Protein AF-0000000079914478 (afdb_homodimer)

Radius of gyration: 24.16 Å; Cα contacts (8 Å, |Δi|>4): 1049; chains: 2; bounding box: 57×74×70 Å

Foldseek 3Di:
DPPVVNVVVLVVVLVVVCLVQFLQVQLLVQLVVQQEAAQFEEEEEQQFLNSNPLVNLVRNDPNYAYEYEYQDVVSLVNNVVVCVVVVRDRYDYDNDDQLPDDDDPVADPQAGLEYEYEQPLLVDDVSLNSVLVNLSRHGFQHKYKYKHFAPPFCVVLLVLLVVLLVVVDDPDPDPDDPSCVVVVQCRHQVSVQVSCVVSQFAPKDKDKDWRKAFCDLSNSVSPCCVDPVVVSCVVDDPVSVVSSSVSSVVSCVVVVVGIGGRMMMMMMTGHHDPVVD/DPPVVNVVVLVVVLVVVCLVQFLQVQLLVQLVVQQEAAQFEEEEEQQFLNSNPLVNLVRNDPNYAYEYEYQDVVSLVNNVVVCVVVVRDRYDYDNDDLLPDDDDPVADPQAGLEYEYEQPLLVDVVSLNSVLVNLSRHGFQHKYKYKHFAPPFCVVLLVLLVVLLVVVDDPDPDPDDPSCVVVVQCRHQVSVQVSCVVSQFAPKDKDKDWRKAFCDLSNSVSPCCVDPVVVSCVVDDPVSVVSSSVSSVVSCVVVVVGIGGRMMMMMMTGHHDPVVD

Structure (mmCIF, N/CA/C/O backbone):
data_AF-0000000079914478-model_v1
#
loop_
_entity.id
_entity.type
_entity.pdbx_description
1 polymer 'SAM-dependent methyltransferase'
#
loop_
_atom_site.group_PDB
_atom_site.id
_atom_site.type_symbol
_atom_site.label_atom_id
_atom_site.label_alt_id
_atom_site.label_comp_id
_atom_site.label_asym_id
_atom_site.label_entity_id
_atom_site.label_seq_id
_atom_site.pdbx_PDB_ins_code
_atom_site.Cartn_x
_atom_site.Cartn_y
_atom_site.Cartn_z
_atom_site.occupancy
_atom_site.B_iso_or_equiv
_atom_site.auth_seq_id
_atom_site.auth_comp_id
_atom_site.auth_asym_id
_atom_site.auth_atom_id
_atom_sit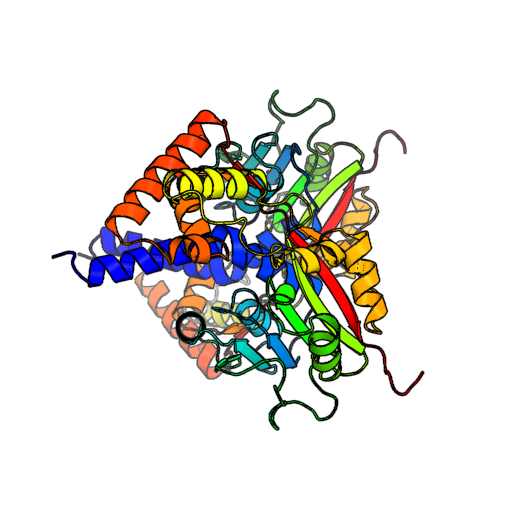e.pdbx_PDB_model_num
ATOM 1 N N . MET A 1 1 ? -0.521 2.561 39.062 1 31.92 1 MET A N 1
ATOM 2 C CA . MET A 1 1 ? 0.731 2.801 38.344 1 31.92 1 MET A CA 1
ATOM 3 C C . MET A 1 1 ? 0.718 2.121 36.969 1 31.92 1 MET A C 1
ATOM 5 O O . MET A 1 1 ? 0.648 0.895 36.875 1 31.92 1 MET A O 1
ATOM 9 N N . THR A 1 2 ? 0.168 2.754 36 1 43.75 2 THR A N 1
ATOM 10 C CA . THR A 1 2 ? 0.009 2.172 34.656 1 43.75 2 THR A CA 1
ATOM 11 C C . THR A 1 2 ? 1.339 1.628 34.156 1 43.75 2 THR A C 1
ATOM 13 O O . THR A 1 2 ? 2.379 2.273 34.312 1 43.75 2 THR A O 1
ATOM 16 N N . ASN A 1 3 ? 1.565 0.38 34.156 1 42.31 3 ASN A N 1
ATOM 17 C CA . ASN A 1 3 ? 2.732 -0.348 33.688 1 42.31 3 ASN A CA 1
ATOM 18 C C . ASN A 1 3 ? 3.312 0.299 32.438 1 42.31 3 ASN A C 1
ATOM 20 O O . ASN A 1 3 ? 2.648 0.366 31.391 1 42.31 3 ASN A O 1
ATOM 24 N N . PRO A 1 4 ? 4.383 1.091 32.625 1 46.84 4 PRO A N 1
ATOM 25 C CA . PRO A 1 4 ? 5.055 1.747 31.5 1 46.84 4 PRO A CA 1
ATOM 26 C C . PRO A 1 4 ? 5.07 0.887 30.234 1 46.84 4 PRO A C 1
ATOM 28 O O . PRO A 1 4 ? 4.949 1.411 29.125 1 46.84 4 PRO A O 1
ATOM 31 N N . GLY A 1 5 ? 5.293 -0.437 30.438 1 45.69 5 GLY A N 1
ATOM 32 C CA . GLY A 1 5 ? 5.27 -1.339 29.297 1 45.69 5 GLY A CA 1
ATOM 33 C C . GLY A 1 5 ? 3.947 -1.32 28.547 1 45.69 5 GLY A C 1
ATOM 34 O O . GLY A 1 5 ? 3.924 -1.397 27.312 1 45.69 5 GLY A O 1
ATOM 35 N N . ALA A 1 6 ? 2.926 -1.157 29.391 1 51.06 6 ALA A N 1
ATOM 36 C CA . ALA A 1 6 ? 1.584 -1.128 28.812 1 51.06 6 ALA A CA 1
ATOM 37 C C . ALA A 1 6 ? 1.359 0.147 28.016 1 51.06 6 ALA A C 1
ATOM 39 O O . ALA A 1 6 ? 0.72 0.118 26.953 1 51.06 6 ALA A O 1
ATOM 40 N N . ILE A 1 7 ? 1.938 1.248 28.5 1 45.84 7 ILE A N 1
ATOM 41 C CA . ILE A 1 7 ? 1.825 2.533 27.828 1 45.84 7 ILE A CA 1
ATOM 42 C C . ILE A 1 7 ? 2.57 2.48 26.5 1 45.84 7 ILE A C 1
ATOM 44 O O . ILE A 1 7 ? 2.057 2.938 25.469 1 45.84 7 ILE A O 1
ATOM 48 N N . PHE A 1 8 ? 3.73 1.857 26.547 1 50.84 8 PHE A N 1
ATOM 49 C CA . PHE A 1 8 ? 4.535 1.741 25.344 1 50.84 8 PHE A CA 1
ATOM 50 C C . PHE A 1 8 ? 3.85 0.839 24.312 1 50.84 8 PHE A C 1
ATOM 52 O O . PHE A 1 8 ? 3.855 1.132 23.125 1 50.84 8 PHE A O 1
ATOM 59 N N . ASP A 1 9 ? 3.207 -0.16 24.812 1 61.91 9 ASP A N 1
ATOM 60 C CA . ASP A 1 9 ? 2.5 -1.1 23.938 1 61.91 9 ASP A CA 1
ATOM 61 C C . ASP A 1 9 ? 1.29 -0.438 23.281 1 61.91 9 ASP A C 1
ATOM 63 O O . ASP A 1 9 ? 1.023 -0.656 22.109 1 61.91 9 ASP A O 1
ATOM 67 N N . GLU A 1 10 ? 0.67 0.39 24.125 1 61.78 10 GLU A N 1
ATOM 68 C CA . GLU A 1 10 ? -0.501 1.071 23.578 1 61.78 10 GLU A CA 1
ATOM 69 C C . GLU A 1 10 ? -0.101 2.104 22.531 1 61.78 10 GLU A C 1
ATOM 71 O O . GLU A 1 10 ? -0.756 2.229 21.484 1 61.78 10 GLU A O 1
ATOM 76 N N . ALA A 1 11 ? 0.895 2.852 22.828 1 65.75 11 ALA A N 1
ATOM 77 C CA . ALA A 1 11 ? 1.389 3.836 21.875 1 65.75 11 ALA A CA 1
ATOM 78 C C . ALA A 1 11 ? 1.793 3.168 20.562 1 65.75 11 ALA A C 1
ATOM 80 O O . ALA A 1 11 ? 1.524 3.697 19.469 1 65.75 11 ALA A O 1
ATOM 81 N N . ARG A 1 12 ? 2.367 2.027 20.766 1 70.19 12 ARG A N 1
ATOM 82 C CA . ARG A 1 12 ? 2.771 1.261 19.594 1 70.19 12 ARG A CA 1
ATOM 83 C C . ARG A 1 12 ? 1.557 0.801 18.781 1 70.19 12 ARG A C 1
ATOM 85 O O . ARG A 1 12 ? 1.55 0.882 17.562 1 70.19 12 ARG A O 1
ATOM 92 N N . GLN A 1 13 ? 0.574 0.325 19.438 1 72.38 13 GLN A N 1
ATOM 93 C CA . GLN A 1 13 ? -0.635 -0.142 18.766 1 72.38 13 GLN A CA 1
ATOM 94 C C . GLN A 1 13 ? -1.35 1.004 18.047 1 72.38 13 GLN A C 1
ATOM 96 O O . GLN A 1 13 ? -1.842 0.838 16.938 1 72.38 13 GLN A O 1
ATOM 101 N N . GLU A 1 14 ? -1.372 2.111 18.766 1 76.12 14 GLU A N 1
ATOM 102 C CA . GLU A 1 14 ? -1.992 3.301 18.188 1 76.12 14 GLU A CA 1
ATOM 103 C C . GLU A 1 14 ? -1.284 3.727 16.906 1 76.12 14 GLU A C 1
ATOM 105 O O . GLU A 1 14 ? -1.932 3.98 15.891 1 76.12 14 GLU A O 1
ATOM 110 N N . PHE A 1 15 ? -0.088 3.66 17.047 1 77.94 15 PHE A N 1
ATOM 111 C CA . PHE A 1 15 ? 0.737 4.035 15.914 1 77.94 15 PHE A CA 1
ATOM 112 C C . PHE A 1 15 ? 0.53 3.068 14.75 1 77.94 15 PHE A C 1
ATOM 114 O O . PHE A 1 15 ? 0.353 3.492 13.609 1 77.94 15 PHE A O 1
ATOM 121 N N . ASP A 1 16 ? 0.45 1.847 15.023 1 83 16 ASP A N 1
ATOM 122 C CA . ASP A 1 16 ? 0.315 0.813 14 1 83 16 ASP A CA 1
ATOM 123 C C . ASP A 1 16 ? -1.044 0.898 13.305 1 83 16 ASP A C 1
ATOM 125 O O . ASP A 1 16 ? -1.142 0.711 12.094 1 83 16 ASP A O 1
ATOM 129 N N . ARG A 1 17 ? -2.031 1.18 14.094 1 87.12 17 ARG A N 1
ATOM 130 C CA . ARG A 1 17 ? -3.375 1.278 13.523 1 87.12 17 ARG A CA 1
ATOM 131 C C . ARG A 1 17 ? -3.461 2.412 12.508 1 87.12 17 ARG A C 1
ATOM 133 O O . ARG A 1 17 ? -3.977 2.227 11.406 1 87.12 17 ARG A O 1
ATOM 140 N N . LEU A 1 18 ? -2.932 3.49 12.867 1 91.19 18 LEU A N 1
ATOM 141 C CA . LEU A 1 18 ? -2.967 4.66 12 1 91.19 18 LEU A CA 1
ATOM 142 C C . LEU A 1 18 ? -2.09 4.445 10.766 1 91.19 18 LEU A C 1
ATOM 144 O O . LEU A 1 18 ? -2.502 4.746 9.648 1 91.19 18 LEU A O 1
ATOM 148 N N . THR A 1 19 ? -0.918 3.918 11.031 1 93.44 19 THR A N 1
ATOM 149 C CA . THR A 1 19 ? 0.023 3.682 9.938 1 93.44 19 THR A CA 1
ATOM 150 C C . THR A 1 19 ? -0.574 2.73 8.906 1 93.44 19 THR A C 1
ATOM 152 O O . THR A 1 19 ? -0.524 3.002 7.707 1 93.44 19 THR A O 1
ATOM 155 N N . THR A 1 20 ? -1.198 1.686 9.375 1 92.88 20 THR A N 1
ATOM 156 C CA . THR A 1 20 ? -1.753 0.66 8.5 1 92.88 20 THR A CA 1
ATOM 157 C C . THR A 1 20 ? -2.947 1.202 7.723 1 92.88 20 THR A C 1
ATOM 159 O O . THR A 1 20 ? -3.109 0.906 6.535 1 92.88 20 THR A O 1
ATOM 162 N N . ALA A 1 21 ? -3.701 2.041 8.336 1 95.12 21 ALA A N 1
ATOM 163 C CA . ALA A 1 21 ? -4.969 2.455 7.742 1 95.12 21 ALA A CA 1
ATOM 164 C C . ALA A 1 21 ? -4.785 3.688 6.863 1 95.12 21 ALA A C 1
ATOM 166 O O . ALA A 1 21 ? -5.523 3.881 5.895 1 95.12 21 ALA A O 1
ATOM 167 N N . VAL A 1 22 ? -3.789 4.535 7.16 1 96.88 22 VAL A N 1
ATOM 168 C CA . VAL A 1 22 ? -3.748 5.836 6.504 1 96.88 22 VAL A CA 1
ATOM 169 C C . VAL A 1 22 ? -2.387 6.043 5.844 1 96.88 22 VAL A C 1
ATOM 171 O O . VAL A 1 22 ? -2.295 6.18 4.621 1 96.88 22 VAL A O 1
ATOM 174 N N . TRP A 1 23 ? -1.287 5.992 6.629 1 97.19 23 TRP A N 1
ATOM 175 C CA . TRP A 1 23 ? 0.021 6.414 6.141 1 97.19 23 TRP A CA 1
ATOM 176 C C . TRP A 1 23 ? 0.564 5.426 5.113 1 97.19 23 TRP A C 1
ATOM 178 O O . TRP A 1 23 ? 1.074 5.824 4.066 1 97.19 23 TRP A O 1
ATOM 188 N N . SER A 1 24 ? 0.448 4.121 5.387 1 97.31 24 SER A N 1
ATOM 189 C CA . SER A 1 24 ? 1.044 3.1 4.531 1 97.31 24 SER A CA 1
ATOM 190 C C . SER A 1 24 ? 0.362 3.049 3.17 1 97.31 24 SER A C 1
ATOM 192 O O . SER A 1 24 ? 1.031 3.002 2.137 1 97.31 24 SER A O 1
ATOM 194 N N . PRO A 1 25 ? -0.986 3.07 3.135 1 98.19 25 PRO A N 1
ATOM 195 C CA . PRO A 1 25 ? -1.621 3.092 1.814 1 98.19 25 PRO A CA 1
ATOM 196 C C . PRO A 1 25 ? -1.182 4.285 0.967 1 98.19 25 PRO A C 1
ATOM 198 O O . PRO A 1 25 ? -0.915 4.133 -0.228 1 98.19 25 PRO A O 1
ATOM 201 N N . ALA A 1 26 ? -1.083 5.445 1.562 1 98.56 26 ALA A N 1
ATOM 202 C CA . ALA A 1 26 ? -0.661 6.645 0.838 1 98.56 26 ALA A CA 1
ATOM 203 C C . ALA A 1 26 ? 0.795 6.531 0.396 1 98.56 26 ALA A C 1
ATOM 205 O O . ALA A 1 26 ? 1.127 6.832 -0.753 1 98.56 26 ALA A O 1
ATOM 206 N N . GLY A 1 27 ? 1.65 6.098 1.313 1 98.62 27 GLY A N 1
ATOM 207 C CA . GLY A 1 27 ? 3.061 5.938 1 1 98.62 27 GLY A CA 1
ATOM 208 C C . GLY A 1 27 ? 3.316 4.941 -0.113 1 98.62 27 GLY A C 1
ATOM 209 O O . GLY A 1 27 ? 4.09 5.215 -1.033 1 98.62 27 GLY A O 1
ATOM 210 N N . GLN A 1 28 ? 2.66 3.797 -0.023 1 98.62 28 GLN A N 1
ATOM 211 C CA . GLN A 1 28 ? 2.812 2.762 -1.041 1 98.62 28 GLN A CA 1
ATOM 212 C C . GLN A 1 28 ? 2.311 3.248 -2.398 1 98.62 28 GLN A C 1
ATOM 214 O O . GLN A 1 28 ? 2.939 2.99 -3.426 1 98.62 28 GLN A O 1
ATOM 219 N N . SER A 1 29 ? 1.155 3.912 -2.406 1 98.88 29 SER A N 1
ATOM 220 C CA . SER A 1 29 ? 0.598 4.445 -3.646 1 98.88 29 SER A CA 1
ATOM 221 C C . SER A 1 29 ? 1.534 5.469 -4.277 1 98.88 29 SER A C 1
ATOM 223 O O . SER A 1 29 ? 1.729 5.473 -5.492 1 98.88 29 SER A O 1
ATOM 225 N N . LEU A 1 30 ? 2.119 6.32 -3.449 1 98.88 30 LEU A N 1
ATOM 226 C CA . LEU A 1 30 ? 3.047 7.34 -3.926 1 98.88 30 LEU A CA 1
ATOM 227 C C . LEU A 1 30 ? 4.273 6.699 -4.57 1 98.88 30 LEU A C 1
ATOM 229 O O . LEU A 1 30 ? 4.648 7.059 -5.688 1 98.88 30 LEU A O 1
ATOM 233 N N . VAL A 1 31 ? 4.875 5.742 -3.898 1 98.88 31 VAL A N 1
ATOM 234 C CA . VAL A 1 31 ? 6.082 5.082 -4.383 1 98.88 31 VAL A CA 1
ATOM 235 C C . VAL A 1 31 ? 5.773 4.312 -5.664 1 98.88 31 VAL A C 1
ATOM 237 O O . VAL A 1 31 ? 6.566 4.324 -6.609 1 98.88 31 VAL A O 1
ATOM 240 N N . PHE A 1 32 ? 4.609 3.697 -5.699 1 98.81 32 PHE A N 1
ATOM 241 C CA . PHE A 1 32 ? 4.172 2.979 -6.891 1 98.81 32 PHE A CA 1
ATOM 242 C C . PHE A 1 32 ? 4.023 3.93 -8.07 1 98.81 32 PHE A C 1
ATOM 244 O O . PHE A 1 32 ? 4.473 3.629 -9.18 1 98.81 32 PHE A O 1
ATOM 251 N N . GLN A 1 33 ? 3.414 5.062 -7.859 1 98.69 33 GLN A N 1
ATOM 252 C CA . GLN A 1 33 ? 3.209 6.027 -8.93 1 98.69 33 GLN A CA 1
ATOM 253 C C . GLN A 1 33 ? 4.531 6.66 -9.359 1 98.69 33 GLN A C 1
ATOM 255 O O . GLN A 1 33 ? 4.699 7.023 -10.531 1 98.69 33 GLN A O 1
ATOM 260 N N . LEU A 1 34 ? 5.504 6.777 -8.445 1 98.69 34 LEU A N 1
ATOM 261 C CA . LEU A 1 34 ? 6.82 7.316 -8.773 1 98.69 34 LEU A CA 1
ATOM 262 C C . LEU A 1 34 ? 7.562 6.395 -9.727 1 98.69 34 LEU A C 1
ATOM 264 O O . LEU A 1 34 ? 8.469 6.832 -10.438 1 98.69 34 LEU A O 1
ATOM 268 N N . GLY A 1 35 ? 7.27 5.086 -9.703 1 98.25 35 GLY A N 1
ATOM 269 C CA . GLY A 1 35 ? 7.879 4.152 -10.633 1 98.25 35 GLY A CA 1
ATOM 270 C C . GLY A 1 35 ? 9.383 4.031 -10.461 1 98.25 35 GLY A C 1
ATOM 271 O O . GLY A 1 35 ? 10.133 4.102 -11.438 1 98.25 35 GLY A O 1
ATOM 272 N N . LEU A 1 36 ? 9.812 3.887 -9.227 1 98.62 36 LEU A N 1
ATOM 273 C CA . LEU A 1 36 ? 11.234 3.805 -8.906 1 98.62 36 LEU A CA 1
ATOM 274 C C . LEU A 1 36 ? 11.859 2.547 -9.508 1 98.62 36 LEU A C 1
ATOM 276 O O . LEU A 1 36 ? 11.156 1.557 -9.742 1 98.62 36 LEU A O 1
ATOM 280 N N . HIS A 1 37 ? 13.141 2.598 -9.75 1 97.88 37 HIS A N 1
ATOM 281 C CA . HIS A 1 37 ? 13.898 1.492 -10.32 1 97.88 37 HIS A CA 1
ATOM 282 C C . HIS A 1 37 ? 15.055 1.088 -9.406 1 97.88 37 HIS A C 1
ATOM 284 O O . HIS A 1 37 ? 15.555 1.906 -8.633 1 97.88 37 HIS A O 1
ATOM 290 N N . PRO A 1 38 ? 15.406 -0.221 -9.516 1 98.25 38 PRO A N 1
ATOM 291 C CA . PRO A 1 38 ? 16.609 -0.62 -8.781 1 98.25 38 PRO A CA 1
ATOM 292 C C . PRO A 1 38 ? 17.797 0.299 -9.055 1 98.25 38 PRO A C 1
ATOM 294 O O . PRO A 1 38 ? 18.047 0.66 -10.211 1 98.25 38 PRO A O 1
ATOM 297 N N . GLY A 1 39 ? 18.469 0.732 -7.973 1 98.44 39 GLY A N 1
ATOM 298 C CA . GLY A 1 39 ? 19.656 1.559 -8.125 1 98.44 39 GLY A CA 1
ATOM 299 C C . GLY A 1 39 ? 19.391 3.039 -7.945 1 98.44 39 GLY A C 1
ATOM 300 O O . GLY A 1 39 ? 20.312 3.834 -7.789 1 98.44 39 GLY A O 1
ATOM 301 N N . ASP A 1 40 ? 18.125 3.488 -7.922 1 98.69 40 ASP A N 1
ATOM 302 C CA . ASP A 1 40 ? 17.766 4.898 -7.785 1 98.69 40 ASP A CA 1
ATOM 303 C C . ASP A 1 40 ? 18.188 5.441 -6.426 1 98.69 40 ASP A C 1
ATOM 305 O O . ASP A 1 40 ? 18.234 4.703 -5.438 1 98.69 40 ASP A O 1
ATOM 309 N N . ALA A 1 41 ? 18.547 6.668 -6.375 1 98.81 41 ALA A N 1
ATOM 310 C CA . ALA A 1 41 ? 18.703 7.445 -5.145 1 98.81 41 ALA A CA 1
ATOM 311 C C . ALA A 1 41 ? 17.453 8.281 -4.867 1 98.81 41 ALA A C 1
ATOM 313 O O . ALA A 1 41 ? 17.031 9.07 -5.715 1 98.81 41 ALA A O 1
ATOM 314 N N . VAL A 1 42 ? 16.875 8.125 -3.646 1 98.94 42 VAL A N 1
ATOM 315 C CA . VAL A 1 42 ? 15.602 8.781 -3.342 1 98.94 42 VAL A CA 1
ATOM 316 C C . VAL A 1 42 ? 15.758 9.648 -2.096 1 98.94 42 VAL A C 1
ATOM 318 O O . VAL A 1 42 ? 16.375 9.227 -1.108 1 98.94 42 VAL A O 1
ATOM 321 N N . LEU A 1 43 ? 15.297 10.867 -2.186 1 98.94 43 LEU A N 1
ATOM 322 C CA . LEU A 1 43 ? 15.109 11.727 -1.022 1 98.94 43 LEU A CA 1
ATOM 323 C C . LEU A 1 43 ? 13.648 11.719 -0.571 1 98.94 43 LEU A C 1
ATOM 325 O O . LEU A 1 43 ? 12.75 12.039 -1.352 1 98.94 43 LEU A O 1
ATOM 329 N N . ASP A 1 44 ? 13.391 11.258 0.629 1 98.88 44 ASP A N 1
ATOM 330 C CA . ASP A 1 44 ? 12.07 11.305 1.249 1 98.88 44 ASP A CA 1
ATOM 331 C C . ASP A 1 44 ? 12.039 12.297 2.406 1 98.88 44 ASP A C 1
ATOM 333 O O . ASP A 1 44 ? 12.641 12.055 3.455 1 98.88 44 ASP A O 1
ATOM 337 N N . VAL A 1 45 ? 11.32 13.445 2.225 1 98.5 45 VAL A N 1
ATOM 338 C CA . VAL A 1 45 ? 11.305 14.477 3.254 1 98.5 45 VAL A CA 1
ATOM 339 C C . VAL A 1 45 ? 9.977 14.422 4.008 1 98.5 45 VAL A C 1
ATOM 341 O O . VAL A 1 45 ? 8.953 14.008 3.459 1 98.5 45 VAL A O 1
ATOM 344 N N . CYS A 1 46 ? 9.992 14.906 5.277 1 97.44 46 CYS A N 1
ATOM 345 C CA . CYS A 1 46 ? 8.859 14.727 6.172 1 97.44 46 CYS A CA 1
ATOM 346 C C . CYS A 1 46 ? 8.43 13.266 6.23 1 97.44 46 CYS A C 1
ATOM 348 O O . CYS A 1 46 ? 7.246 12.953 6.094 1 97.44 46 CYS A O 1
ATOM 350 N N . CYS A 1 47 ? 9.414 12.398 6.449 1 97.75 47 CYS A N 1
ATOM 351 C CA . CYS A 1 47 ? 9.227 10.977 6.195 1 97.75 47 CYS A CA 1
ATOM 352 C C . CYS A 1 47 ? 8.508 10.305 7.359 1 97.75 47 CYS A C 1
ATOM 354 O O . CYS A 1 47 ? 8 9.188 7.223 1 97.75 47 CYS A O 1
ATOM 356 N N . GLY A 1 48 ? 8.492 10.961 8.57 1 95.62 48 GLY A N 1
ATOM 357 C CA . GLY A 1 48 ? 7.953 10.289 9.742 1 95.62 48 GLY A CA 1
ATOM 358 C C . GLY A 1 48 ? 8.617 8.945 10.016 1 95.62 48 GLY A C 1
ATOM 359 O O . GLY A 1 48 ? 9.844 8.852 10.07 1 95.62 48 GLY A O 1
ATOM 360 N N . ALA A 1 49 ? 7.797 7.977 10.234 1 96.19 49 ALA A N 1
ATOM 361 C CA . ALA A 1 49 ? 8.312 6.641 10.531 1 96.19 49 ALA A CA 1
ATOM 362 C C . ALA A 1 49 ? 8.586 5.859 9.25 1 96.19 49 ALA A C 1
ATOM 364 O O . ALA A 1 49 ? 8.734 4.633 9.281 1 96.19 49 ALA A O 1
ATOM 365 N N . GLY A 1 50 ? 8.516 6.512 8.109 1 97.81 50 GLY A N 1
ATOM 366 C CA . GLY A 1 50 ? 9.023 5.895 6.895 1 97.81 50 GLY A CA 1
ATOM 367 C C . GLY A 1 50 ? 7.945 5.238 6.059 1 97.81 50 GLY A C 1
ATOM 368 O O . GLY A 1 50 ? 8.211 4.273 5.34 1 97.81 50 GLY A O 1
ATOM 369 N N . ALA A 1 51 ? 6.684 5.73 6.074 1 97.25 51 ALA A N 1
ATOM 370 C CA . ALA A 1 51 ? 5.574 5.125 5.34 1 97.25 51 ALA A CA 1
ATOM 371 C C . ALA A 1 51 ? 5.844 5.125 3.84 1 97.25 51 ALA A C 1
ATOM 373 O O . ALA A 1 51 ? 5.434 4.203 3.129 1 97.25 51 ALA A O 1
ATOM 374 N N . SER A 1 52 ? 6.5 6.125 3.359 1 98.62 52 SER A N 1
ATOM 375 C CA . SER A 1 52 ? 6.891 6.148 1.952 1 98.62 52 SER A CA 1
ATOM 376 C C . SER A 1 52 ? 8.359 5.766 1.778 1 98.62 52 SER A C 1
ATOM 378 O O . SER A 1 52 ? 8.734 5.191 0.757 1 98.62 52 SER A O 1
ATOM 380 N N . ALA A 1 53 ? 9.188 6.008 2.756 1 98.81 53 ALA A N 1
ATOM 381 C CA . ALA A 1 53 ? 10.625 5.773 2.652 1 98.81 53 ALA A CA 1
ATOM 382 C C . ALA A 1 53 ? 10.93 4.277 2.607 1 98.81 53 ALA A C 1
ATOM 384 O O . ALA A 1 53 ? 11.797 3.84 1.847 1 98.81 53 ALA A O 1
ATOM 385 N N . ILE A 1 54 ? 10.234 3.496 3.385 1 98.56 54 ILE A N 1
ATOM 386 C CA . ILE A 1 54 ? 10.531 2.072 3.498 1 98.56 54 ILE A CA 1
ATOM 387 C C . ILE A 1 54 ? 10.133 1.359 2.207 1 98.56 54 ILE A C 1
ATOM 389 O O . ILE A 1 54 ? 10.93 0.62 1.627 1 98.56 54 ILE A O 1
ATOM 393 N N . PRO A 1 55 ? 8.906 1.605 1.655 1 98.56 55 PRO A N 1
ATOM 394 C CA . PRO A 1 55 ? 8.633 1.01 0.344 1 98.56 55 PRO A CA 1
ATOM 395 C C . PRO A 1 55 ? 9.578 1.524 -0.743 1 98.56 55 PRO A C 1
ATOM 397 O O . PRO A 1 55 ? 9.898 0.794 -1.685 1 98.56 55 PRO A O 1
ATOM 400 N N . ALA A 1 56 ? 10.023 2.76 -0.651 1 98.88 56 ALA A N 1
ATOM 401 C CA . ALA A 1 56 ? 11.016 3.254 -1.604 1 98.88 56 ALA A CA 1
ATOM 402 C C . ALA A 1 56 ? 12.312 2.455 -1.513 1 98.88 56 ALA A C 1
ATOM 404 O O . ALA A 1 56 ? 12.922 2.127 -2.533 1 98.88 56 ALA A O 1
ATOM 405 N N . ALA A 1 57 ? 12.727 2.141 -0.31 1 98.88 57 ALA A N 1
ATOM 406 C CA . ALA A 1 57 ? 13.961 1.386 -0.098 1 98.88 57 ALA A CA 1
ATOM 407 C C . ALA A 1 57 ? 13.875 0.004 -0.74 1 98.88 57 ALA A C 1
ATOM 409 O O . ALA A 1 57 ? 14.836 -0.459 -1.36 1 98.88 57 ALA A O 1
ATOM 410 N N . THR A 1 58 ? 12.711 -0.62 -0.616 1 98.38 58 THR A N 1
ATOM 411 C CA . THR A 1 58 ? 12.539 -1.928 -1.237 1 98.38 58 THR A CA 1
ATOM 412 C C . THR A 1 58 ? 12.461 -1.8 -2.756 1 98.38 58 THR A C 1
ATOM 414 O O . THR A 1 58 ? 12.969 -2.66 -3.482 1 98.38 58 THR A O 1
ATOM 417 N N . ALA A 1 59 ? 11.891 -0.722 -3.223 1 98.75 59 ALA A N 1
ATOM 418 C CA . ALA A 1 59 ? 11.734 -0.516 -4.66 1 98.75 59 ALA A CA 1
ATOM 419 C C . ALA A 1 59 ? 13.094 -0.324 -5.332 1 98.75 59 ALA A C 1
ATOM 421 O O . ALA A 1 59 ? 13.336 -0.861 -6.414 1 98.75 59 ALA A O 1
ATOM 422 N N . VAL A 1 60 ? 14 0.401 -4.676 1 98.75 60 VAL A N 1
ATOM 423 C CA . VAL A 1 60 ? 15.258 0.75 -5.328 1 98.75 60 VAL A CA 1
ATOM 424 C C . VAL A 1 60 ? 16.281 -0.355 -5.09 1 98.75 60 VAL A C 1
ATOM 426 O O . VAL A 1 60 ? 17.312 -0.409 -5.766 1 98.75 60 VAL A O 1
ATOM 429 N N . GLY A 1 61 ? 16.078 -1.186 -4.051 1 98.06 61 GLY A N 1
ATOM 430 C CA . GLY A 1 61 ? 16.906 -2.355 -3.824 1 98.06 61 GLY A CA 1
ATOM 431 C C . GLY A 1 61 ? 18.266 -2.018 -3.244 1 98.06 61 GLY A C 1
ATOM 432 O O . GLY A 1 61 ? 18.562 -0.849 -2.979 1 98.06 61 GLY A O 1
ATOM 433 N N . PRO A 1 62 ? 19.078 -3.018 -3.098 1 96.94 62 PRO A N 1
ATOM 434 C CA . PRO A 1 62 ? 20.359 -2.871 -2.377 1 96.94 62 PRO A CA 1
ATOM 435 C C . PRO A 1 62 ? 21.344 -1.957 -3.102 1 96.94 62 PRO A C 1
ATOM 437 O O . PRO A 1 62 ? 22.297 -1.468 -2.492 1 96.94 62 PRO A O 1
ATOM 440 N N . THR A 1 63 ? 21.141 -1.756 -4.379 1 97.25 63 THR A N 1
ATOM 441 C CA . THR A 1 63 ? 22.078 -0.923 -5.125 1 97.25 63 THR A CA 1
ATOM 442 C C . THR A 1 63 ? 21.609 0.529 -5.152 1 97.25 63 THR A C 1
ATOM 444 O O . THR A 1 63 ? 22.297 1.402 -5.676 1 97.25 63 THR A O 1
ATOM 447 N N . GLY A 1 64 ? 20.406 0.753 -4.66 1 98.38 64 GLY A N 1
ATOM 448 C CA . GLY A 1 64 ? 19.906 2.107 -4.492 1 98.38 64 GLY A CA 1
ATOM 449 C C . GLY A 1 64 ? 20.062 2.629 -3.074 1 98.38 64 GLY A C 1
ATOM 450 O O . GLY A 1 64 ? 20.672 1.972 -2.227 1 98.38 64 GLY A O 1
ATOM 451 N N . LEU A 1 65 ? 19.562 3.861 -2.846 1 98.19 65 LEU A N 1
ATOM 452 C CA . LEU A 1 65 ? 19.625 4.441 -1.511 1 98.19 65 LEU A CA 1
ATOM 453 C C . LEU A 1 65 ? 18.453 5.371 -1.261 1 98.19 65 LEU A C 1
ATOM 455 O O . LEU A 1 65 ? 17.922 5.98 -2.195 1 98.19 65 LEU A O 1
ATOM 459 N N . VAL A 1 66 ? 18.031 5.449 -0.013 1 98.88 66 VAL A N 1
ATOM 460 C CA . VAL A 1 66 ? 16.969 6.352 0.424 1 98.88 66 VAL A CA 1
ATOM 461 C C . VAL A 1 66 ? 17.453 7.184 1.61 1 98.88 66 VAL A C 1
ATOM 463 O O . VAL A 1 66 ? 17.922 6.633 2.613 1 98.88 66 VAL A O 1
ATOM 466 N N . HIS A 1 67 ? 17.484 8.453 1.456 1 98.88 67 HIS A N 1
ATOM 467 C CA . HIS A 1 67 ? 17.594 9.367 2.59 1 98.88 67 HIS A CA 1
ATOM 468 C C . HIS A 1 67 ? 16.219 9.812 3.084 1 98.88 67 HIS A C 1
ATOM 470 O O . HIS A 1 67 ? 15.5 10.516 2.371 1 98.88 67 HIS A O 1
ATOM 476 N N . ALA A 1 68 ? 15.883 9.406 4.254 1 98.88 68 ALA A N 1
ATOM 477 C CA . ALA A 1 68 ? 14.617 9.75 4.895 1 98.88 68 ALA A CA 1
ATOM 478 C C . ALA A 1 68 ? 14.812 10.828 5.957 1 98.88 68 ALA A C 1
ATOM 480 O O . ALA A 1 68 ? 15.375 10.562 7.02 1 98.88 68 ALA A O 1
ATOM 481 N N . VAL A 1 69 ? 14.258 12 5.703 1 98.31 69 VAL A N 1
ATOM 482 C CA . VAL A 1 69 ? 14.57 13.18 6.5 1 98.31 69 VAL A CA 1
ATOM 483 C C . VAL A 1 69 ? 13.32 13.672 7.215 1 98.31 69 VAL A C 1
ATOM 485 O O . VAL A 1 69 ? 12.25 13.789 6.602 1 98.31 69 VAL A O 1
ATOM 488 N N . ASP A 1 70 ? 13.359 13.883 8.422 1 97.56 70 ASP A N 1
ATOM 489 C CA . ASP A 1 70 ? 12.281 14.43 9.242 1 97.56 70 ASP A CA 1
ATOM 490 C C . ASP A 1 70 ? 12.836 15.141 10.477 1 97.56 70 ASP A C 1
ATOM 492 O O . ASP A 1 70 ? 14 14.938 10.844 1 97.56 70 ASP A O 1
ATOM 496 N N . LEU A 1 71 ? 12.039 16.016 11.078 1 95.5 71 LEU A N 1
ATOM 497 C CA . LEU A 1 71 ? 12.438 16.719 12.297 1 95.5 71 LEU A CA 1
ATOM 498 C C . LEU A 1 71 ? 12.07 15.891 13.531 1 95.5 71 LEU A C 1
ATOM 500 O O . LEU A 1 71 ? 12.594 16.141 14.617 1 95.5 71 LEU A O 1
ATOM 504 N N . ALA A 1 72 ? 11.141 14.93 13.406 1 92.19 72 ALA A N 1
ATOM 505 C CA . ALA A 1 72 ? 10.602 14.172 14.539 1 92.19 72 ALA A CA 1
ATOM 506 C C . ALA A 1 72 ? 11.477 12.961 14.852 1 92.19 72 ALA A C 1
ATOM 508 O O . ALA A 1 72 ? 11.266 11.875 14.312 1 92.19 72 ALA A O 1
ATOM 509 N N . ASP A 1 73 ? 12.32 13.055 15.828 1 94 73 ASP A N 1
ATOM 510 C CA . ASP A 1 73 ? 13.312 12.039 16.141 1 94 73 ASP A CA 1
ATOM 511 C C . ASP A 1 73 ? 12.648 10.727 16.578 1 94 73 ASP A C 1
ATOM 513 O O . ASP A 1 73 ? 13.109 9.648 16.219 1 94 73 ASP A O 1
ATOM 517 N N . GLU A 1 74 ? 11.625 10.836 17.328 1 91.12 74 GLU A N 1
ATOM 518 C CA . GLU A 1 74 ? 10.945 9.641 17.812 1 91.12 74 GLU A CA 1
ATOM 519 C C . GLU A 1 74 ? 10.344 8.836 16.656 1 91.12 74 GLU A C 1
ATOM 521 O O . GLU A 1 74 ? 10.406 7.605 16.656 1 91.12 74 GLU A O 1
ATOM 526 N N . LEU A 1 75 ? 9.758 9.508 15.703 1 92.69 75 LEU A N 1
ATOM 527 C CA . LEU A 1 75 ? 9.227 8.836 14.523 1 92.69 75 LEU A CA 1
ATOM 528 C C . LEU A 1 75 ? 10.352 8.195 13.703 1 92.69 75 LEU A C 1
ATOM 530 O O . LEU A 1 75 ? 10.211 7.07 13.234 1 92.69 75 LEU A O 1
ATOM 534 N N . LEU A 1 76 ? 11.453 8.914 13.609 1 96.75 76 LEU A N 1
ATOM 535 C CA . LEU A 1 76 ? 12.609 8.391 12.883 1 96.75 76 LEU A CA 1
ATOM 536 C C . LEU A 1 76 ? 13.109 7.098 13.516 1 96.75 76 LEU A C 1
ATOM 538 O O . LEU A 1 76 ? 13.484 6.156 12.812 1 96.75 76 LEU A O 1
ATOM 542 N N . GLU A 1 77 ? 13.125 7.051 14.82 1 96.56 77 GLU A N 1
ATOM 543 C CA . GLU A 1 77 ? 13.57 5.844 15.516 1 96.56 77 GLU A CA 1
ATOM 544 C C . GLU A 1 77 ? 12.641 4.668 15.211 1 96.56 77 GLU A C 1
ATOM 546 O O . GLU A 1 77 ? 13.109 3.539 15.031 1 96.56 77 GLU A O 1
ATOM 551 N N . GLN A 1 78 ? 11.352 4.934 15.188 1 94.5 78 GLN A N 1
ATOM 552 C CA . GLN A 1 78 ? 10.414 3.889 14.789 1 94.5 78 GLN A CA 1
ATOM 553 C C . GLN A 1 78 ? 10.711 3.389 13.383 1 94.5 78 GLN A C 1
ATOM 555 O O . GLN A 1 78 ? 10.633 2.188 13.117 1 94.5 78 GLN A O 1
ATOM 560 N N . GLY A 1 79 ? 11.016 4.289 12.5 1 96.44 79 GLY A N 1
ATOM 561 C CA . GLY A 1 79 ? 11.398 3.91 11.148 1 96.44 79 GLY A CA 1
ATOM 562 C C . GLY A 1 79 ? 12.641 3.043 11.102 1 96.44 79 GLY A C 1
ATOM 563 O O . GLY A 1 79 ? 12.688 2.061 10.359 1 96.44 79 GLY A O 1
ATOM 564 N N . ARG A 1 80 ? 13.617 3.41 11.914 1 97.62 80 ARG A N 1
ATOM 565 C CA . ARG A 1 80 ? 14.852 2.633 11.992 1 97.62 80 ARG A CA 1
ATOM 566 C C . ARG A 1 80 ? 14.57 1.21 12.461 1 97.62 80 ARG A C 1
ATOM 568 O O . ARG A 1 80 ? 15.109 0.249 11.914 1 97.62 80 ARG A O 1
ATOM 575 N N . VAL A 1 81 ? 13.719 1.098 13.43 1 95.5 81 VAL A N 1
ATOM 576 C CA . VAL A 1 81 ? 13.375 -0.213 13.977 1 95.5 81 VAL A CA 1
ATOM 577 C C . VAL A 1 81 ? 12.672 -1.05 12.906 1 95.5 81 VAL A C 1
ATOM 579 O O . VAL A 1 81 ? 13.047 -2.201 12.672 1 95.5 81 VAL A O 1
ATOM 582 N N . LYS A 1 82 ? 11.711 -0.492 12.25 1 94 82 LYS A N 1
ATOM 583 C CA . LYS A 1 82 ? 10.953 -1.196 11.219 1 94 82 LYS A CA 1
ATOM 584 C C . LYS A 1 82 ? 11.867 -1.629 10.07 1 94 82 LYS A C 1
ATOM 586 O O . LYS A 1 82 ? 11.75 -2.752 9.57 1 94 82 LYS A O 1
ATOM 591 N N . SER A 1 83 ? 12.719 -0.745 9.648 1 96.69 83 SER A N 1
ATOM 592 C CA . SER A 1 83 ? 13.641 -1.055 8.555 1 96.69 83 SER A CA 1
ATOM 593 C C . SER A 1 83 ? 14.625 -2.146 8.953 1 96.69 83 SER A C 1
ATOM 595 O O . SER A 1 83 ? 14.93 -3.033 8.148 1 96.69 83 SER A O 1
ATOM 597 N N . ALA A 1 84 ? 15.102 -2.08 10.188 1 95.69 84 ALA A N 1
ATOM 598 C CA . ALA A 1 84 ? 16.031 -3.086 10.695 1 95.69 84 ALA A CA 1
ATOM 599 C C . ALA A 1 84 ? 15.375 -4.461 10.758 1 95.69 84 ALA A C 1
ATOM 601 O O . ALA A 1 84 ? 15.992 -5.469 10.414 1 95.69 84 ALA A O 1
ATOM 602 N N . GLU A 1 85 ? 14.141 -4.484 11.211 1 92.06 85 GLU A N 1
ATOM 603 C CA . GLU A 1 85 ? 13.383 -5.734 11.289 1 92.06 85 GLU A CA 1
ATOM 604 C C . GLU A 1 85 ? 13.227 -6.371 9.906 1 92.06 85 GLU A C 1
ATOM 606 O O . GLU A 1 85 ? 13.164 -7.598 9.789 1 92.06 85 GLU A O 1
ATOM 611 N N . ARG A 1 86 ? 13.258 -5.574 8.891 1 93.81 86 ARG A N 1
ATOM 612 C CA . ARG A 1 86 ? 13.086 -6.055 7.523 1 93.81 86 ARG A CA 1
ATOM 613 C C . ARG A 1 86 ? 14.43 -6.312 6.859 1 93.81 86 ARG A C 1
ATOM 615 O O . ARG A 1 86 ? 14.492 -6.746 5.707 1 93.81 86 ARG A O 1
ATOM 622 N N . GLY A 1 87 ? 15.508 -5.988 7.551 1 95.94 87 GLY A N 1
ATOM 623 C CA . GLY A 1 87 ? 16.859 -6.23 7.047 1 95.94 87 GLY A CA 1
ATOM 624 C C . GLY A 1 87 ? 17.312 -5.195 6.035 1 95.94 87 GLY A C 1
ATOM 625 O O . GLY A 1 87 ? 18.25 -5.43 5.281 1 95.94 87 GLY A O 1
ATOM 626 N N . LEU A 1 88 ? 16.625 -4.062 5.977 1 97.56 88 LEU A N 1
ATOM 627 C CA . LEU A 1 88 ? 16.984 -3.021 5.016 1 97.56 88 LEU A CA 1
ATOM 628 C C . LEU A 1 88 ? 18.234 -2.275 5.457 1 97.56 88 LEU A C 1
ATOM 630 O O . LEU A 1 88 ? 18.328 -1.834 6.602 1 97.56 88 LEU A O 1
ATOM 634 N N . LYS A 1 89 ? 19.188 -2.125 4.523 1 97.25 89 LYS A N 1
ATOM 635 C CA . LYS A 1 89 ? 20.453 -1.463 4.836 1 97.25 89 LYS A CA 1
ATOM 636 C C . LYS A 1 89 ? 20.641 -0.221 3.971 1 97.25 89 LYS A C 1
ATOM 638 O O . LYS A 1 89 ? 21.594 0.535 4.168 1 97.25 89 LYS A O 1
ATOM 643 N N . ASN A 1 90 ? 19.75 0.009 3.088 1 98.19 90 ASN A N 1
ATOM 644 C CA . ASN A 1 90 ? 19.938 1.056 2.088 1 98.19 90 ASN A CA 1
ATOM 645 C C . ASN A 1 90 ? 19.078 2.283 2.4 1 98.19 90 ASN A C 1
ATOM 647 O O . ASN A 1 90 ? 18.75 3.059 1.504 1 98.19 90 ASN A O 1
ATOM 651 N N . ILE A 1 91 ? 18.594 2.439 3.568 1 98.75 91 ILE A N 1
ATOM 652 C CA . ILE A 1 91 ? 17.797 3.582 3.996 1 98.75 91 ILE A CA 1
ATOM 653 C C . ILE A 1 91 ? 18.438 4.238 5.215 1 98.75 91 ILE A C 1
ATOM 655 O O . ILE A 1 91 ? 18.812 3.553 6.172 1 98.75 91 ILE A O 1
ATOM 659 N N . GLU A 1 92 ? 18.641 5.484 5.164 1 98.44 92 GLU A N 1
ATOM 660 C CA . GLU A 1 92 ? 19.172 6.262 6.277 1 98.44 92 GLU A CA 1
ATOM 661 C C . GLU A 1 92 ? 18.141 7.258 6.801 1 98.44 92 GLU A C 1
ATOM 663 O O . GLU A 1 92 ? 17.734 8.172 6.082 1 98.44 92 GLU A O 1
ATOM 668 N N . PHE A 1 93 ? 17.688 7.055 8.008 1 98.56 93 PHE A N 1
ATOM 669 C CA . PHE A 1 93 ? 16.828 8.008 8.695 1 98.56 93 PHE A CA 1
ATOM 670 C C . PHE A 1 93 ? 17.641 9.102 9.359 1 98.56 93 PHE A C 1
ATOM 672 O O . PHE A 1 93 ? 18.5 8.82 10.203 1 98.56 93 PHE A O 1
ATOM 679 N N . VAL A 1 94 ? 17.375 10.367 8.984 1 98.12 94 VAL A N 1
ATOM 680 C CA . VAL A 1 94 ? 18.203 11.469 9.453 1 98.12 94 VAL A CA 1
ATOM 681 C C . VAL A 1 94 ? 17.328 12.555 10.07 1 98.12 94 VAL A C 1
ATOM 683 O O . VAL A 1 94 ? 16.375 13.016 9.445 1 98.12 94 VAL A O 1
ATOM 686 N N . CYS A 1 95 ? 17.609 12.898 11.289 1 98.06 95 CYS A N 1
ATOM 687 C CA . CYS A 1 95 ? 16.969 14.055 11.891 1 98.06 95 CYS A CA 1
ATOM 688 C C . CYS A 1 95 ? 17.578 15.352 11.391 1 98.06 95 CYS A C 1
ATOM 690 O O . CYS A 1 95 ? 18.688 15.727 11.805 1 98.06 95 CYS A O 1
ATOM 692 N N . ALA A 1 96 ? 16.938 16.016 10.469 1 97.19 96 ALA A N 1
ATOM 693 C CA . ALA A 1 96 ? 17.453 17.234 9.844 1 97.19 96 ALA A CA 1
ATOM 694 C C . ALA A 1 96 ? 16.328 18.094 9.289 1 97.19 96 ALA A C 1
ATOM 696 O O . ALA A 1 96 ? 15.195 17.609 9.109 1 97.19 96 ALA A O 1
ATOM 697 N N . ASP A 1 97 ? 16.625 19.344 9.102 1 96.5 97 ASP A N 1
ATOM 698 C CA . ASP A 1 97 ? 15.727 20.281 8.438 1 96.5 97 ASP A CA 1
ATOM 699 C C . ASP A 1 97 ? 15.758 20.094 6.922 1 96.5 97 ASP A C 1
ATOM 701 O O . ASP A 1 97 ? 16.781 20.359 6.281 1 96.5 97 ASP A O 1
ATOM 705 N N . ALA A 1 98 ? 14.648 19.703 6.352 1 96.38 98 ALA A N 1
ATOM 706 C CA . ALA A 1 98 ? 14.562 19.438 4.918 1 96.38 98 ALA A CA 1
ATOM 707 C C . ALA A 1 98 ? 14.875 20.688 4.105 1 96.38 98 ALA A C 1
ATOM 709 O O . ALA A 1 98 ? 15.43 20.594 3.008 1 96.38 98 ALA A O 1
ATOM 710 N N . THR A 1 99 ? 14.523 21.875 4.574 1 95.62 99 THR A N 1
ATOM 711 C CA . THR A 1 99 ? 14.656 23.109 3.814 1 95.62 99 THR A CA 1
ATOM 712 C C . THR A 1 99 ? 16.125 23.453 3.609 1 95.62 99 THR A C 1
ATOM 714 O O . THR A 1 99 ? 16.469 24.266 2.746 1 95.62 99 THR A O 1
ATOM 717 N N . THR A 1 100 ? 17.016 22.891 4.383 1 96.5 100 THR A N 1
ATOM 718 C CA . THR A 1 100 ? 18.438 23.172 4.258 1 96.5 100 THR A CA 1
ATOM 719 C C . THR A 1 100 ? 19.219 21.906 3.945 1 96.5 100 THR A C 1
ATOM 721 O O . THR A 1 100 ? 20.438 21.875 4.086 1 96.5 100 THR A O 1
ATOM 724 N N . TRP A 1 101 ? 18.5 20.844 3.621 1 97.31 101 TRP A N 1
ATOM 725 C CA . TRP A 1 101 ? 19.141 19.562 3.34 1 97.31 101 TRP A CA 1
ATOM 726 C C . TRP A 1 101 ? 20.109 19.688 2.168 1 97.31 101 TRP A C 1
ATOM 728 O O . TRP A 1 101 ? 19.781 20.281 1.137 1 97.31 101 TRP A O 1
ATOM 738 N N . GLU A 1 102 ? 21.297 19.141 2.354 1 96.81 102 GLU A N 1
ATOM 739 C CA . GLU A 1 102 ? 22.297 18.969 1.3 1 96.81 102 GLU A CA 1
ATOM 740 C C . GLU A 1 102 ? 22.641 17.5 1.11 1 96.81 102 GLU A C 1
ATOM 742 O O . GLU A 1 102 ? 22.922 16.781 2.08 1 96.81 102 GLU A O 1
ATOM 747 N N . PRO A 1 103 ? 22.609 17.078 -0.13 1 96.69 103 PRO A N 1
ATOM 748 C CA . PRO A 1 103 ? 22.906 15.664 -0.364 1 96.69 103 PRO A CA 1
ATOM 749 C C . PRO A 1 103 ? 24.312 15.273 0.074 1 96.69 103 PRO A C 1
ATOM 751 O O . PRO A 1 103 ? 25.266 16.031 -0.14 1 96.69 103 PRO A O 1
ATOM 754 N N . PRO A 1 104 ? 24.422 14.188 0.737 1 96.5 104 PRO A N 1
ATOM 755 C CA . PRO A 1 104 ? 25.766 13.656 1.003 1 96.5 104 PRO A CA 1
ATOM 756 C C . PRO A 1 104 ? 26.484 13.203 -0.265 1 96.5 104 PRO A C 1
ATOM 758 O O . PRO A 1 104 ? 25.875 13.148 -1.337 1 96.5 104 PRO A O 1
ATOM 761 N N . SER A 1 105 ? 27.75 12.812 -0.13 1 94.31 105 SER A N 1
ATOM 762 C CA . SER A 1 105 ? 28.594 12.477 -1.266 1 94.31 105 SER A CA 1
ATOM 763 C C . SER A 1 105 ? 28.188 11.156 -1.901 1 94.31 105 SER A C 1
ATOM 765 O O . SER A 1 105 ? 28.594 10.844 -3.018 1 94.31 105 SER A O 1
ATOM 767 N N . THR A 1 106 ? 27.391 10.391 -1.233 1 93.19 106 THR A N 1
ATOM 768 C CA . THR A 1 106 ? 26.938 9.109 -1.756 1 93.19 106 THR A CA 1
ATOM 769 C C . THR A 1 106 ? 25.891 9.32 -2.855 1 93.19 106 THR A C 1
ATOM 771 O O . THR A 1 106 ? 25.594 8.398 -3.613 1 93.19 106 THR A O 1
ATOM 774 N N . VAL A 1 107 ? 25.312 10.469 -2.904 1 96.31 107 VAL A N 1
ATOM 775 C CA . VAL A 1 107 ? 24.375 10.812 -3.963 1 96.31 107 VAL A CA 1
ATOM 776 C C . VAL A 1 107 ? 25.125 11.25 -5.211 1 96.31 107 VAL A C 1
ATOM 778 O O . VAL A 1 107 ? 26.094 12.016 -5.121 1 96.31 107 VAL A O 1
ATOM 781 N N . PRO A 1 108 ? 24.734 10.758 -6.336 1 93.75 108 PRO A N 1
ATOM 782 C CA . PRO A 1 108 ? 25.375 11.18 -7.578 1 93.75 108 PRO A CA 1
ATOM 783 C C . PRO A 1 108 ? 25.391 12.695 -7.754 1 93.75 108 PRO A C 1
ATOM 785 O O . PRO A 1 108 ? 24.484 13.383 -7.258 1 93.75 108 PRO A O 1
ATOM 788 N N . SER A 1 109 ? 26.328 13.211 -8.523 1 93.25 109 SER A N 1
ATOM 789 C CA . SER A 1 109 ? 26.469 14.641 -8.742 1 93.25 109 SER A CA 1
ATOM 790 C C . SER A 1 109 ? 25.266 15.227 -9.453 1 93.25 109 SER A C 1
ATOM 792 O O . SER A 1 109 ? 24.891 16.375 -9.234 1 93.25 109 SER A O 1
ATOM 794 N N . ALA A 1 110 ? 24.625 14.383 -10.25 1 94.25 110 ALA A N 1
ATOM 795 C CA . ALA A 1 110 ? 23.453 14.836 -11 1 94.25 110 ALA A CA 1
ATOM 796 C C . ALA A 1 110 ? 22.266 15.039 -10.07 1 94.25 110 ALA A C 1
ATOM 798 O O . ALA A 1 110 ? 21.297 15.719 -10.43 1 94.25 110 ALA A O 1
ATOM 799 N N . GLY A 1 111 ? 22.297 14.398 -8.883 1 97.5 111 GLY A N 1
ATOM 800 C CA . GLY A 1 111 ? 21.234 14.547 -7.91 1 97.5 111 GLY A CA 1
ATOM 801 C C . GLY A 1 111 ? 20.453 13.266 -7.68 1 97.5 111 GLY A C 1
ATOM 802 O O . GLY A 1 111 ? 20.844 12.195 -8.156 1 97.5 111 GLY A O 1
ATOM 803 N N . TYR A 1 112 ? 19.406 13.391 -6.93 1 98.5 112 TYR A N 1
ATOM 804 C CA . TYR A 1 112 ? 18.531 12.258 -6.648 1 98.5 112 TYR A CA 1
ATOM 805 C C . TYR A 1 112 ? 17.734 11.867 -7.887 1 98.5 112 TYR A C 1
ATOM 807 O O . TYR A 1 112 ? 17.516 12.688 -8.781 1 98.5 112 TYR A O 1
ATOM 815 N N . ASP A 1 113 ? 17.344 10.609 -7.926 1 98.69 113 ASP A N 1
ATOM 816 C CA . ASP A 1 113 ? 16.438 10.148 -8.984 1 98.69 113 ASP A CA 1
ATOM 817 C C . ASP A 1 113 ? 14.992 10.508 -8.672 1 98.69 113 ASP A C 1
ATOM 819 O O . ASP A 1 113 ? 14.172 10.633 -9.578 1 98.69 113 ASP A O 1
ATOM 823 N N . ALA A 1 114 ? 14.68 10.719 -7.348 1 98.81 114 ALA A N 1
ATOM 824 C CA . ALA A 1 114 ? 13.305 11.047 -6.973 1 98.81 114 ALA A CA 1
ATOM 825 C C . ALA A 1 114 ? 13.258 11.766 -5.629 1 98.81 114 ALA A C 1
ATOM 827 O O . ALA A 1 114 ? 14.133 11.562 -4.777 1 98.81 114 ALA A O 1
ATOM 828 N N . LEU A 1 115 ? 12.266 12.57 -5.5 1 98.69 115 LEU A N 1
ATOM 829 C CA . LEU A 1 115 ? 11.867 13.227 -4.258 1 98.69 115 LEU A CA 1
ATOM 830 C C . LEU A 1 115 ? 10.445 12.828 -3.869 1 98.69 115 LEU A C 1
ATOM 832 O O . LEU A 1 115 ? 9.531 12.906 -4.688 1 98.69 115 LEU A O 1
ATOM 836 N N . ALA A 1 116 ? 10.312 12.352 -2.684 1 98.88 116 ALA A N 1
ATOM 837 C CA . ALA A 1 116 ? 9 12.008 -2.154 1 98.88 116 ALA A CA 1
ATOM 838 C C . ALA A 1 116 ? 8.672 12.836 -0.912 1 98.88 116 ALA A C 1
ATOM 840 O O . ALA A 1 116 ? 9.547 13.078 -0.074 1 98.88 116 ALA A O 1
ATOM 841 N N . CYS A 1 117 ? 7.461 13.273 -0.817 1 98.38 117 CYS A N 1
ATOM 842 C CA . CYS A 1 117 ? 6.93 13.992 0.34 1 98.38 117 CYS A CA 1
ATOM 843 C C . CYS A 1 117 ? 5.469 13.633 0.578 1 98.38 117 CYS A C 1
ATOM 845 O O . CYS A 1 117 ? 4.57 14.258 0.01 1 98.38 117 CYS A O 1
ATOM 847 N N . SER A 1 118 ? 5.258 12.68 1.486 1 98.19 118 SER A N 1
ATOM 848 C CA . SER A 1 118 ? 3.902 12.211 1.766 1 98.19 118 SER A CA 1
ATOM 849 C C . SER A 1 118 ? 3.305 12.938 2.965 1 98.19 118 SER A C 1
ATOM 851 O O . SER A 1 118 ? 3.777 12.781 4.09 1 98.19 118 SER A O 1
ATOM 853 N N . TYR A 1 119 ? 2.227 13.703 2.789 1 95.19 119 TYR A N 1
ATOM 854 C CA . TYR A 1 119 ? 1.488 14.453 3.801 1 95.19 119 TYR A CA 1
ATOM 855 C C . TYR A 1 119 ? 2.396 15.438 4.52 1 95.19 119 TYR A C 1
ATOM 857 O O . TYR A 1 119 ? 2.234 15.688 5.715 1 95.19 119 TYR A O 1
ATOM 865 N N . GLY A 1 120 ? 3.408 16.047 3.814 1 93.75 120 GLY A N 1
ATOM 866 C CA . GLY A 1 120 ? 4.363 16.844 4.559 1 93.75 120 GLY A CA 1
ATOM 867 C C . GLY A 1 120 ? 4.59 18.219 3.943 1 93.75 120 GLY A C 1
ATOM 868 O O . GLY A 1 120 ? 5.105 19.125 4.605 1 93.75 120 GLY A O 1
ATOM 869 N N . VAL A 1 121 ? 4.203 18.391 2.711 1 92.12 121 VAL A N 1
ATOM 870 C CA . VAL A 1 121 ? 4.629 19.562 1.951 1 92.12 121 VAL A CA 1
ATOM 871 C C . VAL A 1 121 ? 4.043 20.812 2.58 1 92.12 121 VAL A C 1
ATOM 873 O O . VAL A 1 121 ? 4.684 21.875 2.586 1 92.12 121 VAL A O 1
ATOM 876 N N . PHE A 1 122 ? 2.867 20.703 3.211 1 86.06 122 PHE A N 1
ATOM 877 C CA . PHE A 1 122 ? 2.191 21.875 3.756 1 86.06 122 PHE A CA 1
ATOM 878 C C . PHE A 1 122 ? 2.756 22.234 5.125 1 86.06 122 PHE A C 1
ATOM 880 O O . PHE A 1 122 ? 2.359 23.25 5.719 1 86.06 122 PHE A O 1
ATOM 887 N N . PHE A 1 123 ? 3.635 21.5 5.633 1 86.31 123 PHE A N 1
ATOM 888 C CA . PHE A 1 123 ? 4.312 21.828 6.883 1 86.31 123 PHE A CA 1
ATOM 889 C C . PHE A 1 123 ? 5.609 22.578 6.617 1 86.31 123 PHE A C 1
ATOM 891 O O . PHE A 1 123 ? 6.211 23.141 7.539 1 86.31 123 PHE A O 1
ATOM 898 N N . LEU A 1 124 ? 6.066 22.578 5.387 1 89.56 124 LEU A N 1
ATOM 899 C CA . LEU A 1 124 ? 7.289 23.312 5.043 1 89.56 124 LEU A CA 1
ATOM 900 C C . LEU A 1 124 ? 7.055 24.812 5.07 1 89.56 124 LEU A C 1
ATOM 902 O O . LEU A 1 124 ? 6.059 25.297 4.531 1 89.56 124 LEU A O 1
ATOM 906 N N . PRO A 1 125 ? 8.016 25.516 5.738 1 89.12 125 PRO A N 1
ATOM 907 C CA . PRO A 1 125 ? 7.91 26.984 5.617 1 89.12 125 PRO A CA 1
ATOM 908 C C . PRO A 1 125 ? 8.094 27.469 4.18 1 89.12 125 PRO A C 1
ATOM 910 O O . PRO A 1 125 ? 8.906 26.906 3.436 1 89.12 125 PRO A O 1
ATOM 913 N N . HIS A 1 126 ? 7.312 28.438 3.766 1 89.38 126 HIS A N 1
ATOM 914 C CA . HIS A 1 126 ? 7.375 28.891 2.383 1 89.38 126 HIS A CA 1
ATOM 915 C C . HIS A 1 126 ? 7.285 27.719 1.411 1 89.38 126 HIS A C 1
ATOM 917 O O . HIS A 1 126 ? 8.203 27.484 0.618 1 89.38 126 HIS A O 1
ATOM 923 N N . MET A 1 127 ? 6.223 27 1.44 1 90.88 127 MET A N 1
ATOM 924 C CA . MET A 1 127 ? 5.98 25.719 0.794 1 90.88 127 MET A CA 1
ATOM 925 C C . MET A 1 127 ? 6.5 25.719 -0.639 1 90.88 127 MET A C 1
ATOM 927 O O . MET A 1 127 ? 7.246 24.828 -1.035 1 90.88 127 MET A O 1
ATOM 931 N N . ASP A 1 128 ? 6.168 26.766 -1.41 1 91.38 128 ASP A N 1
ATOM 932 C CA . ASP A 1 128 ? 6.543 26.828 -2.818 1 91.38 128 ASP A CA 1
ATOM 933 C C . ASP A 1 128 ? 8.062 26.891 -2.979 1 91.38 128 ASP A C 1
ATOM 935 O O . ASP A 1 128 ? 8.641 26.094 -3.719 1 91.38 128 ASP A O 1
ATOM 939 N N . ALA A 1 129 ? 8.688 27.812 -2.264 1 92.88 129 ALA A N 1
ATOM 940 C CA . ALA A 1 129 ? 10.133 28 -2.367 1 92.88 129 ALA A CA 1
ATOM 941 C C . ALA A 1 129 ? 10.883 26.781 -1.838 1 92.88 129 ALA A C 1
ATOM 943 O O . ALA A 1 129 ? 11.875 26.344 -2.43 1 92.88 129 ALA A O 1
ATOM 944 N N . ALA A 1 130 ? 10.383 26.281 -0.688 1 94 130 ALA A N 1
ATOM 945 C CA . ALA A 1 130 ? 11.039 25.141 -0.071 1 94 130 ALA A CA 1
ATOM 946 C C . ALA A 1 130 ? 10.984 23.922 -0.988 1 94 130 ALA A C 1
ATOM 948 O O . ALA A 1 130 ? 11.992 23.234 -1.183 1 94 130 ALA A O 1
ATOM 949 N N . PHE A 1 131 ? 9.836 23.672 -1.582 1 93.75 131 PHE A N 1
ATOM 950 C CA . PHE A 1 131 ? 9.703 22.484 -2.42 1 93.75 131 PHE A CA 1
ATOM 951 C C . PHE A 1 131 ? 10.438 22.672 -3.74 1 93.75 131 PHE A C 1
ATOM 953 O O . PHE A 1 131 ? 11.008 21.719 -4.281 1 93.75 131 PHE A O 1
ATOM 960 N N . THR A 1 132 ? 10.43 23.875 -4.246 1 94.06 132 THR A N 1
ATOM 961 C CA . THR A 1 132 ? 11.211 24.172 -5.445 1 94.06 132 THR A CA 1
ATOM 962 C C . THR A 1 132 ? 12.688 23.875 -5.211 1 94.06 132 THR A C 1
ATOM 964 O O . THR A 1 132 ? 13.352 23.266 -6.055 1 94.06 132 THR A O 1
ATOM 967 N N . ARG A 1 133 ? 13.148 24.312 -4.121 1 95.56 133 ARG A N 1
ATOM 968 C CA . ARG A 1 133 ? 14.539 24.031 -3.781 1 95.56 133 ARG A CA 1
ATOM 969 C C . ARG A 1 133 ? 14.797 22.531 -3.695 1 95.56 133 ARG A C 1
ATOM 971 O O . ARG A 1 133 ? 15.797 22.047 -4.219 1 95.56 133 ARG A O 1
ATOM 978 N N . LEU A 1 134 ? 13.969 21.844 -2.994 1 96.62 134 LEU A N 1
ATOM 979 C CA . LEU A 1 134 ? 14.109 20.391 -2.844 1 96.62 134 LEU A CA 1
ATOM 980 C C . LEU A 1 134 ? 14.062 19.703 -4.199 1 96.62 134 LEU A C 1
ATOM 982 O O . LEU A 1 134 ? 14.836 18.781 -4.461 1 96.62 134 LEU A O 1
ATOM 986 N N . ALA A 1 135 ? 13.141 20.109 -5.031 1 96 135 ALA A N 1
ATOM 987 C CA . ALA A 1 135 ? 13.039 19.562 -6.383 1 96 135 ALA A CA 1
ATOM 988 C C . ALA A 1 135 ? 14.328 19.812 -7.168 1 96 135 ALA A C 1
ATOM 990 O O . ALA A 1 135 ? 14.688 19.031 -8.047 1 96 135 ALA A O 1
ATOM 991 N N . GLY A 1 136 ? 14.992 20.875 -6.84 1 95.19 136 GLY A N 1
ATOM 992 C CA . GLY A 1 136 ? 16.266 21.203 -7.461 1 95.19 136 GLY A CA 1
ATOM 993 C C . GLY A 1 136 ? 17.359 20.203 -7.129 1 95.19 136 GLY A C 1
ATOM 994 O O . GLY A 1 136 ? 18.406 20.172 -7.797 1 95.19 136 GLY A O 1
ATOM 995 N N . LEU A 1 137 ? 17.156 19.391 -6.113 1 97 137 LEU A N 1
ATOM 996 C CA . LEU A 1 137 ? 18.109 18.359 -5.73 1 97 137 LEU A CA 1
ATOM 997 C C . LEU A 1 137 ? 17.922 17.094 -6.551 1 97 137 LEU A C 1
ATOM 999 O O . LEU A 1 137 ? 18.703 16.156 -6.449 1 97 137 LEU A O 1
ATOM 1003 N N . VAL A 1 138 ? 16.859 17.062 -7.328 1 97.19 138 VAL A N 1
ATOM 1004 C CA . VAL A 1 138 ? 16.547 15.922 -8.195 1 97.19 138 VAL A CA 1
ATOM 1005 C C . VAL A 1 138 ? 17.141 16.156 -9.586 1 97.19 138 VAL A C 1
ATOM 1007 O O . VAL A 1 138 ? 17.062 17.266 -10.125 1 97.19 138 VAL A O 1
ATOM 1010 N N . ARG A 1 139 ? 17.734 15.172 -10.156 1 97 139 ARG A N 1
ATOM 1011 C CA . ARG A 1 139 ? 18.344 15.305 -11.484 1 97 139 ARG A CA 1
ATOM 1012 C C . ARG A 1 139 ? 17.281 15.594 -12.539 1 97 139 ARG A C 1
ATOM 1014 O O . ARG A 1 139 ? 16.109 15.219 -12.383 1 97 139 ARG A O 1
ATOM 1021 N N . PRO A 1 140 ? 17.719 16.266 -13.664 1 95.31 140 PRO A N 1
ATOM 1022 C CA . PRO A 1 140 ? 16.781 16.359 -14.781 1 95.31 140 PRO A CA 1
ATOM 1023 C C . PRO A 1 140 ? 16.281 14.992 -15.25 1 95.31 140 PRO A C 1
ATOM 1025 O O . PRO A 1 140 ? 17.062 14.055 -15.391 1 95.31 140 PRO A O 1
ATOM 1028 N N . GLY A 1 141 ? 15.039 14.945 -15.422 1 96.06 141 GLY A N 1
ATOM 1029 C CA . GLY A 1 141 ? 14.445 13.68 -15.812 1 96.06 141 GLY A CA 1
ATOM 1030 C C . GLY A 1 141 ? 14.008 12.836 -14.633 1 96.06 141 GLY A C 1
ATOM 1031 O O . GLY A 1 141 ? 13.266 11.859 -14.797 1 96.06 141 GLY A O 1
ATOM 1032 N N . GLY A 1 142 ? 14.484 13.219 -13.414 1 97.75 142 GLY A N 1
ATOM 1033 C CA . GLY A 1 142 ? 14.008 12.578 -12.203 1 97.75 142 GLY A CA 1
ATOM 1034 C C . GLY A 1 142 ? 12.586 12.945 -11.852 1 97.75 142 GLY A C 1
ATOM 1035 O O . GLY A 1 142 ? 11.938 13.703 -12.578 1 97.75 142 GLY A O 1
ATOM 1036 N N . LYS A 1 143 ? 12.094 12.398 -10.742 1 98.19 143 LYS A N 1
ATOM 1037 C CA . LYS A 1 143 ? 10.68 12.602 -10.445 1 98.19 143 LYS A CA 1
ATOM 1038 C C . LYS A 1 143 ? 10.484 13.18 -9.047 1 98.19 143 LYS A C 1
ATOM 1040 O O . LYS A 1 143 ? 11.289 12.914 -8.141 1 98.19 143 LYS A O 1
ATOM 1045 N N . VAL A 1 144 ? 9.438 13.953 -8.922 1 98.25 144 VAL A N 1
ATOM 1046 C CA . VAL A 1 144 ? 8.977 14.414 -7.617 1 98.25 144 VAL A CA 1
ATOM 1047 C C . VAL A 1 144 ? 7.566 13.891 -7.352 1 98.25 144 VAL A C 1
ATOM 1049 O O . VAL A 1 144 ? 6.773 13.719 -8.281 1 98.25 144 VAL A O 1
ATOM 1052 N N . GLY A 1 145 ? 7.281 13.531 -6.137 1 98.38 145 GLY A N 1
ATOM 1053 C CA . GLY A 1 145 ? 5.973 13.031 -5.742 1 98.38 145 GLY A CA 1
ATOM 1054 C C . GLY A 1 145 ? 5.523 13.539 -4.387 1 98.38 145 GLY A C 1
ATOM 1055 O O . GLY A 1 145 ? 6.332 13.68 -3.467 1 98.38 145 GLY A O 1
ATOM 1056 N N . ILE A 1 146 ? 4.223 13.836 -4.273 1 97.75 146 ILE A N 1
ATOM 1057 C CA . ILE A 1 146 ? 3.654 14.281 -3.01 1 97.75 146 ILE A CA 1
ATOM 1058 C C . ILE A 1 146 ? 2.271 13.664 -2.818 1 97.75 146 ILE A C 1
ATOM 1060 O O . ILE A 1 146 ? 1.62 13.273 -3.789 1 97.75 146 ILE A O 1
ATOM 1064 N N . THR A 1 147 ? 1.864 13.508 -1.587 1 98.5 147 THR A N 1
ATOM 1065 C CA . THR A 1 147 ? 0.469 13.234 -1.256 1 98.5 147 THR A CA 1
ATOM 1066 C C . THR A 1 147 ? -0.109 14.352 -0.395 1 98.5 147 THR A C 1
ATOM 1068 O O . THR A 1 147 ? 0.606 14.961 0.407 1 98.5 147 THR A O 1
ATOM 1071 N N . VAL A 1 148 ? -1.371 14.688 -0.578 1 96.88 148 VAL A N 1
ATOM 1072 C CA . VAL A 1 148 ? -2.1 15.648 0.235 1 96.88 148 VAL A CA 1
ATOM 1073 C C . VAL A 1 148 ? -3.537 15.18 0.436 1 96.88 148 VAL A C 1
ATOM 1075 O O . VAL A 1 148 ? -4.059 14.398 -0.367 1 96.88 148 VAL A O 1
ATOM 1078 N N . TRP A 1 149 ? -4.117 15.625 1.496 1 96 149 TRP A N 1
ATOM 1079 C CA . TRP A 1 149 ? -5.543 15.367 1.68 1 96 149 TRP A CA 1
ATOM 1080 C C . TRP A 1 149 ? -6.355 15.992 0.548 1 96 149 TRP A C 1
ATOM 1082 O O . TRP A 1 149 ? -6.129 17.141 0.172 1 96 149 TRP A O 1
ATOM 1092 N N . ARG A 1 150 ? -7.227 15.25 -0.026 1 97.19 150 ARG A N 1
ATOM 1093 C CA . ARG A 1 150 ? -8.164 15.805 -0.999 1 97.19 150 ARG A CA 1
ATOM 1094 C C . ARG A 1 150 ? -9.117 16.797 -0.337 1 97.19 150 ARG A C 1
ATOM 1096 O O . ARG A 1 150 ? -9.508 16.609 0.819 1 97.19 150 ARG A O 1
ATOM 1103 N N . ARG A 1 151 ? -9.531 17.844 -1.067 1 95.94 151 ARG A N 1
ATOM 1104 C CA . ARG A 1 151 ? -10.523 18.781 -0.546 1 95.94 151 ARG A CA 1
ATOM 1105 C C . ARG A 1 151 ? -11.734 18.031 0.009 1 95.94 151 ARG A C 1
ATOM 1107 O O . ARG A 1 151 ? -12.297 17.172 -0.658 1 95.94 151 ARG A O 1
ATOM 1114 N N . GLY A 1 152 ? -12.047 18.422 1.271 1 94.44 152 GLY A N 1
ATOM 1115 C CA . GLY A 1 152 ? -13.18 17.797 1.937 1 94.44 152 GLY A CA 1
ATOM 1116 C C . GLY A 1 152 ? -12.789 16.625 2.818 1 94.44 152 GLY A C 1
ATOM 1117 O O . GLY A 1 152 ? -13.57 16.203 3.682 1 94.44 152 GLY A O 1
ATOM 1118 N N . ALA A 1 153 ? -11.68 16.016 2.572 1 95.56 153 ALA A N 1
ATOM 1119 C CA . ALA A 1 153 ? -11.203 14.945 3.434 1 95.56 153 ALA A CA 1
ATOM 1120 C C . ALA A 1 153 ? -11.094 15.406 4.883 1 95.56 153 ALA A C 1
ATOM 1122 O O . ALA A 1 153 ? -10.703 16.547 5.152 1 95.56 153 ALA A O 1
ATOM 1123 N N . LEU A 1 154 ? -11.477 14.594 5.836 1 95 154 LEU A N 1
ATOM 1124 C CA . LEU A 1 154 ? -11.383 14.727 7.289 1 95 154 LEU A CA 1
ATOM 1125 C C . LEU A 1 154 ? -12.281 15.852 7.793 1 95 154 LEU A C 1
ATOM 1127 O O . LEU A 1 154 ? -12.305 16.141 8.992 1 95 154 LEU A O 1
ATOM 1131 N N . ARG A 1 155 ? -13.039 16.484 6.949 1 94.62 155 ARG A N 1
ATOM 1132 C CA . ARG A 1 155 ? -13.75 17.719 7.305 1 94.62 155 ARG A CA 1
ATOM 1133 C C . ARG A 1 155 ? -14.727 17.469 8.445 1 94.62 155 ARG A C 1
ATOM 1135 O O . ARG A 1 155 ? -14.648 18.109 9.492 1 94.62 155 ARG A O 1
ATOM 1142 N N . GLU A 1 156 ? -15.648 16.5 8.25 1 95.5 156 GLU A N 1
ATOM 1143 C CA . GLU A 1 156 ? -16.656 16.234 9.266 1 95.5 156 GLU A CA 1
ATOM 1144 C C . GLU A 1 156 ? -16.031 15.727 10.562 1 95.5 156 GLU A C 1
ATOM 1146 O O . GLU A 1 156 ? -16.469 16.078 11.656 1 95.5 156 GLU A O 1
ATOM 1151 N N . PHE A 1 157 ? -15.008 14.961 10.445 1 96.5 157 PHE A N 1
ATOM 1152 C CA . PHE A 1 157 ? -14.273 14.414 11.57 1 96.5 157 PHE A CA 1
ATOM 1153 C C . PHE A 1 157 ? -13.617 15.531 12.383 1 96.5 157 PHE A C 1
ATOM 1155 O O . PHE A 1 157 ? -13.781 15.594 13.602 1 96.5 157 PHE A O 1
ATOM 1162 N N . ALA A 1 158 ? -12.906 16.422 11.672 1 95 158 ALA A N 1
ATOM 1163 C CA . ALA A 1 158 ? -12.211 17.531 12.312 1 95 158 ALA A CA 1
ATOM 1164 C C . ALA A 1 158 ? -13.195 18.5 12.977 1 95 158 ALA A C 1
ATOM 1166 O O . ALA A 1 158 ? -12.945 18.984 14.086 1 95 158 ALA A O 1
ATOM 1167 N N . ASP A 1 159 ? -14.297 18.719 12.289 1 95.75 159 ASP A N 1
ATOM 1168 C CA . ASP A 1 159 ? -15.32 19.609 12.828 1 95.75 159 ASP A CA 1
ATOM 1169 C C . ASP A 1 159 ? -15.867 19.078 14.148 1 95.75 159 ASP A C 1
ATOM 1171 O O . ASP A 1 159 ? -16.062 19.844 15.102 1 95.75 159 ASP A O 1
ATOM 1175 N N . ALA A 1 160 ? -16.125 17.766 14.172 1 97.12 160 ALA A N 1
ATOM 1176 C CA . ALA A 1 160 ? -16.625 17.156 15.398 1 97.12 160 ALA A CA 1
ATOM 1177 C C . ALA A 1 160 ? -15.617 17.281 16.531 1 97.12 160 ALA A C 1
ATOM 1179 O O . ALA A 1 160 ? -15.984 17.594 17.672 1 97.12 160 ALA A O 1
ATOM 1180 N N . PHE A 1 161 ? -14.375 17.062 16.25 1 97.12 161 PHE A N 1
ATOM 1181 C CA . PHE A 1 161 ? -13.328 17.141 17.25 1 97.12 161 PHE A CA 1
ATOM 1182 C C . PHE A 1 161 ? -13.195 18.562 17.781 1 97.12 161 PHE A C 1
ATOM 1184 O O . PHE A 1 161 ? -13.156 18.797 18.984 1 97.12 161 PHE A O 1
ATOM 1191 N N . LEU A 1 162 ? -13.133 19.516 16.891 1 94.75 162 LEU A N 1
ATOM 1192 C CA . LEU A 1 162 ? -12.961 20.922 17.281 1 94.75 162 LEU A CA 1
ATOM 1193 C C . LEU A 1 162 ? -14.172 21.406 18.062 1 94.75 162 LEU A C 1
ATOM 1195 O O . LEU A 1 162 ? -14.031 22.234 18.969 1 94.75 162 LEU A O 1
ATOM 1199 N N . ALA A 1 163 ? -15.352 20.922 17.734 1 95.75 163 ALA A N 1
ATOM 1200 C CA . ALA A 1 163 ? -16.547 21.234 18.516 1 95.75 163 ALA A CA 1
ATOM 1201 C C . ALA A 1 163 ? -16.391 20.75 19.953 1 95.75 163 ALA A C 1
ATOM 1203 O O . ALA A 1 163 ? -16.797 21.438 20.906 1 95.75 163 ALA A O 1
ATOM 1204 N N . ALA A 1 164 ? -15.875 19.516 20.141 1 96.81 164 ALA A N 1
ATOM 1205 C CA . ALA A 1 164 ? -15.633 18.969 21.469 1 96.81 164 ALA A CA 1
ATOM 1206 C C . ALA A 1 164 ? -14.633 19.828 22.25 1 96.81 164 ALA A C 1
ATOM 1208 O O . ALA A 1 164 ? -14.805 20.062 23.438 1 96.81 164 ALA A O 1
ATOM 1209 N N . VAL A 1 165 ? -13.578 20.25 21.594 1 95.5 165 VAL A N 1
ATOM 1210 C CA . VAL A 1 165 ? -12.555 21.109 22.203 1 95.5 165 VAL A CA 1
ATOM 1211 C C . VAL A 1 165 ? -13.18 22.438 22.641 1 95.5 165 VAL A C 1
ATOM 1213 O O . VAL A 1 165 ? -12.914 22.922 23.734 1 95.5 165 VAL A O 1
ATOM 1216 N N . ALA A 1 166 ? -14.008 23 21.766 1 93.62 166 ALA A N 1
ATOM 1217 C CA . ALA A 1 166 ? -14.633 24.297 22 1 93.62 166 ALA A CA 1
ATOM 1218 C C . ALA A 1 166 ? -15.516 24.266 23.25 1 93.62 166 ALA A C 1
ATOM 1220 O O . ALA A 1 166 ? -15.695 25.281 23.906 1 93.62 166 ALA A O 1
ATOM 1221 N N . ARG A 1 167 ? -16.031 23.156 23.562 1 93.12 167 ARG A N 1
ATOM 1222 C CA . ARG A 1 167 ? -16.875 23.016 24.734 1 93.12 167 ARG A CA 1
ATOM 1223 C C . ARG A 1 167 ? -16.078 23.203 26.016 1 93.12 167 ARG A C 1
ATOM 1225 O O . ARG A 1 167 ? -16.641 23.484 27.078 1 93.12 167 ARG A O 1
ATOM 1232 N N . GLN A 1 168 ? -14.797 22.969 25.953 1 90.12 168 GLN A N 1
ATOM 1233 C CA . GLN A 1 168 ? -13.938 23.031 27.125 1 90.12 168 GLN A CA 1
ATOM 1234 C C . GLN A 1 168 ? -13.156 24.344 27.156 1 90.12 168 GLN A C 1
ATOM 1236 O O . GLN A 1 168 ? -12.391 24.594 28.094 1 90.12 168 GLN A O 1
ATOM 1241 N N . GLN A 1 169 ? -13.047 25.016 26 1 75.88 169 GLN A N 1
ATOM 1242 C CA . GLN A 1 169 ? -12.336 26.297 25.938 1 75.88 169 GLN A CA 1
ATOM 1243 C C . GLN A 1 169 ? -13.211 27.438 26.422 1 75.88 169 GLN A C 1
ATOM 1245 O O . GLN A 1 169 ? -14.422 27.438 26.203 1 75.88 169 GLN A O 1
ATOM 1250 N N . GLU A 1 170 ? -12.836 28.141 27.484 1 61 170 GLU A N 1
ATOM 1251 C CA . GLU A 1 170 ? -13.406 29.469 27.672 1 61 170 GLU A CA 1
ATOM 1252 C C . GLU A 1 170 ? -13.336 30.281 26.391 1 61 170 GLU A C 1
ATOM 1254 O O . GLU A 1 170 ? -12.414 30.094 25.578 1 61 170 GLU A O 1
ATOM 1259 N N . PRO A 1 171 ? -14.406 30.984 25.922 1 51.94 171 PRO A N 1
ATOM 1260 C CA . PRO A 1 171 ? -14.523 31.703 24.641 1 51.94 171 PRO A CA 1
ATOM 1261 C C . PRO A 1 171 ? -13.211 32.344 24.219 1 51.94 171 PRO A C 1
ATOM 1263 O O . PRO A 1 171 ? -12.719 33.25 24.891 1 51.94 171 PRO A O 1
ATOM 1266 N N . ALA A 1 172 ? -12.109 31.797 24.172 1 49.84 172 ALA A N 1
ATOM 1267 C CA . ALA A 1 172 ? -10.953 32.562 23.703 1 49.84 172 ALA A CA 1
ATOM 1268 C C . ALA A 1 172 ? -11.07 32.875 22.219 1 49.84 172 ALA A C 1
ATOM 1270 O O . ALA A 1 172 ? -11.766 32.156 21.484 1 49.84 172 ALA A O 1
ATOM 1271 N N . PRO A 1 173 ? -10.539 34.031 21.812 1 43.78 173 PRO A N 1
ATOM 1272 C CA . PRO A 1 173 ? -10.641 34.562 20.453 1 43.78 173 PRO A CA 1
ATOM 1273 C C . PRO A 1 173 ? -10.289 33.531 19.375 1 43.78 173 PRO A C 1
ATOM 1275 O O . PRO A 1 173 ? -9.602 32.562 19.672 1 43.78 173 PRO A O 1
ATOM 1278 N N . GLU A 1 174 ? -10.945 33.594 18.234 1 44.12 174 GLU A N 1
ATOM 1279 C CA . GLU A 1 174 ? -10.906 32.812 17 1 44.12 174 GLU A CA 1
ATOM 1280 C C . GLU A 1 174 ? -9.477 32.438 16.641 1 44.12 174 GLU A C 1
ATOM 1282 O O . GLU A 1 174 ? -8.609 33.312 16.516 1 44.12 174 GLU A O 1
ATOM 1287 N N . GLN A 1 175 ? -8.93 31.547 17.188 1 44.66 175 GLN A N 1
ATOM 1288 C CA . GLN A 1 175 ? -7.633 31.016 16.797 1 44.66 175 GLN A CA 1
ATOM 1289 C C . GLN A 1 175 ? -7.383 31.219 15.305 1 44.66 175 GLN A C 1
ATOM 1291 O O . GLN A 1 175 ? -8.328 31.328 14.523 1 44.66 175 GLN A O 1
ATOM 1296 N N . SER A 1 176 ? -6.035 31.75 14.914 1 42.56 176 SER A N 1
ATOM 1297 C CA . SER A 1 176 ? -5.355 32.125 13.68 1 42.56 176 SER A CA 1
ATOM 1298 C C . SER A 1 176 ? -5.816 31.25 12.508 1 42.56 176 SER A C 1
ATOM 1300 O O . SER A 1 176 ? -6.219 30.094 12.703 1 42.56 176 SER A O 1
ATOM 1302 N N . ALA A 1 177 ? -6.078 31.844 11.43 1 44.16 177 ALA A N 1
ATOM 1303 C CA . ALA A 1 177 ? -6.266 31.359 10.062 1 44.16 177 ALA A CA 1
ATOM 1304 C C . ALA A 1 177 ? -5.508 30.047 9.844 1 44.16 177 ALA A C 1
ATOM 1306 O O . ALA A 1 177 ? -4.309 29.969 10.102 1 44.16 177 ALA A O 1
ATOM 1307 N N . SER A 1 178 ? -6.094 28.875 9.836 1 49.88 178 SER A N 1
ATOM 1308 C CA . SER A 1 178 ? -5.773 27.453 9.734 1 49.88 178 SER A CA 1
ATOM 1309 C C . SER A 1 178 ? -4.664 27.203 8.719 1 49.88 178 SER A C 1
ATOM 1311 O O . SER A 1 178 ? -4.66 27.812 7.641 1 49.88 178 SER A O 1
ATOM 1313 N N . ARG A 1 179 ? -3.346 27.078 9.094 1 47.56 179 ARG A N 1
ATOM 1314 C CA . ARG A 1 179 ? -2.26 26.516 8.297 1 47.56 179 ARG A CA 1
ATOM 1315 C C . ARG A 1 179 ? -2.799 25.75 7.098 1 47.56 179 ARG A C 1
ATOM 1317 O O . ARG A 1 179 ? -2.047 25.406 6.18 1 47.56 179 ARG A O 1
ATOM 1324 N N . PHE A 1 180 ? -4.168 25.5 7.062 1 54.12 180 PHE A N 1
ATOM 1325 C CA . PHE A 1 180 ? -4.801 24.719 5.996 1 54.12 180 PHE A CA 1
ATOM 1326 C C . PHE A 1 180 ? -5.09 25.609 4.789 1 54.12 180 PHE A C 1
ATOM 1328 O O . PHE A 1 180 ? -5.562 25.125 3.758 1 54.12 180 PHE A O 1
ATOM 1335 N N . ASP A 1 181 ? -4.672 26.953 4.957 1 60.97 181 ASP A N 1
ATOM 1336 C CA . ASP A 1 181 ? -4.906 27.812 3.807 1 60.97 181 ASP A CA 1
ATOM 1337 C C . ASP A 1 181 ? -4.016 27.422 2.631 1 60.97 181 ASP A C 1
ATOM 1339 O O . ASP A 1 181 ? -4.453 27.453 1.479 1 60.97 181 ASP A O 1
ATOM 1343 N N . VAL A 1 182 ? -2.807 26.953 2.973 1 66.19 182 VAL A N 1
ATOM 1344 C CA . VAL A 1 182 ? -1.895 26.609 1.889 1 66.19 182 VAL A CA 1
ATOM 1345 C C . VAL A 1 182 ? -2.355 25.312 1.222 1 66.19 182 VAL A C 1
ATOM 1347 O O . VAL A 1 182 ? -2.189 25.141 0.012 1 66.19 182 VAL A O 1
ATOM 1350 N N . LEU A 1 183 ? -3.09 24.5 1.969 1 78.69 183 LEU A N 1
ATOM 1351 C CA . LEU A 1 183 ? -3.586 23.25 1.421 1 78.69 183 LEU A CA 1
ATOM 1352 C C . LEU A 1 183 ? -4.66 23.5 0.37 1 78.69 183 LEU A C 1
ATOM 1354 O O . LEU A 1 183 ? -4.812 22.719 -0.57 1 78.69 183 LEU A O 1
ATOM 1358 N N . ASP A 1 184 ? -5.188 24.656 0.43 1 85.88 184 ASP A N 1
ATOM 1359 C CA . ASP A 1 184 ? -6.312 24.953 -0.449 1 85.88 184 ASP A CA 1
ATOM 1360 C C . ASP A 1 184 ? -5.863 25.047 -1.905 1 85.88 184 ASP A C 1
ATOM 1362 O O . ASP A 1 184 ? -6.648 24.781 -2.82 1 85.88 184 ASP A O 1
ATOM 1366 N N . ARG A 1 185 ? -4.617 25.281 -2.066 1 89.06 185 ARG A N 1
ATOM 1367 C CA . ARG A 1 185 ? -4.105 25.469 -3.418 1 89.06 185 ARG A CA 1
ATOM 1368 C C . ARG A 1 185 ? -3.793 24.141 -4.086 1 89.06 185 ARG A C 1
ATOM 1370 O O . ARG A 1 185 ? -3.693 24.062 -5.312 1 89.06 185 ARG A O 1
ATOM 1377 N N . ILE A 1 186 ? -3.623 23.078 -3.297 1 94.38 186 ILE A N 1
ATOM 1378 C CA . ILE A 1 186 ? -3.107 21.859 -3.896 1 94.38 186 ILE A CA 1
ATOM 1379 C C . ILE A 1 186 ? -3.998 20.688 -3.512 1 94.38 186 ILE A C 1
ATOM 1381 O O . ILE A 1 186 ? -3.637 19.516 -3.736 1 94.38 186 ILE A O 1
ATOM 1385 N N . ASP A 1 187 ? -5.18 20.922 -2.961 1 95.88 187 ASP A N 1
ATOM 1386 C CA . ASP A 1 187 ? -5.984 19.828 -2.426 1 95.88 187 ASP A CA 1
ATOM 1387 C C . ASP A 1 187 ? -7.059 19.406 -3.424 1 95.88 187 ASP A C 1
ATOM 1389 O O . ASP A 1 187 ? -8.016 18.719 -3.055 1 95.88 187 ASP A O 1
ATOM 1393 N N . THR A 1 188 ? -7.012 19.922 -4.637 1 97.19 188 THR A N 1
ATOM 1394 C CA . THR A 1 188 ? -7.789 19.422 -5.766 1 97.19 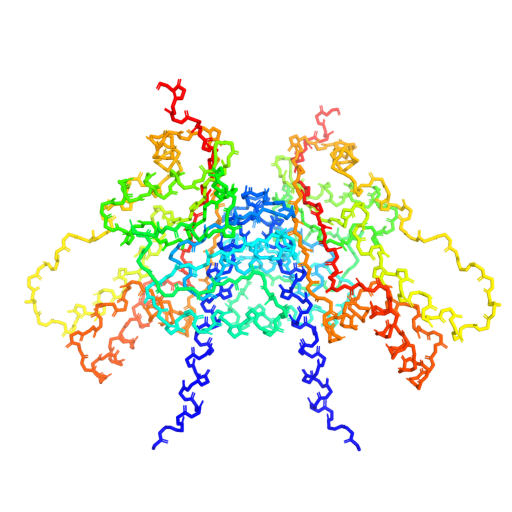188 THR A CA 1
ATOM 1395 C C . THR A 1 188 ? -6.871 18.875 -6.855 1 97.19 188 THR A C 1
ATOM 1397 O O . THR A 1 188 ? -5.723 19.312 -6.98 1 97.19 188 THR A O 1
ATOM 1400 N N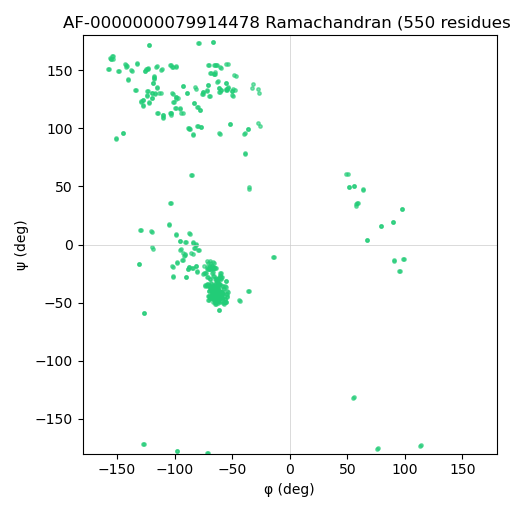 . PRO A 1 189 ? -7.426 17.906 -7.637 1 97.12 189 PRO A N 1
ATOM 1401 C CA . PRO A 1 189 ? -6.586 17.391 -8.719 1 97.12 189 PRO A CA 1
ATOM 1402 C C . PRO A 1 189 ? -6.047 18.484 -9.633 1 97.12 189 PRO A C 1
ATOM 1404 O O . PRO A 1 189 ? -4.852 18.5 -9.938 1 97.12 189 PRO A O 1
ATOM 1407 N N . ASP A 1 190 ? -6.902 19.406 -10.008 1 96.75 190 ASP A N 1
ATOM 1408 C CA . ASP A 1 190 ? -6.484 20.5 -10.891 1 96.75 190 ASP A CA 1
ATOM 1409 C C . ASP A 1 190 ? -5.469 21.406 -10.195 1 96.75 190 ASP A C 1
ATOM 1411 O O . ASP A 1 190 ? -4.488 21.828 -10.805 1 96.75 190 ASP A O 1
ATOM 1415 N N . GLY A 1 191 ? -5.746 21.734 -8.953 1 96.25 191 GLY A N 1
ATOM 1416 C CA . GLY A 1 191 ? -4.824 22.562 -8.195 1 96.25 191 GLY A CA 1
ATOM 1417 C C . GLY A 1 191 ? -3.451 21.938 -8.031 1 96.25 191 GLY A C 1
ATOM 1418 O O . GLY A 1 191 ? -2.432 22.609 -8.211 1 96.25 191 GLY A O 1
ATOM 1419 N N . LEU A 1 192 ? -3.418 20.672 -7.707 1 96.69 192 LEU A N 1
ATOM 1420 C CA . LEU A 1 192 ? -2.154 19.969 -7.52 1 96.69 192 LEU A CA 1
ATOM 1421 C C . LEU A 1 192 ? -1.399 19.844 -8.836 1 96.69 192 LEU A C 1
ATOM 1423 O O . LEU A 1 192 ? -0.18 20.016 -8.883 1 96.69 192 LEU A O 1
ATOM 1427 N N . HIS A 1 193 ? -2.115 19.547 -9.883 1 96.31 193 HIS A N 1
ATOM 1428 C CA . HIS A 1 193 ? -1.526 19.5 -11.219 1 96.31 193 HIS A CA 1
ATOM 1429 C C . HIS A 1 193 ? -0.844 20.812 -11.57 1 96.31 193 HIS A C 1
ATOM 1431 O O . HIS A 1 193 ? 0.309 20.828 -12.008 1 96.31 193 HIS A O 1
ATOM 1437 N N . GLN A 1 194 ? -1.552 21.875 -11.375 1 95 194 GLN A N 1
ATOM 1438 C CA . GLN A 1 194 ? -1.033 23.203 -11.703 1 95 194 GLN A CA 1
ATOM 1439 C C . GLN A 1 194 ? 0.16 23.562 -10.828 1 95 194 GLN A C 1
ATOM 1441 O O . GLN A 1 194 ? 1.139 24.141 -11.305 1 95 194 GLN A O 1
ATOM 1446 N N . TRP A 1 195 ? 0.02 23.234 -9.586 1 94.88 195 TRP A N 1
ATOM 1447 C CA . TRP A 1 195 ? 1.094 23.547 -8.648 1 94.88 195 TRP A CA 1
ATOM 1448 C C . TRP A 1 195 ? 2.379 22.812 -9.031 1 94.88 195 TRP A C 1
ATOM 1450 O O . TRP A 1 195 ? 3.459 23.406 -9.023 1 94.88 195 TRP A O 1
ATOM 1460 N N . LEU A 1 196 ? 2.289 21.562 -9.352 1 94.62 196 LEU A N 1
ATOM 1461 C CA . LEU A 1 196 ? 3.447 20.781 -9.773 1 94.62 196 LEU A CA 1
ATOM 1462 C C . LEU A 1 196 ? 4.035 21.344 -11.07 1 94.62 196 LEU A C 1
ATOM 1464 O O . LEU A 1 196 ? 5.254 21.375 -11.234 1 94.62 196 LEU A O 1
ATOM 1468 N N . ALA A 1 197 ? 3.23 21.766 -11.93 1 91.12 197 ALA A N 1
ATOM 1469 C CA . ALA A 1 197 ? 3.686 22.359 -13.18 1 91.12 197 ALA A CA 1
ATOM 1470 C C . ALA A 1 197 ? 4.438 23.672 -12.93 1 91.12 197 ALA A C 1
ATOM 1472 O O . ALA A 1 197 ? 5.457 23.938 -13.562 1 91.12 197 ALA A O 1
ATOM 1473 N N . ASP A 1 198 ? 3.938 24.422 -12.023 1 89.25 198 ASP A N 1
ATOM 1474 C CA . ASP A 1 198 ? 4.52 25.719 -11.703 1 89.25 198 ASP A CA 1
ATOM 1475 C C . ASP A 1 198 ? 5.922 25.562 -11.125 1 89.25 198 ASP A C 1
ATOM 1477 O O . ASP A 1 198 ? 6.719 26.5 -11.156 1 89.25 198 ASP A O 1
ATOM 1481 N N . LEU A 1 199 ? 6.191 24.359 -10.641 1 84.31 199 LEU A N 1
ATOM 1482 C CA . LEU A 1 199 ? 7.508 24.109 -10.062 1 84.31 199 LEU A CA 1
ATOM 1483 C C . LEU A 1 199 ? 8.531 23.812 -11.156 1 84.31 199 LEU A C 1
ATOM 1485 O O . LEU A 1 199 ? 9.719 23.656 -10.875 1 84.31 199 LEU A O 1
ATOM 1489 N N . GLY A 1 200 ? 8.109 23.828 -12.336 1 80.5 200 GLY A N 1
ATOM 1490 C CA . GLY A 1 200 ? 9.008 23.547 -13.445 1 80.5 200 GLY A CA 1
ATOM 1491 C C . GLY A 1 200 ? 9.078 22.078 -13.805 1 80.5 200 GLY A C 1
ATOM 1492 O O . GLY A 1 200 ? 10.062 21.625 -14.391 1 80.5 200 GLY A O 1
ATOM 1493 N N . ALA A 1 201 ? 8.102 21.359 -13.391 1 83.19 201 ALA A N 1
ATOM 1494 C CA . ALA A 1 201 ? 8.039 19.938 -13.711 1 83.19 201 ALA A CA 1
ATOM 1495 C C . ALA A 1 201 ? 7.051 19.672 -14.844 1 83.19 201 ALA A C 1
ATOM 1497 O O . ALA A 1 201 ? 6.188 20.5 -15.125 1 83.19 201 ALA A O 1
ATOM 1498 N N . GLU A 1 202 ? 7.328 18.641 -15.508 1 88.31 202 GLU A N 1
ATOM 1499 C CA . GLU A 1 202 ? 6.469 18.25 -16.625 1 88.31 202 GLU A CA 1
ATOM 1500 C C . GLU A 1 202 ? 5.926 16.844 -16.422 1 88.31 202 GLU A C 1
ATOM 1502 O O . GLU A 1 202 ? 6.266 16.172 -15.445 1 88.31 202 GLU A O 1
ATOM 1507 N N . SER A 1 203 ? 4.98 16.469 -17.312 1 91.5 203 SER A N 1
ATOM 1508 C CA . SER A 1 203 ? 4.371 15.148 -17.266 1 91.5 203 SER A CA 1
ATOM 1509 C C . SER A 1 203 ? 3.746 14.867 -15.906 1 91.5 203 SER A C 1
ATOM 1511 O O . SER A 1 203 ? 4.02 13.836 -15.297 1 91.5 203 SER A O 1
ATOM 1513 N N . THR A 1 204 ? 2.967 15.789 -15.484 1 95.75 204 THR A N 1
ATOM 1514 C CA . THR A 1 204 ? 2.314 15.68 -14.18 1 95.75 204 THR A CA 1
ATOM 1515 C C . THR A 1 204 ? 1.229 14.609 -14.211 1 95.75 204 THR A C 1
ATOM 1517 O O . THR A 1 204 ? 0.506 14.477 -15.195 1 95.75 204 THR A O 1
ATOM 1520 N N . GLU A 1 205 ? 1.169 13.828 -13.18 1 97.56 205 GLU A N 1
ATOM 1521 C CA . GLU A 1 205 ? 0.118 12.844 -12.961 1 97.56 205 GLU A CA 1
ATOM 1522 C C . GLU A 1 205 ? -0.481 12.984 -11.562 1 97.56 205 GLU A C 1
ATOM 1524 O O . GLU A 1 205 ? 0.245 12.984 -10.562 1 97.56 205 GLU A O 1
ATOM 1529 N N . VAL A 1 206 ? -1.797 13.18 -11.516 1 98.38 206 VAL A N 1
ATOM 1530 C CA . VAL A 1 206 ? -2.496 13.25 -10.234 1 98.38 206 VAL A CA 1
ATOM 1531 C C . VAL A 1 206 ? -3.586 12.188 -10.18 1 98.38 206 VAL A C 1
ATOM 1533 O O . VAL A 1 206 ? -4.434 12.109 -11.07 1 98.38 206 VAL A O 1
ATOM 1536 N N . ARG A 1 207 ? -3.523 11.336 -9.188 1 98.38 207 ARG A N 1
ATOM 1537 C CA . ARG A 1 207 ? -4.535 10.312 -8.938 1 98.38 207 ARG A CA 1
ATOM 1538 C C . ARG A 1 207 ? -5.082 10.422 -7.516 1 98.38 207 ARG A C 1
ATOM 1540 O O . ARG A 1 207 ? -4.402 10.922 -6.617 1 98.38 207 ARG A O 1
ATOM 1547 N N . GLU A 1 208 ? -6.312 10 -7.406 1 98.31 208 GLU A N 1
ATOM 1548 C CA . GLU A 1 208 ? -6.914 9.984 -6.074 1 98.31 208 GLU A CA 1
ATOM 1549 C C . GLU A 1 208 ? -6.852 8.594 -5.457 1 98.31 208 GLU A C 1
ATOM 1551 O O . GLU A 1 208 ? -7.141 7.598 -6.121 1 98.31 208 GLU A O 1
ATOM 1556 N N . LEU A 1 209 ? -6.332 8.5 -4.285 1 98.62 209 LEU A N 1
ATOM 1557 C CA . LEU A 1 209 ? -6.469 7.336 -3.412 1 98.62 209 LEU A CA 1
ATOM 1558 C C . LEU A 1 209 ? -7.723 7.449 -2.553 1 98.62 209 LEU A C 1
ATOM 1560 O O . LEU A 1 209 ? -7.754 8.219 -1.589 1 98.62 209 LEU A O 1
ATOM 1564 N N . SER A 1 210 ? -8.797 6.758 -2.945 1 98.56 210 SER A N 1
ATOM 1565 C CA . SER A 1 210 ? -9.992 6.676 -2.109 1 98.56 210 SER A CA 1
ATOM 1566 C C . SER A 1 210 ? -9.742 5.824 -0.869 1 98.56 210 SER A C 1
ATOM 1568 O O . SER A 1 210 ? -9.18 4.73 -0.962 1 98.56 210 SER A O 1
ATOM 1570 N N . ASN A 1 211 ? -10.039 6.344 0.299 1 98.56 211 ASN A N 1
ATOM 1571 C CA . ASN A 1 211 ? -9.781 5.688 1.576 1 98.56 211 ASN A CA 1
ATOM 1572 C C . ASN A 1 211 ? -10.797 6.102 2.637 1 98.56 211 ASN A C 1
ATOM 1574 O O . ASN A 1 211 ? -10.602 7.102 3.33 1 98.56 211 ASN A O 1
ATOM 1578 N N . LEU A 1 212 ? -11.859 5.375 2.752 1 98.44 212 LEU A N 1
ATOM 1579 C CA . LEU A 1 212 ? -12.914 5.594 3.732 1 98.44 212 LEU A CA 1
ATOM 1580 C C . LEU A 1 212 ? -12.812 4.586 4.871 1 98.44 212 LEU A C 1
ATOM 1582 O O . LEU A 1 212 ? -13.062 3.393 4.676 1 98.44 212 LEU A O 1
ATOM 1586 N N . ILE A 1 213 ? -12.5 5.035 6.047 1 97.88 213 ILE A N 1
ATOM 1587 C CA . ILE A 1 213 ? -12.117 4.18 7.164 1 97.88 213 ILE A CA 1
ATOM 1588 C C . ILE A 1 213 ? -13.18 4.246 8.258 1 97.88 213 ILE A C 1
ATOM 1590 O O . ILE A 1 213 ? -13.578 5.332 8.68 1 97.88 213 ILE A O 1
ATOM 1594 N N . PRO A 1 214 ? -13.656 3.105 8.766 1 97.56 214 PRO A N 1
ATOM 1595 C CA . PRO A 1 214 ? -14.609 3.139 9.875 1 97.56 214 PRO A CA 1
ATOM 1596 C C . PRO A 1 214 ? -14.094 3.939 11.07 1 97.56 214 PRO A C 1
ATOM 1598 O O . PRO A 1 214 ? -12.938 3.789 11.469 1 97.56 214 PRO A O 1
ATOM 1601 N N . ALA A 1 215 ? -14.953 4.758 11.562 1 97.06 215 ALA A N 1
ATOM 1602 C CA . ALA A 1 215 ? -14.586 5.629 12.672 1 97.06 215 ALA A CA 1
ATOM 1603 C C . ALA A 1 215 ? -14.766 4.914 14.008 1 97.06 215 ALA A C 1
ATOM 1605 O O . ALA A 1 215 ? -15.508 5.387 14.875 1 97.06 215 ALA A O 1
ATOM 1606 N N . THR A 1 216 ? -14.07 3.781 14.227 1 95.56 216 THR A N 1
ATOM 1607 C CA . THR A 1 216 ? -14.07 3.164 15.555 1 95.56 216 THR A CA 1
ATOM 1608 C C . THR A 1 216 ? -13.516 4.125 16.594 1 95.56 216 THR A C 1
ATOM 1610 O O . THR A 1 216 ? -12.719 5.008 16.281 1 95.56 216 THR A O 1
ATOM 1613 N N . PRO A 1 217 ? -13.953 3.998 17.844 1 95.31 217 PRO A N 1
ATOM 1614 C CA . PRO A 1 217 ? -13.438 4.898 18.875 1 95.31 217 PRO A CA 1
ATOM 1615 C C . PRO A 1 217 ? -11.914 4.914 18.938 1 95.31 217 PRO A C 1
ATOM 1617 O O . PRO A 1 217 ? -11.305 5.977 19.094 1 95.31 217 PRO A O 1
ATOM 1620 N N . GLU A 1 218 ? -11.32 3.762 18.812 1 93.31 218 GLU A N 1
ATOM 1621 C CA . GLU A 1 218 ? -9.867 3.664 18.875 1 93.31 218 GLU A CA 1
ATOM 1622 C C . GLU A 1 218 ? -9.211 4.395 17.703 1 93.31 218 GLU A C 1
ATOM 1624 O O . GLU A 1 218 ? -8.297 5.199 17.906 1 93.31 218 GLU A O 1
ATOM 1629 N N . PHE A 1 219 ? -9.672 4.117 16.516 1 94.88 219 PHE A N 1
ATOM 1630 C CA . PHE A 1 219 ? -9.078 4.75 15.352 1 94.88 219 PHE A CA 1
ATOM 1631 C C . PHE A 1 219 ? -9.281 6.258 15.391 1 94.88 219 PHE A C 1
ATOM 1633 O O . PHE A 1 219 ? -8.367 7.02 15.07 1 94.88 219 PHE A O 1
ATOM 1640 N N . ALA A 1 220 ? -10.469 6.676 15.734 1 96.44 220 ALA A N 1
ATOM 1641 C CA . ALA A 1 220 ? -10.789 8.102 15.766 1 96.44 220 ALA A CA 1
ATOM 1642 C C . ALA A 1 220 ? -9.836 8.859 16.672 1 96.44 220 ALA A C 1
ATOM 1644 O O . ALA A 1 220 ? -9.289 9.898 16.297 1 96.44 220 ALA A O 1
ATOM 1645 N N . TRP A 1 221 ? -9.633 8.336 17.797 1 95.69 221 TRP A N 1
ATOM 1646 C CA . TRP A 1 221 ? -8.766 9.031 18.75 1 95.69 221 TRP A CA 1
ATOM 1647 C C . TRP A 1 221 ? -7.305 8.953 18.297 1 95.69 221 TRP A C 1
ATOM 1649 O O . TRP A 1 221 ? -6.551 9.914 18.453 1 95.69 221 TRP A O 1
ATOM 1659 N N . ASP A 1 222 ? -6.918 7.809 17.688 1 94.12 222 ASP A N 1
ATOM 1660 C CA . ASP A 1 222 ? -5.57 7.672 17.141 1 94.12 222 ASP A CA 1
ATOM 1661 C C . ASP A 1 222 ? -5.305 8.727 16.078 1 94.12 222 ASP A C 1
ATOM 1663 O O . ASP A 1 222 ? -4.203 9.273 15.992 1 94.12 222 ASP A O 1
ATOM 1667 N N . LEU A 1 223 ? -6.281 8.938 15.273 1 94.62 223 LEU A N 1
ATOM 1668 C CA . LEU A 1 223 ? -6.133 9.898 14.18 1 94.62 223 LEU A CA 1
ATOM 1669 C C . LEU A 1 223 ? -5.957 11.312 14.719 1 94.62 223 LEU A C 1
ATOM 1671 O O . LEU A 1 223 ? -5.188 12.102 14.164 1 94.62 223 LEU A O 1
ATOM 1675 N N . VAL A 1 224 ? -6.629 11.664 15.836 1 93.06 224 VAL A N 1
ATOM 1676 C CA . VAL A 1 224 ? -6.445 12.953 16.484 1 93.06 224 VAL A CA 1
ATOM 1677 C C . VAL A 1 224 ? -5.016 13.07 17.016 1 93.06 224 VAL A C 1
ATOM 1679 O O . VAL A 1 224 ? -4.305 14.023 16.703 1 93.06 224 VAL A O 1
ATOM 1682 N N . LEU A 1 225 ? -4.594 12.039 17.734 1 90.69 225 LEU A N 1
ATOM 1683 C CA . LEU A 1 225 ? -3.303 12.078 18.406 1 90.69 225 LEU A CA 1
ATOM 1684 C C . LEU A 1 225 ? -2.156 11.992 17.406 1 90.69 225 LEU A C 1
ATOM 1686 O O . LEU A 1 225 ? -1.073 12.531 17.656 1 90.69 225 LEU A O 1
ATOM 1690 N N . GLY A 1 226 ? -2.42 11.344 16.281 1 87.56 226 GLY A N 1
ATOM 1691 C CA . GLY A 1 226 ? -1.366 11.109 15.297 1 87.56 226 GLY A CA 1
ATOM 1692 C C . GLY A 1 226 ? -1.333 12.148 14.195 1 87.56 226 GLY A C 1
ATOM 1693 O O . GLY A 1 226 ? -0.514 12.062 13.281 1 87.56 226 GLY A O 1
ATOM 1694 N N . GLY A 1 227 ? -2.18 13.141 14.289 1 85.06 227 GLY A N 1
ATOM 1695 C CA . GLY A 1 227 ? -2.275 14.148 13.25 1 85.06 227 GLY A CA 1
ATOM 1696 C C . GLY A 1 227 ? -2.15 15.562 13.773 1 85.06 227 GLY A C 1
ATOM 1697 O O . GLY A 1 227 ? -1.74 15.773 14.922 1 85.06 227 GLY A O 1
ATOM 1698 N N . ALA A 1 228 ? -2.4 16.5 12.875 1 80.19 228 ALA A N 1
ATOM 1699 C CA . ALA A 1 228 ? -2.227 17.922 13.164 1 80.19 228 ALA A CA 1
ATOM 1700 C C . ALA A 1 228 ? -3.227 18.391 14.219 1 80.19 228 ALA A C 1
ATOM 1702 O O . ALA A 1 228 ? -2.996 19.391 14.898 1 80.19 228 ALA A O 1
ATOM 1703 N N . LEU A 1 229 ? -4.32 17.656 14.445 1 88 229 LEU A N 1
ATOM 1704 C CA . LEU A 1 229 ? -5.367 18.047 15.383 1 88 229 LEU A CA 1
ATOM 1705 C C . LEU A 1 229 ? -4.871 17.969 16.812 1 88 229 LEU A C 1
ATOM 1707 O O . LEU A 1 229 ? -5.473 18.547 17.719 1 88 229 LEU A O 1
ATOM 1711 N N . ARG A 1 230 ? -3.83 17.203 17.016 1 87.56 230 ARG A N 1
ATOM 1712 C CA . ARG A 1 230 ? -3.297 17 18.359 1 87.56 230 ARG A CA 1
ATOM 1713 C C . ARG A 1 230 ? -2.961 18.328 19.016 1 87.56 230 ARG A C 1
ATOM 1715 O O . ARG A 1 230 ? -3.096 18.484 20.234 1 87.56 230 ARG A O 1
ATOM 1722 N N . GLY A 1 231 ? -2.562 19.312 18.188 1 86.19 231 GLY A N 1
ATOM 1723 C CA . GLY A 1 231 ? -2.156 20.609 18.703 1 86.19 231 GLY A CA 1
ATOM 1724 C C . GLY A 1 231 ? -3.252 21.312 19.484 1 86.19 231 GLY A C 1
ATOM 1725 O O . GLY A 1 231 ? -2.969 22.047 20.438 1 86.19 231 GLY A O 1
ATOM 1726 N N . ALA A 1 232 ? -4.434 21.031 19.172 1 89.56 232 ALA A N 1
ATOM 1727 C CA . ALA A 1 232 ? -5.574 21.656 19.812 1 89.56 232 ALA A CA 1
ATOM 1728 C C . ALA A 1 232 ? -5.711 21.203 21.266 1 89.56 232 ALA A C 1
ATOM 1730 O O . ALA A 1 232 ? -6.422 21.812 22.062 1 89.56 232 ALA A O 1
ATOM 1731 N N . LEU A 1 233 ? -5.043 20.141 21.641 1 92.38 233 LEU A N 1
ATOM 1732 C CA . LEU A 1 233 ? -5.148 19.578 22.984 1 92.38 233 LEU A CA 1
ATOM 1733 C C . LEU A 1 233 ? -4.098 20.172 23.906 1 92.38 233 LEU A C 1
ATOM 1735 O O . LEU A 1 233 ? -4.176 20.016 25.125 1 92.38 233 LEU A O 1
ATOM 1739 N N . SER A 1 234 ? -3.154 20.938 23.391 1 89.44 234 SER A N 1
ATOM 1740 C CA . SER A 1 234 ? -1.947 21.359 24.094 1 89.44 234 SER A CA 1
ATOM 1741 C C . SER A 1 234 ? -2.287 22.219 25.297 1 89.44 234 SER A C 1
ATOM 1743 O O . SER A 1 234 ? -1.615 22.156 26.328 1 89.44 234 SER A O 1
ATOM 1745 N N . PRO A 1 235 ? -3.377 23.031 25.297 1 90.38 235 PRO A N 1
ATOM 1746 C CA . PRO A 1 235 ? -3.676 23.922 26.422 1 90.38 235 PRO A CA 1
ATOM 1747 C C . PRO A 1 235 ? -4.324 23.188 27.594 1 90.38 235 PRO A C 1
ATOM 1749 O O . PRO A 1 235 ? -4.5 23.766 28.672 1 90.38 235 PRO A O 1
ATOM 1752 N N . PHE A 1 236 ? -4.602 21.984 27.438 1 94.06 236 PHE A N 1
ATOM 1753 C CA . PHE A 1 236 ? -5.441 21.312 28.422 1 94.06 236 PHE A CA 1
ATOM 1754 C C . PHE A 1 236 ? -4.637 20.281 29.219 1 94.06 236 PHE A C 1
ATOM 1756 O O . PHE A 1 236 ? -3.654 19.734 28.703 1 94.06 236 PHE A O 1
ATOM 1763 N N . ASP A 1 237 ? -5.047 20.062 30.438 1 94.25 237 ASP A N 1
ATOM 1764 C CA . ASP A 1 237 ? -4.445 19.016 31.234 1 94.25 237 ASP A CA 1
ATOM 1765 C C . ASP A 1 237 ? -5.02 17.641 30.859 1 94.25 237 ASP A C 1
ATOM 1767 O O . ASP A 1 237 ? -5.957 17.562 30.062 1 94.25 237 ASP A O 1
ATOM 1771 N N . ASP A 1 238 ? -4.508 16.578 31.375 1 94.56 238 ASP A N 1
ATOM 1772 C CA . ASP A 1 238 ? -4.855 15.211 31.016 1 94.56 238 ASP A CA 1
ATOM 1773 C C . ASP A 1 238 ? -6.324 14.922 31.297 1 94.56 238 ASP A C 1
ATOM 1775 O O . ASP A 1 238 ? -6.988 14.227 30.531 1 94.56 238 ASP A O 1
ATOM 1779 N N . ASN A 1 239 ? -6.766 15.383 32.406 1 96.06 239 ASN A N 1
ATOM 1780 C CA . ASN A 1 239 ? -8.164 15.156 32.75 1 96.06 239 ASN A CA 1
ATOM 1781 C C . ASN A 1 239 ? -9.109 15.805 31.75 1 96.06 239 ASN A C 1
ATOM 1783 O O . ASN A 1 239 ? -10.086 15.188 31.344 1 96.06 239 ASN A O 1
ATOM 1787 N N . THR A 1 240 ? -8.805 17.047 31.406 1 96.06 240 THR A N 1
ATOM 1788 C CA . THR A 1 240 ? -9.625 17.75 30.422 1 96.06 240 THR A CA 1
ATOM 1789 C C . THR A 1 240 ? -9.539 17.078 29.062 1 96.06 240 THR A C 1
ATOM 1791 O O . THR A 1 240 ? -10.539 17 28.328 1 96.06 240 THR A O 1
ATOM 1794 N N . VAL A 1 241 ? -8.383 16.578 28.672 1 96.5 241 VAL A N 1
ATOM 1795 C CA . VAL A 1 241 ? -8.203 15.875 27.422 1 96.5 241 VAL A CA 1
ATOM 1796 C C . VAL A 1 241 ? -9.102 14.648 27.375 1 96.5 241 VAL A C 1
ATOM 1798 O O . VAL A 1 241 ? -9.719 14.344 26.344 1 96.5 241 VAL A O 1
ATOM 1801 N N . GLU A 1 242 ? -9.211 13.938 28.5 1 97.06 242 GLU A N 1
ATOM 1802 C CA . GLU A 1 242 ? -10.086 12.773 28.547 1 97.06 242 GLU A CA 1
ATOM 1803 C C . GLU A 1 242 ? -11.555 13.172 28.391 1 97.06 242 GLU A C 1
ATOM 1805 O O . GLU A 1 242 ? -12.328 12.438 27.766 1 97.06 242 GLU A O 1
ATOM 1810 N N . VAL A 1 243 ? -11.922 14.289 28.938 1 97.19 243 VAL A N 1
ATOM 1811 C CA . VAL A 1 243 ? -13.281 14.789 28.766 1 97.19 243 VAL A CA 1
ATOM 1812 C C . VAL A 1 243 ? -13.523 15.117 27.297 1 97.19 243 VAL A C 1
ATOM 1814 O O . VAL A 1 243 ? -14.57 14.766 26.734 1 97.19 243 VAL A O 1
ATOM 1817 N N . ILE A 1 244 ? -12.531 15.797 26.641 1 97.19 244 ILE A N 1
ATOM 1818 C CA . ILE A 1 244 ? -12.625 16.141 25.234 1 97.19 244 ILE A CA 1
ATOM 1819 C C . ILE A 1 244 ? -12.766 14.875 24.391 1 97.19 244 ILE A C 1
ATOM 1821 O O . ILE A 1 244 ? -13.57 14.828 23.469 1 97.19 244 ILE A O 1
ATOM 1825 N N . ARG A 1 245 ? -11.961 13.844 24.719 1 97.94 245 ARG A N 1
ATOM 1826 C CA . ARG A 1 245 ? -12.039 12.57 24 1 97.94 245 ARG A CA 1
ATOM 1827 C C . ARG A 1 245 ? -13.445 11.992 24.062 1 97.94 245 ARG A C 1
ATOM 1829 O O . ARG A 1 245 ? -14.008 11.602 23.047 1 97.94 245 ARG A O 1
ATOM 1836 N N . ARG A 1 246 ? -14.031 11.93 25.25 1 98.06 246 ARG A N 1
ATOM 1837 C CA . ARG A 1 246 ? -15.375 11.375 25.438 1 98.06 246 ARG A CA 1
ATOM 1838 C C . ARG A 1 246 ? -16.406 12.188 24.672 1 98.06 246 ARG A C 1
ATOM 1840 O O . ARG A 1 246 ? -17.281 11.625 24.016 1 98.06 246 ARG A O 1
ATOM 1847 N N . ASP A 1 247 ? -16.312 13.531 24.781 1 97.69 247 ASP A N 1
ATOM 1848 C CA . ASP A 1 247 ? -17.234 14.414 24.062 1 97.69 247 ASP A CA 1
ATOM 1849 C C . ASP A 1 247 ? -17.125 14.219 22.562 1 97.69 247 ASP A C 1
ATOM 1851 O O . ASP A 1 247 ? -18.141 14.188 21.859 1 97.69 247 ASP A O 1
ATOM 1855 N N . PHE A 1 248 ? -15.93 14.156 22.094 1 98.06 248 PHE A N 1
ATOM 1856 C CA . PHE A 1 248 ? -15.648 13.953 20.688 1 98.06 248 PHE A CA 1
ATOM 1857 C C . PHE A 1 248 ? -16.297 12.672 20.172 1 98.06 248 PHE A C 1
ATOM 1859 O O . PHE A 1 248 ? -17.016 12.68 19.172 1 98.06 248 PHE A O 1
ATOM 1866 N N . LEU A 1 249 ? -16.047 11.555 20.906 1 98.25 249 LEU A N 1
ATOM 1867 C CA . LEU A 1 249 ? -16.609 10.266 20.5 1 98.25 249 LEU A CA 1
ATOM 1868 C C . LEU A 1 249 ? -18.125 10.297 20.531 1 98.25 249 LEU A C 1
ATOM 1870 O O . LEU A 1 249 ? -18.781 9.695 19.672 1 98.25 249 LEU A O 1
ATOM 1874 N N . GLN A 1 250 ? -18.688 10.984 21.5 1 97.88 250 GLN A N 1
ATOM 1875 C CA . GLN A 1 250 ? -20.141 11.148 21.578 1 97.88 250 GLN A CA 1
ATOM 1876 C C . GLN A 1 250 ? -20.656 11.953 20.391 1 97.88 250 GLN A C 1
ATOM 1878 O O . GLN A 1 250 ? -21.719 11.625 19.828 1 97.88 250 GLN A O 1
ATOM 1883 N N . LEU A 1 251 ? -19.938 13 20 1 97.94 251 LEU A N 1
ATOM 1884 C CA . LEU A 1 251 ? -20.328 13.828 18.859 1 97.94 251 LEU A CA 1
ATOM 1885 C C . LEU A 1 251 ? -20.297 13.023 17.562 1 97.94 251 LEU A C 1
ATOM 1887 O O . LEU A 1 251 ? -21.156 13.219 16.688 1 97.94 251 LEU A O 1
ATOM 1891 N N . LEU A 1 252 ? -19.25 12.172 17.406 1 98.06 252 LEU A N 1
ATOM 1892 C CA . LEU A 1 252 ? -19.219 11.312 16.219 1 98.06 252 LEU A CA 1
ATOM 1893 C C . LEU A 1 252 ? -20.5 10.484 16.109 1 98.06 252 LEU A C 1
ATOM 1895 O O . LEU A 1 252 ? -21.078 10.359 15.031 1 98.06 252 LEU A O 1
ATOM 1899 N N . THR A 1 253 ? -20.938 9.953 17.266 1 97.25 253 THR A N 1
ATOM 1900 C CA . THR A 1 253 ? -22.156 9.141 17.297 1 97.25 253 THR A CA 1
ATOM 1901 C C . THR A 1 253 ? -23.391 10 17.016 1 97.25 253 THR A C 1
ATOM 1903 O O . THR A 1 253 ? -24.219 9.633 16.188 1 97.25 253 THR A O 1
ATOM 1906 N N . GLU A 1 254 ? -23.531 11.133 17.609 1 97.56 254 GLU A N 1
ATOM 1907 C CA . GLU A 1 254 ? -24.672 12.023 17.469 1 97.56 254 GLU A CA 1
ATOM 1908 C C . GLU A 1 254 ? -24.828 12.523 16.031 1 97.56 254 GLU A C 1
ATOM 1910 O O . GLU A 1 254 ? -25.938 12.68 15.539 1 97.56 254 GLU A O 1
ATOM 1915 N N . ARG A 1 255 ? -23.688 12.766 15.414 1 97.69 255 ARG A N 1
ATOM 1916 C CA . ARG A 1 255 ? -23.688 13.305 14.062 1 97.69 255 ARG A CA 1
ATOM 1917 C C . ARG A 1 255 ? -23.672 12.188 13.023 1 97.69 255 ARG A C 1
ATOM 1919 O O . ARG A 1 255 ? -23.562 12.453 11.828 1 97.69 255 ARG A O 1
ATOM 1926 N N . ALA A 1 256 ? -23.703 10.977 13.453 1 96.88 256 ALA A N 1
ATOM 1927 C CA . ALA A 1 256 ? -23.734 9.789 12.609 1 96.88 256 ALA A CA 1
ATOM 1928 C C . ALA A 1 256 ? -22.516 9.742 11.68 1 96.88 256 ALA A C 1
ATOM 1930 O O . ALA A 1 256 ? -22.641 9.438 10.492 1 96.88 256 ALA A O 1
ATOM 1931 N N . ILE A 1 257 ? -21.406 10.203 12.219 1 97.25 257 ILE A N 1
ATOM 1932 C CA . ILE A 1 257 ? -20.141 10.07 11.508 1 97.25 257 ILE A CA 1
ATOM 1933 C C . ILE A 1 257 ? -19.547 8.688 11.766 1 97.25 257 ILE A C 1
ATOM 1935 O O . ILE A 1 257 ? -18.812 8.484 12.75 1 97.25 257 ILE A O 1
ATOM 1939 N N . HIS A 1 258 ? -19.812 7.746 10.875 1 96.75 258 HIS A N 1
ATOM 1940 C CA . HIS A 1 258 ? -19.453 6.348 11.07 1 96.75 258 HIS A CA 1
ATOM 1941 C C . HIS A 1 258 ? -18.156 6.012 10.352 1 96.75 258 HIS A C 1
ATOM 1943 O O . HIS A 1 258 ? -17.547 4.961 10.609 1 96.75 258 HIS A O 1
ATOM 1949 N N . ASP A 1 259 ? -17.75 6.898 9.453 1 97.75 259 ASP A N 1
ATOM 1950 C CA . ASP A 1 259 ? -16.531 6.719 8.68 1 97.75 259 ASP A CA 1
ATOM 1951 C C . ASP A 1 259 ? -15.742 8.031 8.578 1 97.75 259 ASP A C 1
ATOM 1953 O O . ASP A 1 259 ? -16.328 9.109 8.641 1 97.75 259 ASP A O 1
ATOM 1957 N N . VAL A 1 260 ? -14.477 7.891 8.484 1 97.56 260 VAL A N 1
ATOM 1958 C CA . VAL A 1 260 ? -13.578 9.008 8.211 1 97.56 260 VAL A CA 1
ATOM 1959 C C . VAL A 1 260 ? -13.172 8.992 6.738 1 97.56 260 VAL A C 1
ATOM 1961 O O . VAL A 1 260 ? -12.641 7.992 6.246 1 97.56 260 VAL A O 1
ATOM 1964 N N . ASP A 1 261 ? -13.453 10.07 6.074 1 97.69 261 ASP A N 1
ATOM 1965 C CA . ASP A 1 261 ? -12.984 10.227 4.699 1 97.69 261 ASP A CA 1
ATOM 1966 C C . ASP A 1 261 ? -11.516 10.656 4.664 1 97.69 261 ASP A C 1
ATOM 1968 O O . ASP A 1 261 ? -11.211 11.844 4.809 1 97.69 261 ASP A O 1
ATOM 1972 N N . ALA A 1 262 ? -10.641 9.68 4.383 1 97.62 262 ALA A N 1
ATOM 1973 C CA . ALA A 1 262 ? -9.219 9.961 4.266 1 97.62 262 ALA A CA 1
ATOM 1974 C C . ALA A 1 262 ? -8.781 9.992 2.803 1 97.62 262 ALA A C 1
ATOM 1976 O O . ALA A 1 262 ? -7.68 9.547 2.465 1 97.62 262 ALA A O 1
ATOM 1977 N N . GLY A 1 263 ? -9.633 10.477 1.954 1 98 263 GLY A N 1
ATOM 1978 C CA . GLY A 1 263 ? -9.273 10.648 0.556 1 98 263 GLY A CA 1
ATOM 1979 C C . GLY A 1 263 ? -8 11.445 0.361 1 98 263 GLY A C 1
ATOM 1980 O O . GLY A 1 263 ? -7.793 12.461 1.027 1 98 263 GLY A O 1
ATOM 1981 N N . THR A 1 264 ? -7.137 10.969 -0.518 1 98.44 264 THR A N 1
ATOM 1982 C CA . THR A 1 264 ? -5.785 11.492 -0.687 1 98.44 264 THR A CA 1
ATOM 1983 C C . THR A 1 264 ? -5.461 11.688 -2.166 1 98.44 264 THR A C 1
ATOM 1985 O O . THR A 1 264 ? -5.797 10.844 -2.996 1 98.44 264 THR A O 1
ATOM 1988 N N . LEU A 1 265 ? -4.91 12.844 -2.469 1 98.62 265 LEU A N 1
ATOM 1989 C CA . LEU A 1 265 ? -4.352 13.039 -3.803 1 98.62 265 LEU A CA 1
ATOM 1990 C C . LEU A 1 265 ? -2.889 12.617 -3.848 1 98.62 265 LEU A C 1
ATOM 1992 O O . LEU A 1 265 ? -2.113 12.945 -2.949 1 98.62 265 LEU A O 1
ATOM 1996 N N . VAL A 1 266 ? -2.57 11.82 -4.836 1 98.81 266 VAL A N 1
ATOM 1997 C CA . VAL A 1 266 ? -1.199 11.414 -5.117 1 98.81 266 VAL A CA 1
ATOM 1998 C C . VAL A 1 266 ? -0.721 12.062 -6.41 1 98.81 266 VAL A C 1
ATOM 2000 O O . VAL A 1 266 ? -1.227 11.758 -7.492 1 98.81 266 VAL A O 1
ATOM 2003 N N . GLY A 1 267 ? 0.225 12.992 -6.297 1 98.5 267 GLY A N 1
ATOM 2004 C CA . GLY A 1 267 ? 0.749 13.711 -7.449 1 98.5 267 GLY A CA 1
ATOM 2005 C C . GLY A 1 267 ? 2.215 13.43 -7.711 1 98.5 267 GLY A C 1
ATOM 2006 O O . GLY A 1 267 ? 3.018 13.352 -6.777 1 98.5 267 GLY A O 1
ATOM 2007 N N . THR A 1 268 ? 2.559 13.188 -8.992 1 98.5 268 THR A N 1
ATOM 2008 C CA . THR A 1 268 ? 3.951 13.039 -9.406 1 98.5 268 THR A CA 1
ATOM 2009 C C . THR A 1 268 ? 4.234 13.883 -10.648 1 98.5 268 THR A C 1
ATOM 2011 O O . THR A 1 268 ? 3.314 14.25 -11.383 1 98.5 268 THR A O 1
ATOM 2014 N N . ALA A 1 269 ? 5.449 14.227 -10.82 1 98.06 269 ALA A N 1
ATOM 2015 C CA . ALA A 1 269 ? 5.887 15 -11.984 1 98.06 269 ALA A CA 1
ATOM 2016 C C . ALA A 1 269 ? 7.355 14.727 -12.297 1 98.06 269 ALA A C 1
ATOM 2018 O O . ALA A 1 269 ? 8.086 14.188 -11.461 1 98.06 269 ALA A O 1
ATOM 2019 N N . VAL A 1 270 ? 7.785 15.055 -13.492 1 97.75 270 VAL A N 1
ATOM 2020 C CA . VAL A 1 270 ? 9.164 14.891 -13.938 1 97.75 270 VAL A CA 1
ATOM 2021 C C . VAL A 1 270 ? 9.883 16.234 -13.898 1 97.75 270 VAL A C 1
ATOM 2023 O O . VAL A 1 270 ? 9.367 17.234 -14.406 1 97.75 270 VAL A O 1
ATOM 2026 N N . VAL A 1 271 ? 11.023 16.219 -13.297 1 95.31 271 VAL A N 1
ATOM 2027 C CA . VAL A 1 271 ? 11.82 17.438 -13.188 1 95.31 271 VAL A CA 1
ATOM 2028 C C . VAL A 1 271 ? 12.492 17.75 -14.523 1 95.31 271 VAL A C 1
ATOM 2030 O O . VAL A 1 271 ? 13.078 16.859 -15.141 1 95.31 271 VAL A O 1
ATOM 2033 N N . THR A 1 272 ? 12.312 18.969 -14.938 1 89.81 272 THR A N 1
ATOM 2034 C CA . THR A 1 272 ? 12.945 19.391 -16.188 1 89.81 272 THR A CA 1
ATOM 2035 C C . THR A 1 272 ? 14.234 20.156 -15.898 1 89.81 272 THR A C 1
ATOM 2037 O O . THR A 1 272 ? 14.484 20.562 -14.766 1 89.81 272 THR A O 1
ATOM 2040 N N . ASP A 1 273 ? 15.125 20.125 -16.812 1 75.19 273 ASP A N 1
ATOM 2041 C CA . ASP A 1 273 ? 16.375 20.875 -16.703 1 75.19 273 ASP A CA 1
ATOM 2042 C C . ASP A 1 273 ? 16.094 22.375 -16.609 1 75.19 273 ASP A C 1
ATOM 2044 O O . ASP A 1 273 ? 15.484 22.953 -17.516 1 75.19 273 ASP A O 1
ATOM 2048 N N . ARG A 1 274 ? 16.047 22.906 -15.453 1 60.12 274 ARG A N 1
ATOM 2049 C CA . ARG A 1 274 ? 15.828 24.344 -15.336 1 60.12 274 ARG A CA 1
ATOM 2050 C C . ARG A 1 274 ? 16.875 25.125 -16.125 1 60.12 274 ARG A C 1
ATOM 2052 O O . ARG A 1 274 ? 16.75 26.328 -16.312 1 60.12 274 ARG A O 1
ATOM 2059 N N . ARG A 1 275 ? 18.125 24.797 -16.25 1 46.44 275 ARG A N 1
ATOM 2060 C CA . ARG A 1 275 ? 19.078 25.562 -17.047 1 46.44 275 ARG A CA 1
ATOM 2061 C C . ARG A 1 275 ? 18.641 25.625 -18.5 1 46.44 275 ARG A C 1
ATOM 2063 O O . ARG A 1 275 ? 19.25 26.328 -19.312 1 46.44 275 ARG A O 1
ATOM 2070 N N . ALA A 1 276 ? 17.859 24.672 -18.969 1 39.91 276 ALA A N 1
ATOM 2071 C CA . ALA A 1 276 ? 17.531 24.766 -20.391 1 39.91 276 ALA A CA 1
ATOM 2072 C C . ALA A 1 276 ? 16.5 25.859 -20.641 1 39.91 276 ALA A C 1
ATOM 2074 O O . ALA A 1 276 ? 16.031 26.047 -21.766 1 39.91 276 ALA A O 1
ATOM 2075 N N . THR A 1 277 ? 15.641 26.25 -19.656 1 31.28 277 THR A N 1
ATOM 2076 C CA . THR A 1 277 ? 14.93 27.453 -20.062 1 31.28 277 THR A CA 1
ATOM 2077 C C . THR A 1 277 ? 15.805 28.688 -19.859 1 31.28 277 THR A C 1
ATOM 2079 O O . THR A 1 277 ? 16.516 28.797 -18.859 1 31.28 277 THR A O 1
ATOM 2082 N N . MET B 1 1 ? 7.082 -30.25 24.219 1 31.55 1 MET B N 1
ATOM 2083 C CA . MET B 1 1 ? 5.719 -29.984 23.781 1 31.55 1 MET B CA 1
ATOM 2084 C C . MET B 1 1 ? 5.559 -28.547 23.328 1 31.55 1 MET B C 1
ATOM 2086 O O . MET B 1 1 ? 5.695 -27.625 24.125 1 31.55 1 MET B O 1
ATOM 2090 N N . THR B 1 2 ? 5.918 -28.25 22.125 1 43.72 2 THR B N 1
ATOM 2091 C CA . THR B 1 2 ? 5.898 -26.891 21.625 1 43.72 2 THR B CA 1
ATOM 2092 C C . THR B 1 2 ? 4.539 -26.234 21.859 1 43.72 2 THR B C 1
ATOM 2094 O O . THR B 1 2 ? 3.498 -26.859 21.656 1 43.72 2 THR B O 1
ATOM 2097 N N . ASN B 1 3 ? 4.398 -25.391 22.797 1 41.72 3 ASN B N 1
ATOM 2098 C CA . ASN B 1 3 ? 3.217 -24.625 23.172 1 41.72 3 ASN B CA 1
ATOM 2099 C C . ASN B 1 3 ? 2.406 -24.203 21.953 1 41.72 3 ASN B C 1
ATOM 2101 O O . ASN B 1 3 ? 2.898 -23.469 21.094 1 41.72 3 ASN B O 1
ATOM 2105 N N . PRO B 1 4 ? 1.321 -24.969 21.672 1 47.03 4 PRO B N 1
ATOM 2106 C CA . PRO B 1 4 ? 0.443 -24.656 20.531 1 47.03 4 PRO B CA 1
ATOM 2107 C C . PRO B 1 4 ? 0.283 -23.156 20.312 1 47.03 4 PRO B C 1
ATOM 2109 O O . PRO B 1 4 ? 0.191 -22.719 19.156 1 47.03 4 PRO B O 1
ATOM 2112 N N . GLY B 1 5 ? 0.167 -22.406 21.438 1 45.28 5 GLY B N 1
ATOM 2113 C CA . GLY B 1 5 ? 0.074 -20.969 21.312 1 45.28 5 GLY B CA 1
ATOM 2114 C C . GLY B 1 5 ? 1.26 -20.344 20.594 1 45.28 5 GLY B C 1
ATOM 2115 O O . GLY B 1 5 ? 1.101 -19.406 19.828 1 45.28 5 GLY B O 1
ATOM 2116 N N . ALA B 1 6 ? 2.395 -21 20.906 1 50.47 6 ALA B N 1
ATOM 2117 C CA . ALA B 1 6 ? 3.627 -20.516 20.281 1 50.47 6 ALA B CA 1
ATOM 2118 C C . ALA B 1 6 ? 3.637 -20.797 18.781 1 50.47 6 ALA B C 1
ATOM 2120 O O . ALA B 1 6 ? 4.102 -19.969 18 1 50.47 6 ALA B O 1
ATOM 2121 N N . ILE B 1 7 ? 3.068 -21.938 18.406 1 45.78 7 ILE B N 1
ATOM 2122 C CA . ILE B 1 7 ? 2.986 -22.328 17 1 45.78 7 ILE B CA 1
ATOM 2123 C C . ILE B 1 7 ? 2.047 -21.375 16.266 1 45.78 7 ILE B C 1
ATOM 2125 O O . ILE B 1 7 ? 2.361 -20.922 15.164 1 45.78 7 ILE B O 1
ATOM 2129 N N . PHE B 1 8 ? 0.954 -21.078 16.922 1 50.09 8 PHE B N 1
ATOM 2130 C CA . PHE B 1 8 ? -0.022 -20.188 16.328 1 50.09 8 PHE B CA 1
ATOM 2131 C C . PHE B 1 8 ? 0.549 -18.781 16.188 1 50.09 8 PHE B C 1
ATOM 2133 O O . PHE B 1 8 ? 0.338 -18.125 15.164 1 50.09 8 PHE B O 1
ATOM 2140 N N . ASP B 1 9 ? 1.337 -18.406 17.141 1 61.38 9 ASP B N 1
ATOM 2141 C CA . ASP B 1 9 ? 1.958 -17.078 17.125 1 61.38 9 ASP B CA 1
ATOM 2142 C C . ASP B 1 9 ? 3.006 -16.984 16.016 1 61.38 9 ASP B C 1
ATOM 2144 O O . ASP B 1 9 ? 3.096 -15.953 15.336 1 61.38 9 ASP B O 1
ATOM 2148 N N . GLU B 1 10 ? 3.684 -18.109 15.883 1 61.28 10 GLU B N 1
ATOM 2149 C CA . GLU B 1 10 ? 4.707 -18.109 14.844 1 61.28 10 GLU B CA 1
ATOM 2150 C C . GLU B 1 10 ? 4.082 -18.078 13.453 1 61.28 10 GLU B C 1
ATOM 2152 O O . GLU B 1 10 ? 4.555 -17.375 12.562 1 61.28 10 GLU B O 1
ATOM 2157 N N . ALA B 1 11 ? 3.105 -18.891 13.273 1 65.38 11 ALA B N 1
ATOM 2158 C CA . ALA B 1 11 ? 2.404 -18.906 11.992 1 65.38 11 ALA B CA 1
ATOM 2159 C C . ALA B 1 11 ? 1.842 -17.531 11.648 1 65.38 11 ALA B C 1
ATOM 2161 O O . ALA B 1 11 ? 1.9 -17.094 10.5 1 65.38 11 ALA B O 1
ATOM 2162 N N . ARG B 1 12 ? 1.381 -16.938 12.695 1 70 12 ARG B N 1
ATOM 2163 C CA . ARG B 1 12 ? 0.849 -15.586 12.523 1 70 12 ARG B CA 1
ATOM 2164 C C . ARG B 1 12 ? 1.951 -14.609 12.125 1 70 12 ARG B C 1
ATOM 2166 O O . ARG B 1 12 ? 1.759 -13.781 11.234 1 70 12 ARG B O 1
ATOM 2173 N N . GLN B 1 13 ? 3.051 -14.672 12.75 1 72.19 13 GLN B N 1
ATOM 2174 C CA . GLN B 1 13 ? 4.168 -13.781 12.453 1 72.19 13 GLN B CA 1
ATOM 2175 C C . GLN B 1 13 ? 4.688 -14.008 11.031 1 72.19 13 GLN B C 1
ATOM 2177 O O . GLN B 1 13 ? 5.008 -13.055 10.32 1 72.19 13 GLN B O 1
ATOM 2182 N N . GLU B 1 14 ? 4.746 -15.289 10.719 1 75.69 14 GLU B N 1
ATOM 2183 C CA . GLU B 1 14 ? 5.191 -15.648 9.375 1 75.69 14 GLU B CA 1
ATOM 2184 C C . GLU B 1 14 ? 4.266 -15.062 8.312 1 75.69 14 GLU B C 1
ATOM 2186 O O . GLU B 1 14 ? 4.727 -14.461 7.344 1 75.69 14 GLU B O 1
ATOM 2191 N N . PHE B 1 15 ? 3.105 -15.211 8.641 1 78 15 PHE B N 1
ATOM 2192 C CA . PHE B 1 15 ? 2.09 -14.703 7.727 1 78 15 PHE B CA 1
ATOM 2193 C C . PHE B 1 15 ? 2.174 -13.188 7.609 1 78 15 PHE B C 1
ATOM 2195 O O . PHE B 1 15 ? 2.139 -12.641 6.508 1 78 15 PHE B O 1
ATOM 2202 N N . ASP B 1 16 ? 2.379 -12.531 8.656 1 82.88 16 ASP B N 1
ATOM 2203 C CA . ASP B 1 16 ? 2.422 -11.078 8.695 1 82.88 16 ASP B CA 1
ATOM 2204 C C . ASP B 1 16 ? 3.648 -10.547 7.953 1 82.88 16 ASP B C 1
ATOM 2206 O O . ASP B 1 16 ? 3.566 -9.531 7.254 1 82.88 16 ASP B O 1
ATOM 2210 N N . ARG B 1 17 ? 4.727 -11.234 8.125 1 87 17 ARG B N 1
ATOM 2211 C CA . ARG B 1 17 ? 5.953 -10.805 7.465 1 87 17 ARG B CA 1
ATOM 2212 C C . ARG B 1 17 ? 5.805 -10.852 5.945 1 87 17 ARG B C 1
ATOM 2214 O O . ARG B 1 17 ? 6.148 -9.891 5.254 1 87 17 ARG B O 1
ATOM 2221 N N . LEU B 1 18 ? 5.266 -11.898 5.492 1 91.19 18 LEU B N 1
ATOM 2222 C CA . LEU B 1 18 ? 5.086 -12.078 4.055 1 91.19 18 LEU B CA 1
ATOM 2223 C C . LEU B 1 18 ? 4.047 -11.102 3.514 1 91.19 18 LEU B C 1
ATOM 2225 O O . LEU B 1 18 ? 4.258 -10.469 2.475 1 91.19 18 LEU B O 1
ATOM 2229 N N . THR B 1 19 ? 2.971 -11 4.254 1 93.38 19 THR B N 1
ATOM 2230 C CA . THR B 1 19 ? 1.891 -10.109 3.836 1 93.38 19 THR B CA 1
ATOM 2231 C C . THR B 1 19 ? 2.385 -8.672 3.727 1 93.38 19 THR B C 1
ATOM 2233 O O . THR B 1 19 ? 2.135 -7.996 2.725 1 93.38 19 THR B O 1
ATOM 2236 N N . THR B 1 20 ? 3.145 -8.25 4.691 1 92.81 20 THR B N 1
ATOM 2237 C CA . THR B 1 20 ? 3.625 -6.871 4.75 1 92.81 20 THR B CA 1
ATOM 2238 C C . THR B 1 20 ? 4.648 -6.609 3.648 1 92.81 20 THR B C 1
ATOM 2240 O O . THR B 1 20 ? 4.648 -5.539 3.037 1 92.81 20 THR B O 1
ATOM 2243 N N . ALA B 1 21 ? 5.422 -7.582 3.354 1 95.12 21 ALA B N 1
ATOM 2244 C CA . ALA B 1 21 ? 6.555 -7.355 2.455 1 95.12 21 ALA B CA 1
ATOM 2245 C C . ALA B 1 21 ? 6.152 -7.582 1 1 95.12 21 ALA B C 1
ATOM 2247 O O . ALA B 1 21 ? 6.715 -6.969 0.091 1 95.12 21 ALA B O 1
ATOM 2248 N N . VAL B 1 22 ? 5.152 -8.453 0.747 1 96.88 22 VAL B N 1
ATOM 2249 C CA . VAL B 1 22 ? 4.922 -8.875 -0.629 1 96.88 22 VAL B CA 1
ATOM 2250 C C . VAL B 1 22 ? 3.465 -8.633 -1.009 1 96.88 22 VAL B C 1
ATOM 2252 O O . VAL B 1 22 ? 3.176 -7.848 -1.916 1 96.88 22 VAL B O 1
ATOM 2255 N N . TRP B 1 23 ? 2.506 -9.234 -0.277 1 97.12 23 TRP B N 1
ATOM 2256 C CA . TRP B 1 23 ? 1.111 -9.266 -0.707 1 97.12 23 TRP B CA 1
ATOM 2257 C C . TRP B 1 23 ? 0.481 -7.879 -0.6 1 97.12 23 TRP B C 1
ATOM 2259 O O . TRP B 1 23 ? -0.211 -7.434 -1.519 1 97.12 23 TRP B O 1
ATOM 2269 N N . SER B 1 24 ? 0.727 -7.172 0.505 1 97.25 24 SER B N 1
ATOM 2270 C CA . SER B 1 24 ? 0.076 -5.891 0.757 1 97.25 24 SER B CA 1
ATOM 2271 C C . SER B 1 24 ? 0.541 -4.828 -0.235 1 97.25 24 SER B C 1
ATOM 2273 O O . SER B 1 24 ? -0.275 -4.094 -0.793 1 97.25 24 SER B O 1
ATOM 2275 N N . PRO B 1 25 ? 1.862 -4.723 -0.486 1 98.19 25 PRO B N 1
ATOM 2276 C CA . PRO B 1 25 ? 2.285 -3.746 -1.492 1 98.19 25 PRO B CA 1
ATOM 2277 C C . PRO B 1 25 ? 1.639 -3.988 -2.855 1 98.19 25 PRO B C 1
ATOM 2279 O O . PRO B 1 25 ? 1.201 -3.039 -3.512 1 98.19 25 PRO B O 1
ATOM 2282 N N . ALA B 1 26 ? 1.56 -5.223 -3.271 1 98.56 26 ALA B N 1
ATOM 2283 C CA . ALA B 1 26 ? 0.951 -5.555 -4.559 1 98.56 26 ALA B CA 1
ATOM 2284 C C . ALA B 1 26 ? -0.545 -5.258 -4.551 1 98.56 26 ALA B C 1
ATOM 2286 O O . ALA B 1 26 ? -1.07 -4.656 -5.488 1 98.56 26 ALA B O 1
ATOM 2287 N N . GLY B 1 27 ? -1.22 -5.68 -3.48 1 98.62 27 GLY B N 1
ATOM 2288 C CA . GLY B 1 27 ? -2.648 -5.441 -3.359 1 98.62 27 GLY B CA 1
ATOM 2289 C C . GLY B 1 27 ? -3.008 -3.967 -3.35 1 98.62 27 GLY B C 1
ATOM 2290 O O . GLY B 1 27 ? -3.932 -3.545 -4.047 1 98.62 27 GLY B O 1
ATOM 2291 N N . GLN B 1 28 ? -2.271 -3.203 -2.57 1 98.62 28 GLN B N 1
ATOM 2292 C CA . GLN B 1 28 ? -2.514 -1.766 -2.488 1 98.62 28 GLN B CA 1
ATOM 2293 C C . GLN B 1 28 ? -2.26 -1.088 -3.832 1 98.62 28 GLN B C 1
ATOM 2295 O O . GLN B 1 28 ? -3.025 -0.214 -4.246 1 98.62 28 GLN B O 1
ATOM 2300 N N . SER B 1 29 ? -1.168 -1.459 -4.496 1 98.88 29 SER B N 1
ATOM 2301 C CA . SER B 1 29 ? -0.846 -0.893 -5.805 1 98.88 29 SER B CA 1
ATOM 2302 C C . SER B 1 29 ? -1.933 -1.21 -6.824 1 98.88 29 SER B C 1
ATOM 2304 O O . SER B 1 29 ? -2.312 -0.349 -7.621 1 98.88 29 SER B O 1
ATOM 2306 N N . LEU B 1 30 ? -2.436 -2.43 -6.781 1 98.88 30 LEU B N 1
ATOM 2307 C CA . LEU B 1 30 ? -3.492 -2.854 -7.695 1 98.88 30 LEU B CA 1
ATOM 2308 C C . LEU B 1 30 ? -4.758 -2.029 -7.484 1 98.88 30 LEU B C 1
ATOM 2310 O O . LEU B 1 30 ? -5.324 -1.5 -8.438 1 98.88 30 LEU B O 1
ATOM 2314 N N . VAL B 1 31 ? -5.184 -1.893 -6.242 1 98.88 31 VAL B N 1
ATOM 2315 C CA . VAL B 1 31 ? -6.406 -1.171 -5.91 1 98.88 31 VAL B CA 1
ATOM 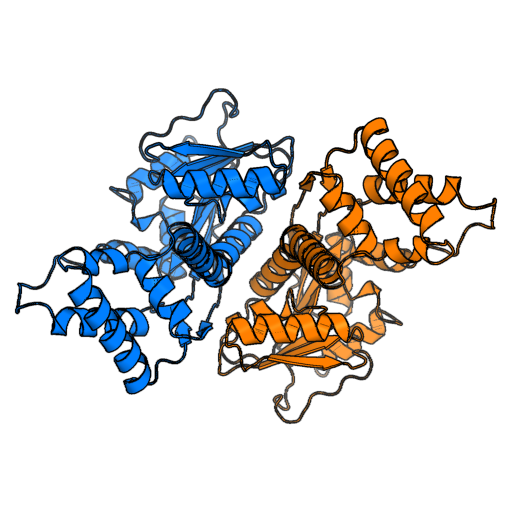2316 C C . VAL B 1 31 ? -6.25 0.305 -6.27 1 98.88 31 VAL B C 1
ATOM 2318 O O . VAL B 1 31 ? -7.18 0.925 -6.793 1 98.88 31 VAL B O 1
ATOM 2321 N N . PHE B 1 32 ? -5.062 0.832 -6.035 1 98.81 32 PHE B N 1
ATOM 2322 C CA . PHE B 1 32 ? -4.77 2.215 -6.391 1 98.81 32 PHE B CA 1
ATOM 2323 C C . PHE B 1 32 ? -4.871 2.418 -7.898 1 98.81 32 PHE B C 1
ATOM 2325 O O . PHE B 1 32 ? -5.465 3.393 -8.359 1 98.81 32 PHE B O 1
ATOM 2332 N N . GLN B 1 33 ? -4.316 1.523 -8.664 1 98.69 33 GLN B N 1
ATOM 2333 C CA . GLN B 1 33 ? -4.348 1.643 -10.117 1 98.69 33 GLN B CA 1
ATOM 2334 C C . GLN B 1 33 ? -5.758 1.428 -10.656 1 98.69 33 GLN B C 1
ATOM 2336 O O . GLN B 1 33 ? -6.133 2.006 -11.68 1 98.69 33 GLN B O 1
ATOM 2341 N N . LEU B 1 34 ? -6.578 0.619 -9.969 1 98.69 34 LEU B N 1
ATOM 2342 C CA . LEU B 1 34 ? -7.961 0.393 -10.375 1 98.69 34 LEU B CA 1
ATOM 2343 C C . LEU B 1 34 ? -8.781 1.671 -10.242 1 98.69 34 LEU B C 1
ATOM 2345 O O . LEU B 1 34 ? -9.812 1.821 -10.898 1 98.69 34 LEU B O 1
ATOM 2349 N N . GLY B 1 35 ? -8.398 2.576 -9.336 1 98.25 35 GLY B N 1
ATOM 2350 C CA . GLY B 1 35 ? -9.086 3.852 -9.195 1 98.25 35 GLY B CA 1
ATOM 2351 C C . GLY B 1 35 ? -10.531 3.705 -8.758 1 98.25 35 GLY B C 1
ATOM 2352 O O . GLY B 1 35 ? -11.43 4.309 -9.352 1 98.25 35 GLY B O 1
ATOM 2353 N N . LEU B 1 36 ? -10.758 2.904 -7.746 1 98.62 36 LEU B N 1
ATOM 2354 C CA . LEU B 1 36 ? -12.102 2.631 -7.246 1 98.62 36 LEU B CA 1
ATOM 2355 C C . LEU B 1 36 ? -12.727 3.887 -6.648 1 98.62 36 LEU B C 1
ATOM 2357 O O . LEU B 1 36 ? -12.008 4.789 -6.203 1 98.62 36 LEU B O 1
ATOM 2361 N N . HIS B 1 37 ? -14.023 3.939 -6.648 1 97.88 37 HIS B N 1
ATOM 2362 C CA . HIS B 1 37 ? -14.789 5.062 -6.121 1 97.88 37 HIS B CA 1
ATOM 2363 C C . HIS B 1 37 ? -15.758 4.605 -5.035 1 97.88 37 HIS B C 1
ATOM 2365 O O . HIS B 1 37 ? -16.188 3.447 -5.023 1 97.88 37 HIS B O 1
ATOM 2371 N N . PRO B 1 38 ? -16.031 5.559 -4.113 1 98.25 38 PRO B N 1
ATOM 2372 C CA . PRO B 1 38 ? -17.078 5.223 -3.143 1 98.25 38 PRO B CA 1
ATOM 2373 C C . PRO B 1 38 ? -18.359 4.707 -3.803 1 98.25 38 PRO B C 1
ATOM 2375 O O . PRO B 1 38 ? -18.812 5.27 -4.805 1 98.25 38 PRO B O 1
ATOM 2378 N N . GLY B 1 39 ? -18.875 3.588 -3.285 1 98.44 39 GLY B N 1
ATOM 2379 C CA . GLY B 1 39 ? -20.125 3.049 -3.799 1 98.44 39 GLY B CA 1
ATOM 2380 C C . GLY B 1 39 ? -19.938 1.913 -4.785 1 98.44 39 GLY B C 1
ATOM 2381 O O . GLY B 1 39 ? -20.875 1.194 -5.113 1 98.44 39 GLY B O 1
ATOM 2382 N N . ASP B 1 40 ? -18.719 1.669 -5.281 1 98.75 40 ASP B N 1
ATOM 2383 C CA . ASP B 1 40 ? -18.438 0.621 -6.258 1 98.75 40 ASP B CA 1
ATOM 2384 C C . ASP B 1 40 ? -18.688 -0.763 -5.664 1 98.75 40 ASP B C 1
ATOM 2386 O O . ASP B 1 40 ? -18.516 -0.969 -4.461 1 98.75 40 ASP B O 1
ATOM 2390 N N . ALA B 1 41 ? -19.094 -1.671 -6.461 1 98.88 41 ALA B N 1
ATOM 2391 C CA . ALA B 1 41 ? -19.109 -3.102 -6.168 1 98.88 41 ALA B CA 1
ATOM 2392 C C . ALA B 1 41 ? -17.906 -3.801 -6.777 1 98.88 41 ALA B C 1
ATOM 2394 O O . ALA B 1 41 ? -17.672 -3.705 -7.984 1 98.88 41 ALA B O 1
ATOM 2395 N N . VAL B 1 42 ? -17.125 -4.523 -5.934 1 98.94 42 VAL B N 1
ATOM 2396 C CA . VAL B 1 42 ? -15.875 -5.109 -6.395 1 98.94 42 VAL B CA 1
ATOM 2397 C C . VAL B 1 42 ? -15.891 -6.617 -6.156 1 98.94 42 VAL B C 1
ATOM 2399 O O . VAL B 1 42 ? -16.312 -7.078 -5.09 1 98.94 42 VAL B O 1
ATOM 2402 N N . LEU B 1 43 ? -15.523 -7.363 -7.164 1 98.94 43 LEU B N 1
ATOM 2403 C CA . LEU B 1 43 ? -15.211 -8.781 -7.023 1 98.94 43 LEU B CA 1
ATOM 2404 C C . LEU B 1 43 ? -13.711 -9.008 -6.941 1 98.94 43 LEU B C 1
ATOM 2406 O O . LEU B 1 43 ? -12.969 -8.609 -7.844 1 98.94 43 LEU B O 1
ATOM 2410 N N . ASP B 1 44 ? -13.234 -9.531 -5.844 1 98.88 44 ASP B N 1
ATOM 2411 C CA . ASP B 1 44 ? -11.836 -9.922 -5.66 1 98.88 44 ASP B CA 1
ATOM 2412 C C . ASP B 1 44 ? -11.688 -11.438 -5.602 1 98.88 44 ASP B C 1
ATOM 2414 O O . ASP B 1 44 ? -12.102 -12.07 -4.621 1 98.88 44 ASP B O 1
ATOM 2418 N N . VAL B 1 45 ? -11.102 -12.055 -6.648 1 98.44 45 VAL B N 1
ATOM 2419 C CA . VAL B 1 45 ? -10.984 -13.508 -6.699 1 98.44 45 VAL B CA 1
ATOM 2420 C C . VAL B 1 45 ? -9.555 -13.922 -6.363 1 98.44 45 VAL B C 1
ATOM 2422 O O . VAL B 1 45 ? -8.609 -13.164 -6.586 1 98.44 45 VAL B O 1
ATOM 2425 N N . CYS B 1 46 ? -9.406 -15.172 -5.855 1 97.31 46 CYS B N 1
ATOM 2426 C CA . CYS B 1 46 ? -8.133 -15.617 -5.305 1 97.31 46 CYS B CA 1
ATOM 2427 C C . CYS B 1 46 ? -7.605 -14.625 -4.277 1 97.31 46 CYS B C 1
ATOM 2429 O O . CYS B 1 46 ? -6.441 -14.234 -4.328 1 97.31 46 CYS B O 1
ATOM 2431 N N . CYS B 1 47 ? -8.484 -14.25 -3.346 1 97.69 47 CYS B N 1
ATOM 2432 C CA . CYS B 1 47 ? -8.242 -13.078 -2.52 1 97.69 47 CYS B CA 1
ATOM 2433 C C . CYS B 1 47 ? -7.312 -13.406 -1.359 1 97.69 47 CYS B C 1
ATOM 2435 O O . CYS B 1 47 ? -6.766 -12.5 -0.723 1 97.69 47 CYS B O 1
ATOM 2437 N N . GLY B 1 48 ? -7.152 -14.719 -1.015 1 95.44 48 GLY B N 1
ATOM 2438 C CA . GLY B 1 48 ? -6.395 -15.062 0.177 1 95.44 48 GLY B CA 1
ATOM 2439 C C . GLY B 1 48 ? -6.914 -14.391 1.432 1 95.44 48 GLY B C 1
ATOM 2440 O O . GLY B 1 48 ? -8.109 -14.445 1.725 1 95.44 48 GLY B O 1
ATOM 2441 N N . ALA B 1 49 ? -6.008 -13.805 2.15 1 96.12 49 ALA B N 1
ATOM 2442 C CA . ALA B 1 49 ? -6.383 -13.141 3.393 1 96.12 49 ALA B CA 1
ATOM 2443 C C . ALA B 1 49 ? -6.797 -11.695 3.131 1 96.12 49 ALA B C 1
ATOM 2445 O O . ALA B 1 49 ? -6.859 -10.883 4.059 1 96.12 49 ALA B O 1
ATOM 2446 N N . GLY B 1 50 ? -6.949 -11.32 1.883 1 97.81 50 GLY B N 1
ATOM 2447 C CA . GLY B 1 50 ? -7.602 -10.055 1.582 1 97.81 50 GLY B CA 1
ATOM 2448 C C . GLY B 1 50 ? -6.625 -8.93 1.318 1 97.81 50 GLY B C 1
ATOM 2449 O O . GLY B 1 50 ? -6.934 -7.762 1.566 1 97.81 50 GLY B O 1
ATOM 2450 N N . ALA B 1 51 ? -5.414 -9.195 0.777 1 97.19 51 ALA B N 1
ATOM 2451 C CA . ALA B 1 51 ? -4.395 -8.18 0.547 1 97.19 51 ALA B CA 1
ATOM 2452 C C . ALA B 1 51 ? -4.891 -7.117 -0.431 1 97.19 51 ALA B C 1
ATOM 2454 O O . ALA B 1 51 ? -4.527 -5.941 -0.321 1 97.19 51 ALA B O 1
ATOM 2455 N N . SER B 1 52 ? -5.688 -7.504 -1.372 1 98.56 52 SER B N 1
ATOM 2456 C CA . SER B 1 52 ? -6.289 -6.531 -2.279 1 98.56 52 SER B CA 1
ATOM 2457 C C . SER B 1 52 ? -7.738 -6.242 -1.896 1 98.56 52 SER B C 1
ATOM 2459 O O . SER B 1 52 ? -8.234 -5.137 -2.119 1 98.56 52 SER B O 1
ATOM 2461 N N . ALA B 1 53 ? -8.414 -7.16 -1.269 1 98.81 53 ALA B N 1
ATOM 2462 C CA . ALA B 1 53 ? -9.828 -7.02 -0.944 1 98.81 53 ALA B CA 1
ATOM 2463 C C . ALA B 1 53 ? -10.039 -5.977 0.15 1 98.81 53 ALA B C 1
ATOM 2465 O O . ALA B 1 53 ? -10.984 -5.184 0.086 1 98.81 53 ALA B O 1
ATOM 2466 N N . ILE B 1 54 ? -9.188 -5.961 1.126 1 98.56 54 ILE B N 1
ATOM 2467 C CA . ILE B 1 54 ? -9.359 -5.078 2.275 1 98.56 54 ILE B CA 1
ATOM 2468 C C . ILE B 1 54 ? -9.117 -3.629 1.854 1 98.56 54 ILE B C 1
ATOM 2470 O O . ILE B 1 54 ? -9.945 -2.754 2.123 1 98.56 54 ILE B O 1
ATOM 2474 N N . PRO B 1 55 ? -8.016 -3.318 1.108 1 98.56 55 PRO B N 1
ATOM 2475 C CA . PRO B 1 55 ? -7.91 -1.945 0.61 1 98.56 55 PRO B CA 1
ATOM 2476 C C . PRO B 1 55 ? -9.039 -1.579 -0.348 1 98.56 55 PRO B C 1
ATOM 2478 O O . PRO B 1 55 ? -9.453 -0.417 -0.409 1 98.56 55 PRO B O 1
ATOM 2481 N N . ALA B 1 56 ? -9.562 -2.525 -1.098 1 98.94 56 ALA B N 1
ATOM 2482 C CA . ALA B 1 56 ? -10.719 -2.246 -1.944 1 98.94 56 ALA B CA 1
ATOM 2483 C C . ALA B 1 56 ? -11.93 -1.848 -1.105 1 98.94 56 ALA B C 1
ATOM 2485 O O . ALA B 1 56 ? -12.664 -0.925 -1.465 1 98.94 56 ALA B O 1
ATOM 2486 N N . ALA B 1 57 ? -12.117 -2.523 -0.002 1 98.88 57 ALA B N 1
ATOM 2487 C CA . ALA B 1 57 ? -13.25 -2.234 0.877 1 98.88 57 ALA B CA 1
ATOM 2488 C C . ALA B 1 57 ? -13.172 -0.812 1.424 1 98.88 57 ALA B C 1
ATOM 2490 O O . ALA B 1 57 ? -14.18 -0.108 1.486 1 98.88 57 ALA B O 1
ATOM 2491 N N . THR B 1 58 ? -11.961 -0.393 1.776 1 98.44 58 THR B N 1
ATOM 2492 C CA . THR B 1 58 ? -11.797 0.97 2.27 1 98.44 58 THR B CA 1
ATOM 2493 C C . THR B 1 58 ? -11.969 1.979 1.138 1 98.44 58 THR B C 1
ATOM 2495 O O . THR B 1 58 ? -12.516 3.062 1.345 1 98.44 58 THR B O 1
ATOM 2498 N N . ALA B 1 59 ? -11.555 1.611 -0.048 1 98.75 59 ALA B N 1
ATOM 2499 C CA . ALA B 1 59 ? -11.641 2.514 -1.193 1 98.75 59 ALA B CA 1
ATOM 2500 C C . ALA B 1 59 ? -13.102 2.773 -1.573 1 98.75 59 ALA B C 1
ATOM 2502 O O . ALA B 1 59 ? -13.477 3.908 -1.878 1 98.75 59 ALA B O 1
ATOM 2503 N N . VAL B 1 60 ? -13.938 1.751 -1.503 1 98.75 60 VAL B N 1
ATOM 2504 C CA . VAL B 1 60 ? -15.305 1.894 -1.996 1 98.75 60 VAL B CA 1
ATOM 2505 C C . VAL B 1 60 ? -16.203 2.414 -0.879 1 98.75 60 VAL B C 1
ATOM 2507 O O . VAL B 1 60 ? -17.328 2.869 -1.136 1 98.75 60 VAL B O 1
ATOM 2510 N N . GLY B 1 61 ? -15.781 2.248 0.388 1 98.06 61 GLY B N 1
ATOM 2511 C CA . GLY B 1 61 ? -16.484 2.836 1.517 1 98.06 61 GLY B CA 1
ATOM 2512 C C . GLY B 1 61 ? -17.75 2.094 1.878 1 98.06 61 GLY B C 1
ATOM 2513 O O . GLY B 1 61 ? -18.078 1.076 1.264 1 98.06 61 GLY B O 1
ATOM 2514 N N . PRO B 1 62 ? -18.469 2.625 2.818 1 96.94 62 PRO B N 1
ATOM 2515 C CA . PRO B 1 62 ? -19.625 1.921 3.395 1 96.94 62 PRO B CA 1
ATOM 2516 C C . PRO B 1 62 ? -20.766 1.744 2.398 1 96.94 62 PRO B C 1
ATOM 2518 O O . PRO B 1 62 ? -21.656 0.904 2.605 1 96.94 62 PRO B O 1
ATOM 2521 N N . THR B 1 63 ? -20.797 2.541 1.36 1 97.25 63 THR B N 1
ATOM 2522 C CA . THR B 1 63 ? -21.875 2.441 0.396 1 97.25 63 THR B CA 1
ATOM 2523 C C . THR B 1 63 ? -21.516 1.485 -0.736 1 97.25 63 THR B C 1
ATOM 2525 O O . THR B 1 63 ? -22.344 1.208 -1.611 1 97.25 63 THR B O 1
ATOM 2528 N N . GLY B 1 64 ? -20.281 1.054 -0.752 1 98.38 64 GLY B N 1
ATOM 2529 C CA . GLY B 1 64 ? -19.844 0.032 -1.692 1 98.38 64 GLY B CA 1
ATOM 2530 C C . GLY B 1 64 ? -19.812 -1.359 -1.09 1 98.38 64 GLY B C 1
ATOM 2531 O O . GLY B 1 64 ? -20.25 -1.558 0.05 1 98.38 64 GLY B O 1
ATOM 2532 N N . LEU B 1 65 ? -19.375 -2.344 -1.896 1 98.12 65 LEU B N 1
ATOM 2533 C CA . LEU B 1 65 ? -19.266 -3.713 -1.404 1 98.12 65 LEU B CA 1
ATOM 2534 C C . LEU B 1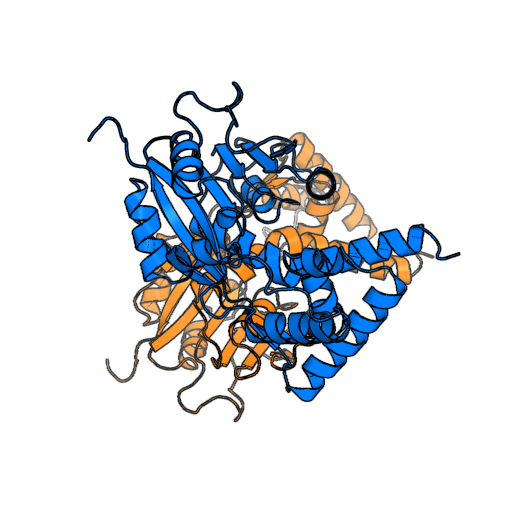 65 ? -18.125 -4.457 -2.09 1 98.12 65 LEU B C 1
ATOM 2536 O O . LEU B 1 65 ? -17.797 -4.164 -3.24 1 98.12 65 LEU B O 1
ATOM 2540 N N . VAL B 1 66 ? -17.531 -5.375 -1.369 1 98.88 66 VAL B N 1
ATOM 2541 C CA . VAL B 1 66 ? -16.469 -6.238 -1.887 1 98.88 66 VAL B CA 1
ATOM 2542 C C . VAL B 1 66 ? -16.828 -7.699 -1.608 1 98.88 66 VAL B C 1
ATOM 2544 O O . VAL B 1 66 ? -17.094 -8.078 -0.464 1 98.88 66 VAL B O 1
ATOM 2547 N N . HIS B 1 67 ? -16.938 -8.477 -2.631 1 98.88 67 HIS B N 1
ATOM 2548 C CA . HIS B 1 67 ? -16.938 -9.93 -2.504 1 98.88 67 HIS B CA 1
ATOM 2549 C C . HIS B 1 67 ? -15.539 -10.5 -2.703 1 98.88 67 HIS B C 1
ATOM 2551 O O . HIS B 1 67 ? -14.984 -10.422 -3.801 1 98.88 67 HIS B O 1
ATOM 2557 N N . ALA B 1 68 ? -15.008 -11.039 -1.667 1 98.88 68 ALA B N 1
ATOM 2558 C CA . ALA B 1 68 ? -13.68 -11.648 -1.679 1 98.88 68 ALA B CA 1
ATOM 2559 C C . ALA B 1 68 ? -13.773 -13.172 -1.706 1 98.88 68 ALA B C 1
ATOM 2561 O O . ALA B 1 68 ? -14.156 -13.789 -0.71 1 98.88 68 ALA B O 1
ATOM 2562 N N . VAL B 1 69 ? -13.344 -13.758 -2.811 1 98.31 69 VAL B N 1
ATOM 2563 C CA . VAL B 1 69 ? -13.609 -15.172 -3.072 1 98.31 69 VAL B CA 1
ATOM 2564 C C . VAL B 1 69 ? -12.289 -15.938 -3.137 1 98.31 69 VAL B C 1
ATOM 2566 O O . VAL B 1 69 ? -11.344 -15.508 -3.799 1 98.31 69 VAL B O 1
ATOM 2569 N N . ASP B 1 70 ? -12.164 -16.969 -2.471 1 97.5 70 ASP B N 1
ATOM 2570 C CA . ASP B 1 70 ? -11.008 -17.859 -2.477 1 97.5 70 ASP B CA 1
ATOM 2571 C C . ASP B 1 70 ? -11.414 -19.266 -2.062 1 97.5 70 ASP B C 1
ATOM 2573 O O . ASP B 1 70 ? -12.484 -19.469 -1.49 1 97.5 70 ASP B O 1
ATOM 2577 N N . LEU B 1 71 ? -10.594 -20.25 -2.416 1 95.44 71 LEU B N 1
ATOM 2578 C CA . LEU B 1 71 ? -10.844 -21.641 -2.027 1 95.44 71 LEU B CA 1
ATOM 2579 C C . LEU B 1 71 ? -10.234 -21.938 -0.661 1 95.44 71 LEU B C 1
ATOM 2581 O O . LEU B 1 71 ? -10.594 -22.922 -0.019 1 95.44 71 LEU B O 1
ATOM 2585 N N . ALA B 1 72 ? -9.266 -21.125 -0.189 1 92.12 72 ALA B N 1
ATOM 2586 C CA . ALA B 1 72 ? -8.516 -21.391 1.035 1 92.12 72 ALA B CA 1
ATOM 2587 C C . ALA B 1 72 ? -9.25 -20.828 2.256 1 92.12 72 ALA B C 1
ATOM 2589 O O . ALA B 1 72 ? -9.047 -19.688 2.639 1 92.12 72 ALA B O 1
ATOM 2590 N N . ASP B 1 73 ? -9.93 -21.656 2.984 1 93.94 73 ASP B N 1
ATOM 2591 C CA . ASP B 1 73 ? -10.797 -21.234 4.082 1 93.94 73 ASP B CA 1
ATOM 2592 C C . ASP B 1 73 ? -9.984 -20.594 5.211 1 93.94 73 ASP B C 1
ATOM 2594 O O . ASP B 1 73 ? -10.43 -19.625 5.824 1 93.94 73 ASP B O 1
ATOM 2598 N N . GLU B 1 74 ? -8.875 -21.141 5.484 1 91 74 GLU B N 1
ATOM 2599 C CA . GLU B 1 74 ? -8.047 -20.625 6.566 1 91 74 GLU B CA 1
ATOM 2600 C C . GLU B 1 74 ? -7.582 -19.188 6.273 1 91 74 GLU B C 1
ATOM 2602 O O . GLU B 1 74 ? -7.562 -18.344 7.164 1 91 74 GLU B O 1
ATOM 2607 N N . LEU B 1 75 ? -7.195 -18.938 5.047 1 92.56 75 LEU B N 1
ATOM 2608 C CA . LEU B 1 75 ? -6.812 -17.594 4.656 1 92.56 75 LEU B CA 1
ATOM 2609 C C . LEU B 1 75 ? -8 -16.641 4.734 1 92.56 75 LEU B C 1
ATOM 2611 O O . LEU B 1 75 ? -7.867 -15.508 5.203 1 92.56 75 LEU B O 1
ATOM 2615 N N . LEU B 1 76 ? -9.156 -17.141 4.328 1 96.69 76 LEU B N 1
ATOM 2616 C CA . LEU B 1 76 ? -10.367 -16.328 4.395 1 96.69 76 LEU B CA 1
ATOM 2617 C C . LEU B 1 76 ? -10.68 -15.93 5.832 1 96.69 76 LEU B C 1
ATOM 2619 O O . LEU B 1 76 ? -11.094 -14.797 6.09 1 96.69 76 LEU B O 1
ATOM 2623 N N . GLU B 1 77 ? -10.492 -16.844 6.742 1 96.56 77 GLU B N 1
ATOM 2624 C CA . GLU B 1 77 ? -10.742 -16.531 8.148 1 96.56 77 GLU B CA 1
ATOM 2625 C C . GLU B 1 77 ? -9.797 -15.438 8.648 1 96.56 77 GLU B C 1
ATOM 2627 O O . GLU B 1 77 ? -10.211 -14.562 9.414 1 96.56 77 GLU B O 1
ATOM 2632 N N . GLN B 1 78 ? -8.539 -15.523 8.242 1 94.44 78 GLN B N 1
ATOM 2633 C CA . GLN B 1 78 ? -7.609 -14.461 8.578 1 94.44 78 GLN B CA 1
ATOM 2634 C C . GLN B 1 78 ? -8.086 -13.117 8.031 1 94.44 78 GLN B C 1
ATOM 2636 O O . GLN B 1 78 ? -7.969 -12.086 8.703 1 94.44 78 GLN B O 1
ATOM 2641 N N . GLY B 1 79 ? -8.586 -13.125 6.832 1 96.38 79 GLY B N 1
ATOM 2642 C CA . GLY B 1 79 ? -9.148 -11.914 6.254 1 96.38 79 GLY B CA 1
ATOM 2643 C C . GLY B 1 79 ? -10.328 -11.367 7.039 1 96.38 79 GLY B C 1
ATOM 2644 O O . GLY B 1 79 ? -10.43 -10.156 7.25 1 96.38 79 GLY B O 1
ATOM 2645 N N . ARG B 1 80 ? -11.18 -12.266 7.48 1 97.62 80 ARG B N 1
ATOM 2646 C CA . ARG B 1 80 ? -12.336 -11.867 8.281 1 97.62 80 ARG B CA 1
ATOM 2647 C C . ARG B 1 80 ? -11.891 -11.211 9.586 1 97.62 80 ARG B C 1
ATOM 2649 O O . ARG B 1 80 ? -12.445 -10.18 9.984 1 97.62 80 ARG B O 1
ATOM 2656 N N . VAL B 1 81 ? -10.891 -11.766 10.188 1 95.5 81 VAL B N 1
ATOM 2657 C CA . VAL B 1 81 ? -10.391 -11.227 11.445 1 95.5 81 VAL B CA 1
ATOM 2658 C C . VAL B 1 81 ? -9.805 -9.836 11.219 1 95.5 81 VAL B C 1
ATOM 2660 O O . VAL B 1 81 ? -10.133 -8.891 11.938 1 95.5 81 VAL B O 1
ATOM 2663 N N . LYS B 1 82 ? -8.992 -9.695 10.219 1 94 82 LYS B N 1
ATOM 2664 C CA . LYS B 1 82 ? -8.359 -8.414 9.906 1 94 82 LYS B CA 1
ATOM 2665 C C . LYS B 1 82 ? -9.406 -7.348 9.586 1 94 82 LYS B C 1
ATOM 2667 O O . LYS B 1 82 ? -9.297 -6.207 10.039 1 94 82 LYS B O 1
ATOM 2672 N N . SER B 1 83 ? -10.375 -7.707 8.797 1 96.62 83 SER B N 1
ATOM 2673 C CA . SER B 1 83 ? -11.43 -6.77 8.422 1 96.62 83 SER B CA 1
ATOM 2674 C C . SER B 1 83 ? -12.266 -6.367 9.633 1 96.62 83 SER B C 1
ATOM 2676 O O . SER B 1 83 ? -12.641 -5.199 9.773 1 96.62 83 SER B O 1
ATOM 2678 N N . ALA B 1 84 ? -12.539 -7.328 10.5 1 95.69 84 ALA B N 1
ATOM 2679 C CA . ALA B 1 84 ? -13.32 -7.059 11.703 1 95.69 84 ALA B CA 1
ATOM 2680 C C . ALA B 1 84 ? -12.57 -6.109 12.641 1 95.69 84 ALA B C 1
ATOM 2682 O O . ALA B 1 84 ? -13.164 -5.211 13.234 1 95.69 84 ALA B O 1
ATOM 2683 N N . GLU B 1 85 ? -11.273 -6.34 12.766 1 92.12 85 GLU B N 1
ATOM 2684 C CA . GLU B 1 85 ? -10.438 -5.484 13.602 1 92.12 85 GLU B CA 1
ATOM 2685 C C . GLU B 1 85 ? -10.453 -4.039 13.109 1 92.12 85 GLU B C 1
ATOM 2687 O O . GLU B 1 85 ? -10.328 -3.105 13.898 1 92.12 85 GLU B O 1
ATOM 2692 N N . ARG B 1 86 ? -10.695 -3.865 11.844 1 93.88 86 ARG B N 1
ATOM 2693 C CA . ARG B 1 86 ? -10.703 -2.535 11.242 1 93.88 86 ARG B CA 1
ATOM 2694 C C . ARG B 1 86 ? -12.117 -1.969 11.195 1 93.88 86 ARG B C 1
ATOM 2696 O O . ARG B 1 86 ? -12.328 -0.842 10.734 1 93.88 86 ARG B O 1
ATOM 2703 N N . GLY B 1 87 ? -13.102 -2.758 11.602 1 96 87 GLY B N 1
ATOM 2704 C CA . GLY B 1 87 ? -14.484 -2.316 11.648 1 96 87 GLY B CA 1
ATOM 2705 C C . GLY B 1 87 ? -15.164 -2.334 10.289 1 96 87 GLY B C 1
ATOM 2706 O O . GLY B 1 87 ? -16.203 -1.701 10.102 1 96 87 GLY B O 1
ATOM 2707 N N . LEU B 1 88 ? -14.578 -3.023 9.32 1 97.56 88 LEU B N 1
ATOM 2708 C CA . LEU B 1 88 ? -15.141 -3.072 7.973 1 97.56 88 LEU B CA 1
ATOM 2709 C C . LEU B 1 88 ? -16.359 -3.986 7.926 1 97.56 88 LEU B C 1
ATOM 2711 O O . LEU B 1 88 ? -16.312 -5.121 8.406 1 97.56 88 LEU B O 1
ATOM 2715 N N . LYS B 1 89 ? -17.453 -3.479 7.336 1 97.31 89 LYS B N 1
ATOM 2716 C CA . LYS B 1 89 ? -18.688 -4.246 7.266 1 97.31 89 LYS B CA 1
ATOM 2717 C C . LYS B 1 89 ? -19.109 -4.492 5.82 1 97.31 89 LYS B C 1
ATOM 2719 O O . LYS B 1 89 ? -20.078 -5.203 5.559 1 97.31 89 LYS B O 1
ATOM 2724 N N . ASN B 1 90 ? -18.375 -3.967 4.918 1 98.19 90 ASN B N 1
ATOM 2725 C CA . ASN B 1 90 ? -18.781 -3.979 3.514 1 98.19 90 ASN B CA 1
ATOM 2726 C C . ASN B 1 90 ? -17.984 -4.996 2.711 1 98.19 90 ASN B C 1
ATOM 2728 O O . ASN B 1 90 ? -17.844 -4.867 1.492 1 98.19 90 ASN B O 1
ATOM 2732 N N . ILE B 1 91 ? -17.328 -5.914 3.305 1 98.75 91 ILE B N 1
ATOM 2733 C CA . ILE B 1 91 ? -16.547 -6.957 2.648 1 98.75 91 ILE B CA 1
ATOM 2734 C C . ILE B 1 91 ? -17.031 -8.328 3.098 1 98.75 91 ILE B C 1
ATOM 2736 O O . ILE B 1 91 ? -17.219 -8.57 4.293 1 98.75 91 ILE B O 1
ATOM 2740 N N . GLU B 1 92 ? -17.312 -9.172 2.203 1 98.44 92 GLU B N 1
ATOM 2741 C CA . GLU B 1 92 ? -17.719 -10.547 2.479 1 98.44 92 GLU B CA 1
ATOM 2742 C C . GLU B 1 92 ? -16.688 -11.539 1.956 1 98.44 92 GLU B C 1
ATOM 2744 O O . GLU B 1 92 ? -16.453 -11.625 0.748 1 98.44 92 GLU B O 1
ATOM 2749 N N . PHE B 1 93 ? -16.031 -12.234 2.842 1 98.5 93 PHE B N 1
ATOM 2750 C CA . PHE B 1 93 ? -15.133 -13.328 2.484 1 98.5 93 PHE B CA 1
ATOM 2751 C C . PHE B 1 93 ? -15.914 -14.625 2.271 1 98.5 93 PHE B C 1
ATOM 2753 O O . PHE B 1 93 ? -16.594 -15.102 3.18 1 98.5 93 PHE B O 1
ATOM 2760 N N . VAL B 1 94 ? -15.805 -15.211 1.074 1 98.12 94 VAL B N 1
ATOM 2761 C CA . VAL B 1 94 ? -16.625 -16.359 0.72 1 98.12 94 VAL B CA 1
ATOM 2762 C C . VAL B 1 94 ? -15.727 -17.5 0.222 1 98.12 94 VAL B C 1
ATOM 2764 O O . VAL B 1 94 ? -14.906 -17.297 -0.681 1 98.12 94 VAL B O 1
ATOM 2767 N N . CYS B 1 95 ? -15.844 -18.625 0.839 1 98.06 95 CYS B N 1
ATOM 2768 C CA . CYS B 1 95 ? -15.188 -19.828 0.313 1 98.06 95 CYS B CA 1
ATOM 2769 C C . CYS B 1 95 ? -15.961 -20.391 -0.869 1 98.06 95 CYS B C 1
ATOM 2771 O O . CYS B 1 95 ? -17 -21.031 -0.688 1 98.06 95 CYS B O 1
ATOM 2773 N N . ALA B 1 96 ? -15.516 -20.141 -2.078 1 97.19 96 ALA B N 1
ATOM 2774 C CA . ALA B 1 96 ? -16.203 -20.578 -3.293 1 97.19 96 ALA B CA 1
ATOM 2775 C C . ALA B 1 96 ? -15.234 -20.688 -4.465 1 97.19 96 ALA B C 1
ATOM 2777 O O . ALA B 1 96 ? -14.117 -20.156 -4.41 1 97.19 96 ALA B O 1
ATOM 2778 N N . ASP B 1 97 ? -15.648 -21.438 -5.457 1 96.44 97 ASP B N 1
ATOM 2779 C CA . ASP B 1 97 ? -14.922 -21.547 -6.719 1 96.44 97 ASP B CA 1
ATOM 2780 C C . ASP B 1 97 ? -15.172 -20.328 -7.605 1 96.44 97 ASP B C 1
ATOM 2782 O O . ASP B 1 97 ? -16.297 -20.109 -8.055 1 96.44 97 ASP B O 1
ATOM 2786 N N . ALA B 1 98 ? -14.141 -19.562 -7.867 1 96.38 98 ALA B N 1
ATOM 2787 C CA . ALA B 1 98 ? -14.266 -18.344 -8.664 1 96.38 98 ALA B CA 1
ATOM 2788 C C . ALA B 1 98 ? -14.781 -18.656 -10.062 1 96.38 98 ALA B C 1
ATOM 2790 O O . ALA B 1 98 ? -15.492 -17.844 -10.656 1 96.38 98 ALA B O 1
ATOM 2791 N N . THR B 1 99 ? -14.438 -19.781 -10.648 1 95.62 99 THR B N 1
ATOM 2792 C CA . THR B 1 99 ? -14.773 -20.109 -12.031 1 95.62 99 THR B CA 1
ATOM 2793 C C . THR B 1 99 ? -16.281 -20.297 -12.195 1 95.62 99 THR B C 1
ATOM 2795 O O . THR B 1 99 ? -16.797 -20.266 -13.312 1 95.62 99 THR B O 1
ATOM 2798 N N . THR B 1 100 ? -16.984 -20.516 -11.125 1 96.44 100 THR B N 1
ATOM 2799 C CA . THR B 1 100 ? -18.422 -20.719 -11.195 1 96.44 100 THR B CA 1
ATOM 2800 C C . THR B 1 100 ? -19.172 -19.672 -10.367 1 96.44 100 THR B C 1
ATOM 2802 O O . THR B 1 100 ? -20.344 -19.828 -10.062 1 96.44 100 THR B O 1
ATOM 2805 N N . TRP B 1 101 ? -18.453 -18.672 -9.945 1 97.31 101 TRP B N 1
ATOM 2806 C CA . TRP B 1 101 ? -19.031 -17.625 -9.109 1 97.31 101 TRP B CA 1
ATOM 2807 C C . TRP B 1 101 ? -20.188 -16.922 -9.836 1 97.31 101 TRP B C 1
ATOM 2809 O O . TRP B 1 101 ? -20.062 -16.562 -11.008 1 97.31 101 TRP B O 1
ATOM 2819 N N . GLU B 1 102 ? -21.281 -16.766 -9.125 1 96.88 102 GLU B N 1
ATOM 2820 C CA . GLU B 1 102 ? -22.422 -15.953 -9.555 1 96.88 102 GLU B CA 1
ATOM 2821 C C . GLU B 1 102 ? -22.703 -14.82 -8.57 1 96.88 102 GLU B C 1
ATOM 2823 O O . GLU B 1 102 ? -22.781 -15.055 -7.359 1 96.88 102 GLU B O 1
ATOM 2828 N N . PRO B 1 103 ? -22.828 -13.641 -9.117 1 96.75 103 PRO B N 1
ATOM 2829 C CA . PRO B 1 103 ? -23.062 -12.516 -8.211 1 96.75 103 PRO B CA 1
ATOM 2830 C C . PRO B 1 103 ? -24.359 -12.656 -7.41 1 96.75 103 PRO B C 1
ATOM 2832 O O . PRO B 1 103 ? -25.375 -13.086 -7.953 1 96.75 103 PRO B O 1
ATOM 2835 N N . PRO B 1 104 ? -24.281 -12.383 -6.148 1 96.56 104 PRO B N 1
ATOM 2836 C CA . PRO B 1 104 ? -25.531 -12.297 -5.375 1 96.56 104 PRO B CA 1
ATOM 2837 C C . PRO B 1 104 ? -26.406 -11.117 -5.793 1 96.56 104 PRO B C 1
ATOM 2839 O O . PRO B 1 104 ? -25.969 -10.266 -6.578 1 96.56 104 PRO B O 1
ATOM 2842 N N . SER B 1 105 ? -27.594 -11.023 -5.242 1 94.31 105 SER B N 1
ATOM 2843 C CA . SER B 1 105 ? -28.594 -10.031 -5.633 1 94.31 105 SER B CA 1
ATOM 2844 C C . SER B 1 105 ? -28.188 -8.633 -5.176 1 94.31 105 SER B C 1
ATOM 2846 O O . SER B 1 105 ? -28.75 -7.641 -5.637 1 94.31 105 SER B O 1
ATOM 2848 N N . THR B 1 106 ? -27.266 -8.539 -4.289 1 93.25 106 THR B N 1
ATOM 2849 C CA . THR B 1 106 ? -26.797 -7.246 -3.793 1 93.25 106 THR B CA 1
ATOM 2850 C C . THR B 1 106 ? -25.969 -6.527 -4.848 1 93.25 106 THR B C 1
ATOM 2852 O O . THR B 1 106 ? -25.734 -5.324 -4.742 1 93.25 106 THR B O 1
ATOM 2855 N N . VAL B 1 107 ? -25.484 -7.25 -5.809 1 96.38 107 VAL B N 1
ATOM 2856 C CA . VAL B 1 107 ? -24.734 -6.66 -6.914 1 96.38 107 VAL B CA 1
ATOM 2857 C C . VAL B 1 107 ? -25.719 -6.117 -7.961 1 96.38 107 VAL B C 1
ATOM 2859 O O . VAL B 1 107 ? -26.703 -6.777 -8.297 1 96.38 107 VAL B O 1
ATOM 2862 N N . PRO B 1 108 ? -25.453 -4.938 -8.438 1 93.81 108 PRO B N 1
ATOM 2863 C CA . PRO B 1 108 ? -26.312 -4.383 -9.484 1 93.81 108 PRO B CA 1
ATOM 2864 C C . PRO B 1 108 ? -26.438 -5.305 -10.695 1 93.81 108 PRO B C 1
ATOM 2866 O O . PRO B 1 108 ? -25.516 -6.07 -10.992 1 93.81 108 PRO B O 1
ATOM 2869 N N . SER B 1 109 ? -27.531 -5.172 -11.43 1 93.38 109 SER B N 1
ATOM 2870 C CA . SER B 1 109 ? -27.812 -6.02 -12.586 1 93.38 109 SER B CA 1
ATOM 2871 C C . SER B 1 109 ? -26.766 -5.824 -13.672 1 93.38 109 SER B C 1
ATOM 2873 O O . SER B 1 109 ? -26.453 -6.762 -14.414 1 93.38 109 SER B O 1
ATOM 2875 N N . ALA B 1 110 ? -26.219 -4.621 -13.711 1 94.38 110 ALA B N 1
ATOM 2876 C CA . ALA B 1 110 ? -25.203 -4.32 -14.727 1 94.38 110 ALA B CA 1
ATOM 2877 C C . ALA B 1 110 ? -23.906 -5.047 -14.43 1 94.38 110 ALA B C 1
ATOM 2879 O O . ALA B 1 110 ? -23.047 -5.188 -15.312 1 94.38 110 ALA B O 1
ATOM 2880 N N . GLY B 1 111 ? -23.719 -5.461 -13.148 1 97.5 111 GLY B N 1
ATOM 2881 C CA . GLY B 1 111 ? -22.516 -6.191 -12.758 1 97.5 111 GLY B CA 1
ATOM 2882 C C . GLY B 1 111 ? -21.625 -5.418 -11.805 1 97.5 111 GLY B C 1
ATOM 2883 O O . GLY B 1 111 ? -22.016 -4.367 -11.297 1 97.5 111 GLY B O 1
ATOM 2884 N N . TYR B 1 112 ? -20.484 -5.977 -11.547 1 98.5 112 TYR B N 1
ATOM 2885 C CA . TYR B 1 112 ? -19.5 -5.336 -10.68 1 98.5 112 TYR B CA 1
ATOM 2886 C C . TYR B 1 112 ? -18.891 -4.117 -11.359 1 98.5 112 TYR B C 1
ATOM 2888 O O . TYR B 1 112 ? -18.859 -4.027 -12.586 1 98.5 112 TYR B O 1
ATOM 2896 N N . ASP B 1 113 ? -18.422 -3.186 -10.539 1 98.69 113 ASP B N 1
ATOM 2897 C CA . ASP B 1 113 ? -17.672 -2.047 -11.055 1 98.69 113 ASP B CA 1
ATOM 2898 C C . ASP B 1 113 ? -16.219 -2.424 -11.328 1 98.69 113 ASP B C 1
ATOM 2900 O O . ASP B 1 113 ? -15.562 -1.804 -12.164 1 98.69 113 ASP B O 1
ATOM 2904 N N . ALA B 1 114 ? -15.711 -3.5 -10.641 1 98.81 114 ALA B N 1
ATOM 2905 C CA . ALA B 1 114 ? -14.328 -3.904 -10.844 1 98.81 114 ALA B CA 1
ATOM 2906 C C . ALA B 1 114 ? -14.117 -5.367 -10.453 1 98.81 114 ALA B C 1
ATOM 2908 O O . ALA B 1 114 ? -14.828 -5.891 -9.594 1 98.81 114 ALA B O 1
ATOM 2909 N N . LEU B 1 115 ? -13.18 -5.949 -11.102 1 98.69 115 LEU B N 1
ATOM 2910 C CA . LEU B 1 115 ? -12.633 -7.27 -10.789 1 98.69 115 LEU B CA 1
ATOM 2911 C C . LEU B 1 115 ? -11.148 -7.18 -10.469 1 98.69 115 LEU B C 1
ATOM 2913 O O . LEU B 1 115 ? -10.375 -6.586 -11.227 1 98.69 115 LEU B O 1
ATOM 2917 N N . ALA B 1 116 ? -10.797 -7.699 -9.344 1 98.88 116 ALA B N 1
ATOM 2918 C CA . ALA B 1 116 ? -9.398 -7.754 -8.945 1 98.88 116 ALA B CA 1
ATOM 2919 C C . ALA B 1 116 ? -8.938 -9.195 -8.75 1 98.88 116 ALA B C 1
ATOM 2921 O O . ALA B 1 116 ? -9.68 -10.023 -8.219 1 98.88 116 ALA B O 1
ATOM 2922 N N . CYS B 1 117 ? -7.762 -9.492 -9.188 1 98.38 117 CYS B N 1
ATOM 2923 C CA . CYS B 1 117 ? -7.109 -10.789 -9 1 98.38 117 CYS B CA 1
ATOM 2924 C C . CYS B 1 117 ? -5.605 -10.617 -8.812 1 98.38 117 CYS B C 1
ATOM 2926 O O . CYS B 1 117 ? -4.852 -10.578 -9.789 1 98.38 117 CYS B O 1
ATOM 2928 N N . SER B 1 118 ? -5.191 -10.594 -7.547 1 98.12 118 SER B N 1
ATOM 2929 C CA . SER B 1 118 ? -3.781 -10.383 -7.238 1 98.12 118 SER B CA 1
ATOM 2930 C C . SER B 1 118 ? -3.055 -11.711 -7.047 1 98.12 118 SER B C 1
ATOM 2932 O O . SER B 1 118 ? -3.34 -12.453 -6.102 1 98.12 118 SER B O 1
ATOM 2934 N N . TYR B 1 119 ? -2.059 -12.031 -7.883 1 95.12 119 TYR B N 1
ATOM 2935 C CA . TYR B 1 119 ? -1.223 -13.227 -7.855 1 95.12 119 TYR B CA 1
ATOM 2936 C C . TYR B 1 119 ? -2.07 -14.492 -7.949 1 95.12 119 TYR B C 1
ATOM 2938 O O . TYR B 1 119 ? -1.736 -15.516 -7.352 1 95.12 119 TYR B O 1
ATOM 2946 N N . GLY B 1 120 ? -3.223 -14.469 -8.695 1 93.69 120 GLY B N 1
ATOM 2947 C CA . GLY B 1 120 ? -4.098 -15.633 -8.625 1 93.69 120 GLY B CA 1
ATOM 2948 C C . GLY B 1 120 ? -4.512 -16.141 -9.992 1 93.69 120 GLY B C 1
ATOM 2949 O O . GLY B 1 120 ? -4.98 -17.281 -10.117 1 93.69 120 GLY B O 1
ATOM 2950 N N . VAL B 1 121 ? -4.34 -15.344 -10.992 1 92 121 VAL B N 1
ATOM 2951 C CA . VAL B 1 121 ? -4.949 -15.633 -12.289 1 92 121 VAL B CA 1
ATOM 2952 C C . VAL B 1 121 ? -4.359 -16.922 -12.867 1 92 121 VAL B C 1
ATOM 2954 O O . VAL B 1 121 ? -5.062 -17.688 -13.516 1 92 121 VAL B O 1
ATOM 2957 N N . PHE B 1 122 ? -3.096 -17.219 -12.539 1 86.06 122 PHE B N 1
ATOM 2958 C CA . PHE B 1 122 ? -2.422 -18.375 -13.125 1 86.06 122 PHE B CA 1
ATOM 2959 C C . PHE B 1 122 ? -2.783 -19.641 -12.367 1 86.06 122 PHE B C 1
ATOM 2961 O O . PHE B 1 122 ? -2.365 -20.734 -12.758 1 86.06 122 PHE B O 1
ATOM 2968 N N . PHE B 1 123 ? -3.516 -19.562 -11.352 1 86.06 123 PHE B N 1
ATOM 2969 C CA . PHE B 1 123 ? -4.008 -20.734 -10.633 1 86.06 123 PHE B CA 1
ATOM 2970 C C . PHE B 1 123 ? -5.379 -21.156 -11.148 1 86.06 123 PHE B C 1
ATOM 2972 O O . PHE B 1 123 ? -5.863 -22.234 -10.836 1 86.06 123 PHE B O 1
ATOM 2979 N N . LEU B 1 124 ? -6.027 -20.297 -11.93 1 89.44 124 LEU B N 1
ATOM 2980 C CA . LEU B 1 124 ? -7.336 -20.625 -12.492 1 89.44 124 LEU B CA 1
ATOM 2981 C C . LEU B 1 124 ? -7.203 -21.672 -13.594 1 89.44 124 LEU B C 1
ATOM 2983 O O . LEU B 1 124 ? -6.332 -21.562 -14.461 1 89.44 124 LEU B O 1
ATOM 2987 N N . PRO B 1 125 ? -8.086 -22.719 -13.5 1 88.94 125 PRO B N 1
ATOM 2988 C CA . PRO B 1 125 ? -8.102 -23.625 -14.648 1 88.94 125 PRO B CA 1
ATOM 2989 C C . PRO B 1 125 ? -8.531 -22.938 -15.945 1 88.94 125 PRO B C 1
ATOM 2991 O O . PRO B 1 125 ? -9.414 -22.078 -15.922 1 88.94 125 PRO B O 1
ATOM 2994 N N . HIS B 1 126 ? -7.922 -23.266 -17.031 1 89.25 126 HIS B N 1
ATOM 2995 C CA . HIS B 1 126 ? -8.227 -22.594 -18.297 1 89.25 126 HIS B CA 1
ATOM 2996 C C . HIS B 1 126 ? -8.211 -21.078 -18.125 1 89.25 126 HIS B C 1
ATOM 2998 O O . HIS B 1 126 ? -9.219 -20.406 -18.359 1 89.25 126 HIS B O 1
ATOM 3004 N N . MET B 1 127 ? -7.105 -20.531 -17.75 1 90.94 127 MET B N 1
ATOM 3005 C CA . MET B 1 127 ? -6.879 -19.172 -17.297 1 90.94 127 MET B CA 1
ATOM 3006 C C . MET B 1 127 ? -7.617 -18.172 -18.172 1 90.94 127 MET B C 1
ATOM 3008 O O . MET B 1 127 ? -8.352 -17.312 -17.688 1 90.94 127 MET B O 1
ATOM 3012 N N . ASP B 1 128 ? -7.469 -18.312 -19.516 1 91.38 128 ASP B N 1
ATOM 3013 C CA . ASP B 1 128 ? -8.062 -17.359 -20.453 1 91.38 128 ASP B CA 1
ATOM 3014 C C . ASP B 1 128 ? -9.586 -17.391 -20.359 1 91.38 128 ASP B C 1
ATOM 3016 O O . ASP B 1 128 ? -10.219 -16.344 -20.188 1 91.38 128 ASP B O 1
ATOM 3020 N N . ALA B 1 129 ? -10.148 -18.578 -20.438 1 92.88 129 ALA B N 1
ATOM 3021 C CA . ALA B 1 129 ? -11.602 -18.734 -20.422 1 92.88 129 ALA B CA 1
ATOM 3022 C C . ALA B 1 129 ? -12.18 -18.312 -19.078 1 92.88 129 ALA B C 1
ATOM 3024 O O . ALA B 1 129 ? -13.219 -17.656 -19.016 1 92.88 129 ALA B O 1
ATOM 3025 N N . ALA B 1 130 ? -11.484 -18.766 -18.031 1 93.94 130 ALA B N 1
ATOM 3026 C CA . ALA B 1 130 ? -11.953 -18.469 -16.672 1 93.94 130 ALA B CA 1
ATOM 3027 C C . ALA B 1 130 ? -11.961 -16.969 -16.422 1 93.94 130 ALA B C 1
ATOM 3029 O O . ALA B 1 130 ? -12.938 -16.422 -15.914 1 93.94 130 ALA B O 1
ATOM 3030 N N . PHE B 1 131 ? -10.906 -16.281 -16.828 1 93.69 131 PHE B N 1
ATOM 3031 C CA . PHE B 1 131 ? -10.828 -14.859 -16.562 1 93.69 131 PHE B CA 1
ATOM 3032 C C . PHE B 1 131 ? -11.773 -14.086 -17.469 1 93.69 131 PHE B C 1
ATOM 3034 O O . PHE B 1 131 ? -12.352 -13.07 -17.062 1 93.69 131 PHE B O 1
ATOM 3041 N N . THR B 1 132 ? -11.922 -14.547 -18.688 1 94.06 132 THR B N 1
ATOM 3042 C CA . THR B 1 132 ? -12.891 -13.938 -19.594 1 94.06 132 THR B CA 1
ATOM 3043 C C . THR B 1 132 ? -14.297 -14 -18.984 1 94.06 132 THR B C 1
ATOM 3045 O O . THR B 1 132 ? -15.039 -13.016 -19.016 1 94.06 132 THR B O 1
ATOM 3048 N N . ARG B 1 133 ? -14.609 -15.117 -18.484 1 95.56 133 ARG B N 1
ATOM 3049 C CA . ARG B 1 133 ? -15.906 -15.266 -17.844 1 95.56 133 ARG B CA 1
ATOM 3050 C C . ARG B 1 133 ? -16.047 -14.312 -16.672 1 95.56 133 ARG B C 1
ATOM 3052 O O . ARG B 1 133 ? -17.078 -13.656 -16.516 1 95.56 133 ARG B O 1
ATOM 3059 N N . LEU B 1 134 ? -15.07 -14.281 -15.812 1 96.62 134 LEU B N 1
ATOM 3060 C CA . LEU B 1 134 ? -15.094 -13.398 -14.648 1 96.62 134 LEU B CA 1
ATOM 3061 C C . LEU B 1 134 ? -15.203 -11.938 -15.078 1 96.62 134 LEU B C 1
ATOM 3063 O O . LEU B 1 134 ? -15.953 -11.172 -14.469 1 96.62 134 LEU B O 1
ATOM 3067 N N . ALA B 1 135 ? -14.453 -11.57 -16.094 1 96 135 ALA B N 1
ATOM 3068 C CA . ALA B 1 135 ? -14.531 -10.211 -16.625 1 96 135 ALA B CA 1
ATOM 3069 C C . ALA B 1 135 ? -15.938 -9.906 -17.125 1 96 135 ALA B C 1
ATOM 3071 O O . ALA B 1 135 ? -16.375 -8.75 -17.094 1 96 135 ALA B O 1
ATOM 3072 N N . GLY B 1 136 ? -16.609 -10.906 -17.562 1 95.25 136 GLY B N 1
ATOM 3073 C CA . GLY B 1 136 ? -17.984 -10.766 -18.016 1 95.25 136 GLY B CA 1
ATOM 3074 C C . GLY B 1 136 ? -18.953 -10.398 -16.906 1 95.25 136 GLY B C 1
ATOM 3075 O O . GLY B 1 136 ? -20.078 -9.969 -17.172 1 95.25 136 GLY B O 1
ATOM 3076 N N . LEU B 1 137 ? -18.531 -10.547 -15.672 1 97 137 LEU B N 1
ATOM 3077 C CA . LEU B 1 137 ? -19.359 -10.18 -14.523 1 97 137 LEU B CA 1
ATOM 3078 C C . LEU B 1 137 ? -19.203 -8.695 -14.195 1 97 137 LEU B C 1
ATOM 3080 O O . LEU B 1 137 ? -19.906 -8.172 -13.328 1 97 137 LEU B O 1
ATOM 3084 N N . VAL B 1 138 ? -18.266 -8.039 -14.867 1 97.25 138 VAL B N 1
ATOM 3085 C CA . VAL B 1 138 ? -18.031 -6.613 -14.68 1 97.25 138 VAL B CA 1
ATOM 3086 C C . VAL B 1 138 ? -18.844 -5.82 -15.695 1 97.25 138 VAL B C 1
ATOM 3088 O O . VAL B 1 138 ? -18.922 -6.188 -16.875 1 97.25 138 VAL B O 1
ATOM 3091 N N . ARG B 1 139 ? -19.469 -4.758 -15.281 1 97.06 139 ARG B N 1
ATOM 3092 C CA . ARG B 1 139 ? -20.266 -3.934 -16.172 1 97.06 139 ARG B CA 1
ATOM 3093 C C . ARG B 1 139 ? -19.406 -3.301 -17.266 1 97.06 139 ARG B C 1
ATOM 3095 O O . ARG B 1 139 ? -18.219 -3.074 -17.062 1 97.06 139 ARG B O 1
ATOM 3102 N N . PRO B 1 140 ? -20.047 -2.979 -18.438 1 95.38 140 PRO B N 1
ATOM 3103 C CA . PRO B 1 140 ? -19.312 -2.176 -19.406 1 95.38 140 PRO B CA 1
ATOM 3104 C C . PRO B 1 140 ? -18.797 -0.864 -18.812 1 95.38 140 PRO B C 1
ATOM 3106 O O . PRO B 1 140 ? -19.531 -0.174 -18.109 1 95.38 140 PRO B O 1
ATOM 3109 N N . GLY B 1 141 ? -17.594 -0.617 -19.078 1 96.12 141 GLY B N 1
ATOM 3110 C CA . GLY B 1 141 ? -16.984 0.58 -18.516 1 96.12 141 GLY B CA 1
ATOM 3111 C C . GLY B 1 141 ? -16.328 0.336 -17.172 1 96.12 141 GLY B C 1
ATOM 3112 O O . GLY B 1 141 ? -15.547 1.172 -16.703 1 96.12 141 GLY B O 1
ATOM 3113 N N . GLY B 1 142 ? -16.641 -0.844 -16.562 1 97.81 142 GLY B N 1
ATOM 3114 C CA . GLY B 1 142 ? -15.93 -1.244 -15.352 1 97.81 142 GLY B CA 1
ATOM 3115 C C . GLY B 1 142 ? -14.492 -1.659 -15.602 1 97.81 142 GLY B C 1
ATOM 3116 O O . GLY B 1 142 ? -14.023 -1.61 -16.734 1 97.81 142 GLY B O 1
ATOM 3117 N N . LYS B 1 143 ? -13.805 -2.043 -14.539 1 98.25 143 LYS B N 1
ATOM 3118 C CA . LYS B 1 143 ? -12.375 -2.303 -14.711 1 98.25 143 LYS B CA 1
ATOM 3119 C C . LYS B 1 143 ? -12.008 -3.699 -14.211 1 98.25 143 LYS B C 1
ATOM 3121 O O . LYS B 1 143 ? -12.641 -4.223 -13.289 1 98.25 143 LYS B O 1
ATOM 3126 N N . VAL B 1 144 ? -11.016 -4.254 -14.844 1 98.25 144 VAL B N 1
ATOM 3127 C CA . VAL B 1 144 ? -10.383 -5.484 -14.367 1 98.25 144 VAL B CA 1
ATOM 3128 C C . VAL B 1 144 ? -8.922 -5.219 -14.031 1 98.25 144 VAL B C 1
ATOM 3130 O O . VAL B 1 144 ? -8.273 -4.375 -14.656 1 98.25 144 VAL B O 1
ATOM 3133 N N . GLY B 1 145 ? -8.422 -5.828 -13.008 1 98.38 145 GLY B N 1
ATOM 3134 C CA . GLY B 1 145 ? -7.039 -5.68 -12.578 1 98.38 145 GLY B CA 1
ATOM 3135 C C . GLY B 1 145 ? -6.418 -6.98 -12.109 1 98.38 145 GLY B C 1
ATOM 3136 O O . GLY B 1 145 ? -7.082 -7.793 -11.461 1 98.38 145 GLY B O 1
ATOM 3137 N N . ILE B 1 146 ? -5.137 -7.172 -12.43 1 97.75 146 ILE B N 1
ATOM 3138 C CA . ILE B 1 146 ? -4.41 -8.359 -11.992 1 97.75 146 ILE B CA 1
ATOM 3139 C C . ILE B 1 146 ? -2.975 -7.977 -11.633 1 97.75 146 ILE B C 1
ATOM 3141 O O . ILE B 1 146 ? -2.459 -6.961 -12.102 1 97.75 146 ILE B O 1
ATOM 3145 N N . THR B 1 147 ? -2.373 -8.719 -10.75 1 98.44 147 THR B N 1
ATOM 3146 C CA . THR B 1 147 ? -0.93 -8.68 -10.547 1 98.44 147 THR B CA 1
ATOM 3147 C C . THR B 1 147 ? -0.302 -10.039 -10.859 1 98.44 147 THR B C 1
ATOM 3149 O O . THR B 1 147 ? -0.921 -11.078 -10.633 1 98.44 147 THR B O 1
ATOM 3152 N N . VAL B 1 148 ? 0.896 -10.055 -11.414 1 96.88 148 VAL B N 1
ATOM 3153 C CA . VAL B 1 148 ? 1.677 -11.258 -11.672 1 96.88 148 VAL B CA 1
ATOM 3154 C C . VAL B 1 148 ? 3.156 -10.977 -11.422 1 96.88 148 VAL B C 1
ATOM 3156 O O . VAL B 1 148 ? 3.598 -9.828 -11.484 1 96.88 148 VAL B O 1
ATOM 3159 N N . TRP B 1 149 ? 3.867 -12.016 -11.125 1 95.94 149 TRP B N 1
ATOM 3160 C CA . TRP B 1 149 ? 5.316 -11.875 -11.039 1 95.94 149 TRP B CA 1
ATOM 3161 C C . TRP B 1 149 ? 5.898 -11.438 -12.375 1 95.94 149 TRP B C 1
ATOM 3163 O O . TRP B 1 149 ? 5.543 -11.977 -13.43 1 95.94 149 TRP B O 1
ATOM 3173 N N . ARG B 1 150 ? 6.715 -10.445 -12.367 1 97.19 150 ARG B N 1
ATOM 3174 C CA . ARG B 1 150 ? 7.449 -10.062 -13.57 1 97.19 150 ARG B CA 1
ATOM 3175 C C . ARG B 1 150 ? 8.43 -11.156 -13.977 1 97.19 150 ARG B C 1
ATOM 3177 O O . ARG B 1 150 ? 9 -11.836 -13.125 1 97.19 150 ARG B O 1
ATOM 3184 N N . ARG B 1 151 ? 8.648 -11.32 -15.297 1 96 151 ARG B N 1
ATOM 3185 C CA . ARG B 1 151 ? 9.648 -12.273 -15.781 1 96 151 ARG B CA 1
ATOM 3186 C C . ARG B 1 151 ? 10.977 -12.086 -15.062 1 96 151 ARG B C 1
ATOM 3188 O O . ARG B 1 151 ? 11.484 -10.969 -14.969 1 96 151 ARG B O 1
ATOM 3195 N N . GLY B 1 152 ? 11.453 -13.227 -14.531 1 94.44 152 GLY B N 1
ATOM 3196 C CA . GLY B 1 152 ? 12.719 -13.203 -13.82 1 94.44 152 GLY B CA 1
ATOM 3197 C C . GLY B 1 152 ? 12.555 -13.062 -12.312 1 94.44 152 GLY B C 1
ATOM 3198 O O . GLY B 1 152 ? 13.477 -13.344 -11.555 1 94.44 152 GLY B O 1
ATOM 3199 N N . ALA B 1 153 ? 11.461 -12.539 -11.875 1 95.56 153 ALA B N 1
ATOM 3200 C CA . ALA B 1 153 ? 11.195 -12.453 -10.445 1 95.56 153 ALA B CA 1
ATOM 3201 C C . ALA B 1 153 ? 11.289 -13.82 -9.781 1 95.56 153 ALA B C 1
ATOM 3203 O O . ALA B 1 153 ? 10.867 -14.828 -10.359 1 95.56 153 ALA B O 1
ATOM 3204 N N . LEU B 1 154 ? 11.867 -13.93 -8.609 1 95 154 LEU B N 1
ATOM 3205 C CA . LEU B 1 154 ? 12 -15.07 -7.707 1 95 154 LEU B CA 1
ATOM 3206 C C . LEU B 1 154 ? 12.883 -16.141 -8.312 1 95 154 LEU B C 1
ATOM 3208 O O . LEU B 1 154 ? 13.07 -17.219 -7.723 1 95 154 LEU B O 1
ATOM 3212 N N . ARG B 1 155 ? 13.461 -15.93 -9.445 1 94.62 155 ARG B N 1
ATOM 3213 C CA . ARG B 1 155 ? 14.133 -16.984 -10.195 1 94.62 155 ARG B CA 1
ATOM 3214 C C . ARG B 1 155 ? 15.297 -17.562 -9.391 1 94.62 155 ARG B C 1
ATOM 3216 O O . ARG B 1 155 ? 15.336 -18.766 -9.141 1 94.62 155 ARG B O 1
ATOM 3223 N N . GLU B 1 156 ? 16.234 -16.688 -8.977 1 95.5 156 GLU B N 1
ATOM 3224 C CA . GLU B 1 156 ? 17.406 -17.156 -8.25 1 95.5 156 GLU B CA 1
ATOM 3225 C C . GLU B 1 156 ? 17.016 -17.797 -6.922 1 95.5 156 GLU B C 1
ATOM 3227 O O . GLU B 1 156 ? 17.594 -18.797 -6.508 1 95.5 156 GLU B O 1
ATOM 3232 N N . PHE B 1 157 ? 16.062 -17.25 -6.289 1 96.44 157 PHE B N 1
ATOM 3233 C CA . PHE B 1 157 ? 15.539 -17.734 -5.016 1 96.44 157 PHE B CA 1
ATOM 3234 C C . PHE B 1 157 ? 14.953 -19.141 -5.176 1 96.44 157 PHE B C 1
ATOM 3236 O O . PHE B 1 157 ? 15.297 -20.047 -4.422 1 96.44 157 PHE B O 1
ATOM 3243 N N . ALA B 1 158 ? 14.078 -19.297 -6.188 1 95.06 158 ALA B N 1
ATOM 3244 C CA . ALA B 1 158 ? 13.414 -20.562 -6.449 1 95.06 158 ALA B CA 1
ATOM 3245 C C . ALA B 1 158 ? 14.422 -21.641 -6.848 1 95.06 158 ALA B C 1
ATOM 3247 O O . ALA B 1 158 ? 14.312 -22.781 -6.41 1 95.06 158 ALA B O 1
ATOM 3248 N N . ASP B 1 159 ? 15.383 -21.234 -7.648 1 95.69 159 ASP B N 1
ATOM 3249 C CA . ASP B 1 159 ? 16.406 -22.172 -8.086 1 95.69 159 ASP B CA 1
ATOM 3250 C C . ASP B 1 159 ? 17.188 -22.719 -6.891 1 95.69 159 ASP B C 1
ATOM 3252 O O . ASP B 1 159 ? 17.484 -23.922 -6.832 1 95.69 159 ASP B O 1
ATOM 3256 N N . ALA B 1 160 ? 17.531 -21.812 -5.969 1 97.12 160 ALA B N 1
ATOM 3257 C CA . ALA B 1 160 ? 18.266 -22.234 -4.777 1 97.12 160 ALA B CA 1
ATOM 3258 C C . ALA B 1 160 ? 17.438 -23.203 -3.947 1 97.12 160 ALA B C 1
ATOM 3260 O O . ALA B 1 160 ? 17.953 -24.219 -3.465 1 97.12 160 ALA B O 1
ATOM 3261 N N . PHE B 1 161 ? 16.188 -22.938 -3.785 1 97.06 161 PHE B N 1
ATOM 3262 C CA . PHE B 1 161 ? 15.305 -23.797 -2.998 1 97.06 161 PHE B CA 1
ATOM 3263 C C . PHE B 1 161 ? 15.156 -25.156 -3.652 1 97.06 161 PHE B C 1
ATOM 3265 O O . PHE B 1 161 ? 15.289 -26.188 -2.986 1 97.06 161 PHE B O 1
ATOM 3272 N N . LEU B 1 162 ? 14.898 -25.172 -4.93 1 94.75 162 LEU B N 1
ATOM 3273 C CA . LEU B 1 162 ? 14.695 -26.422 -5.641 1 94.75 162 LEU B CA 1
ATOM 3274 C C . LEU B 1 162 ? 15.977 -27.25 -5.652 1 94.75 162 LEU B C 1
ATOM 3276 O O . LEU B 1 162 ? 15.922 -28.484 -5.621 1 94.75 162 LEU B O 1
ATOM 3280 N N . ALA B 1 163 ? 17.125 -26.594 -5.715 1 95.69 163 ALA B N 1
ATOM 3281 C CA . ALA B 1 163 ? 18.391 -27.297 -5.598 1 95.69 163 ALA B CA 1
ATOM 3282 C C . ALA B 1 163 ? 18.516 -28 -4.246 1 95.69 163 ALA B C 1
ATOM 3284 O O . ALA B 1 163 ? 19 -29.125 -4.164 1 95.69 163 ALA B O 1
ATOM 3285 N N . ALA B 1 164 ? 18.109 -27.328 -3.158 1 96.81 164 ALA B N 1
ATOM 3286 C CA . ALA B 1 164 ? 18.109 -27.922 -1.826 1 96.81 164 ALA B CA 1
ATOM 3287 C C . ALA B 1 164 ? 17.188 -29.125 -1.762 1 96.81 164 ALA B C 1
ATOM 3289 O O . ALA B 1 164 ? 17.531 -30.156 -1.153 1 96.81 164 ALA B O 1
ATOM 3290 N N . VAL B 1 165 ? 16.016 -29.047 -2.361 1 95.38 165 VAL B N 1
ATOM 3291 C CA . VAL B 1 165 ? 15.055 -30.141 -2.4 1 95.38 165 VAL B CA 1
ATOM 3292 C C . VAL B 1 165 ? 15.648 -31.312 -3.158 1 95.38 165 VAL B C 1
ATOM 3294 O O . VAL B 1 165 ? 15.523 -32.469 -2.725 1 95.38 165 VAL B O 1
ATOM 3297 N N . ALA B 1 166 ? 16.281 -31.031 -4.277 1 93.44 166 ALA B N 1
ATOM 3298 C CA . ALA B 1 166 ? 16.844 -32.062 -5.148 1 93.44 166 ALA B CA 1
ATOM 3299 C C . ALA B 1 166 ? 17.906 -32.875 -4.422 1 93.44 166 ALA B C 1
ATOM 3301 O O . ALA B 1 166 ? 18.125 -34.031 -4.738 1 93.44 166 ALA B O 1
ATOM 3302 N N . ARG B 1 167 ? 18.547 -32.281 -3.506 1 93.06 167 ARG B N 1
ATOM 3303 C CA . ARG B 1 167 ? 19.578 -33 -2.732 1 93.06 167 ARG B CA 1
ATOM 3304 C C . ARG B 1 167 ? 18.969 -34.094 -1.888 1 93.06 167 ARG B C 1
ATOM 3306 O O . ARG B 1 167 ? 19.672 -35 -1.454 1 93.06 167 ARG B O 1
ATOM 3313 N N . GLN B 1 168 ? 17.719 -33.969 -1.572 1 90 168 GLN B N 1
ATOM 3314 C CA . GLN B 1 168 ? 17.062 -34.906 -0.693 1 90 168 GLN B CA 1
ATOM 3315 C C . GLN B 1 168 ? 16.203 -35.875 -1.492 1 90 168 GLN B C 1
ATOM 3317 O O . GLN B 1 168 ? 15.578 -36.781 -0.92 1 90 168 GLN B O 1
ATOM 3322 N N . GLN B 1 169 ? 15.883 -35.5 -2.734 1 75.81 169 GLN B N 1
ATOM 3323 C CA . GLN B 1 169 ? 15.078 -36.375 -3.576 1 75.81 169 GLN B CA 1
ATOM 3324 C C . GLN B 1 169 ? 15.93 -37.5 -4.188 1 75.81 169 GLN B C 1
ATOM 3326 O O . GLN B 1 169 ? 17.094 -37.281 -4.52 1 75.81 169 GLN B O 1
ATOM 3331 N N . GLU B 1 170 ? 15.648 -38.75 -3.896 1 61.41 170 GLU B N 1
ATOM 3332 C CA . GLU B 1 170 ? 16.141 -39.781 -4.801 1 61.41 170 GLU B CA 1
ATOM 3333 C C . GLU B 1 170 ? 15.812 -39.438 -6.254 1 61.41 170 GLU B C 1
ATOM 3335 O O . GLU B 1 170 ? 14.812 -38.781 -6.535 1 61.41 170 GLU B O 1
ATOM 3340 N N . PRO B 1 171 ? 16.766 -39.562 -7.238 1 51.94 171 PRO B N 1
ATOM 3341 C CA . PRO B 1 171 ? 16.625 -39.156 -8.641 1 51.94 171 PRO B CA 1
ATOM 3342 C C . PRO B 1 171 ? 15.227 -39.375 -9.188 1 51.94 171 PRO B C 1
ATOM 3344 O O . PRO B 1 171 ? 14.773 -40.531 -9.281 1 51.94 171 PRO B O 1
ATOM 3347 N N . ALA B 1 172 ? 14.188 -39.031 -8.617 1 49.28 172 ALA B N 1
ATOM 3348 C CA . ALA B 1 172 ? 12.93 -39.312 -9.297 1 49.28 172 ALA B CA 1
ATOM 3349 C C . ALA B 1 172 ? 12.766 -38.438 -10.539 1 49.28 172 ALA B C 1
ATOM 3351 O O . ALA B 1 172 ? 13.375 -37.375 -10.633 1 49.28 172 ALA B O 1
ATOM 3352 N N . PRO B 1 173 ? 12.078 -39.031 -11.586 1 43.41 173 PRO B N 1
ATOM 3353 C CA . PRO B 1 173 ? 11.922 -38.406 -12.906 1 43.41 173 PRO B CA 1
ATOM 3354 C C . PRO B 1 173 ? 11.492 -36.938 -12.828 1 43.41 173 PRO B C 1
ATOM 3356 O O . PRO B 1 173 ? 10.938 -36.5 -11.812 1 43.41 173 PRO B O 1
ATOM 3359 N N . GLU B 1 174 ? 11.969 -36.125 -13.742 1 43.84 174 GLU B N 1
ATOM 3360 C CA . GLU B 1 174 ? 11.805 -34.719 -14 1 43.84 174 GLU B CA 1
ATOM 3361 C C . GLU B 1 174 ? 10.359 -34.25 -13.758 1 43.84 174 GLU B C 1
ATOM 3363 O O . GLU B 1 174 ? 9.43 -34.844 -14.328 1 43.84 174 GLU B O 1
ATOM 3368 N N . GLN B 1 175 ? 9.969 -34.062 -12.664 1 44.62 175 GLN B N 1
ATOM 3369 C CA . GLN B 1 175 ? 8.672 -33.469 -12.352 1 44.62 175 GLN B CA 1
ATOM 3370 C C . GLN B 1 175 ? 8.195 -32.562 -13.477 1 44.62 175 GLN B C 1
ATOM 3372 O O . GLN B 1 175 ? 9.008 -32 -14.211 1 44.62 175 GLN B O 1
ATOM 3377 N N . SER B 1 176 ? 6.797 -32.781 -13.969 1 42.41 176 SER B N 1
ATOM 3378 C CA . SER B 1 176 ? 5.945 -32.188 -15 1 42.41 176 SER B CA 1
ATOM 3379 C C . SER B 1 176 ? 6.27 -30.719 -15.195 1 42.41 176 SER B C 1
ATOM 3381 O O . SER B 1 176 ? 6.766 -30.047 -14.281 1 42.41 176 SER B O 1
ATOM 3383 N N . ALA B 1 177 ? 6.309 -30.312 -16.391 1 43.97 177 ALA B N 1
ATOM 3384 C CA . ALA B 1 177 ? 6.328 -28.969 -16.969 1 43.97 177 ALA B CA 1
ATOM 3385 C C . ALA B 1 177 ? 5.641 -27.953 -16.062 1 43.97 177 ALA B C 1
ATOM 3387 O O . ALA B 1 177 ? 4.508 -28.172 -15.633 1 43.97 177 ALA B O 1
ATOM 3388 N N . SER B 1 178 ? 6.285 -27.078 -15.328 1 49.62 178 SER B N 1
ATOM 3389 C CA . SER B 1 178 ? 6.055 -26.031 -14.328 1 49.62 178 SER B CA 1
ATOM 3390 C C . SER B 1 178 ? 4.816 -25.219 -14.664 1 49.62 178 SER B C 1
ATOM 3392 O O . SER B 1 178 ? 4.598 -24.844 -15.82 1 49.62 178 SER B O 1
ATOM 3394 N N . ARG B 1 179 ? 3.578 -25.484 -14.125 1 47.22 179 ARG B N 1
ATOM 3395 C CA . ARG B 1 179 ? 2.412 -24.609 -14.094 1 47.22 179 ARG B CA 1
ATOM 3396 C C . ARG B 1 179 ? 2.791 -23.172 -14.445 1 47.22 179 ARG B C 1
ATOM 3398 O O . ARG B 1 179 ? 1.921 -22.344 -14.703 1 47.22 179 ARG B O 1
ATOM 3405 N N . PHE B 1 180 ? 4.145 -22.859 -14.508 1 54.03 180 PHE B N 1
ATOM 3406 C CA . PHE B 1 180 ? 4.637 -21.516 -14.766 1 54.03 180 PHE B CA 1
ATOM 3407 C C . PHE B 1 180 ? 4.68 -21.219 -16.266 1 54.03 180 PHE B C 1
ATOM 3409 O O . PHE B 1 180 ? 5.043 -20.125 -16.688 1 54.03 180 PHE B O 1
ATOM 3416 N N . ASP B 1 181 ? 4.188 -22.297 -17.047 1 60.88 181 ASP B N 1
ATOM 3417 C CA . ASP B 1 181 ? 4.184 -22.047 -18.484 1 60.88 181 ASP B CA 1
ATOM 3418 C C . ASP B 1 181 ? 3.15 -20.984 -18.859 1 60.88 181 ASP B C 1
ATOM 3420 O O . ASP B 1 181 ? 3.4 -20.141 -19.719 1 60.88 181 ASP B O 1
ATOM 3424 N N . VAL B 1 182 ? 2.041 -21 -18.109 1 66.25 182 VAL B N 1
ATOM 3425 C CA . VAL B 1 182 ? 0.996 -20.031 -18.438 1 66.25 182 VAL B CA 1
ATOM 3426 C C . VAL B 1 182 ? 1.432 -18.625 -18.016 1 66.25 182 VAL B C 1
ATOM 3428 O O . VAL B 1 182 ? 1.083 -17.641 -18.672 1 66.25 182 VAL B O 1
ATOM 3431 N N . LEU B 1 183 ? 2.324 -18.562 -17.047 1 78.94 183 LEU B N 1
ATOM 3432 C CA . LEU B 1 183 ? 2.811 -17.266 -16.578 1 78.94 183 LEU B CA 1
ATOM 3433 C C . LEU B 1 183 ? 3.689 -16.609 -17.641 1 78.94 183 LEU B C 1
ATOM 3435 O O . LEU B 1 183 ? 3.744 -15.375 -17.734 1 78.94 183 LEU B O 1
ATOM 3439 N N . ASP B 1 184 ? 4.145 -17.406 -18.516 1 85.81 184 ASP B N 1
ATOM 3440 C CA . ASP B 1 184 ? 5.102 -16.891 -19.5 1 85.81 184 ASP B CA 1
ATOM 3441 C C . ASP B 1 184 ? 4.422 -15.938 -20.469 1 85.81 184 ASP B C 1
ATOM 3443 O O . ASP B 1 184 ? 5.066 -15.039 -21.016 1 85.81 184 ASP B O 1
ATOM 3447 N N . ARG B 1 185 ? 3.16 -16.062 -20.547 1 89.06 185 ARG B N 1
ATOM 3448 C CA . ARG B 1 185 ? 2.428 -15.266 -21.531 1 89.06 185 ARG B CA 1
ATOM 3449 C C . ARG B 1 185 ? 2.104 -13.883 -20.969 1 89.06 185 ARG B C 1
ATOM 3451 O O . ARG B 1 185 ? 1.823 -12.953 -21.719 1 89.06 185 ARG B O 1
ATOM 3458 N N . ILE B 1 186 ? 2.123 -13.734 -19.656 1 94.38 186 ILE B N 1
ATOM 3459 C CA . ILE B 1 186 ? 1.601 -12.492 -19.094 1 94.38 186 ILE B CA 1
ATOM 3460 C C . ILE B 1 186 ? 2.617 -11.898 -18.125 1 94.38 186 ILE B C 1
ATOM 3462 O O . ILE B 1 186 ? 2.303 -10.961 -17.391 1 94.38 186 ILE B O 1
ATOM 3466 N N . ASP B 1 187 ? 3.854 -12.391 -18.109 1 95.88 187 ASP B N 1
ATOM 3467 C CA . ASP B 1 187 ? 4.805 -11.969 -17.078 1 95.88 187 ASP B CA 1
ATOM 3468 C C . ASP B 1 187 ? 5.734 -10.883 -17.609 1 95.88 187 ASP B C 1
ATOM 3470 O O . ASP B 1 187 ? 6.781 -10.609 -17.031 1 95.88 187 ASP B O 1
ATOM 3474 N N . THR B 1 188 ? 5.473 -10.367 -18.812 1 97.12 188 THR B N 1
ATOM 3475 C CA . THR B 1 188 ? 6.098 -9.156 -19.328 1 97.12 188 THR B CA 1
ATOM 3476 C C . THR B 1 188 ? 5.055 -8.055 -19.531 1 97.12 188 THR B C 1
ATOM 3478 O O . THR B 1 188 ? 3.877 -8.344 -19.75 1 97.12 188 THR B O 1
ATOM 3481 N N . PRO B 1 189 ? 5.535 -6.793 -19.453 1 97.06 189 PRO B N 1
ATOM 3482 C CA . PRO B 1 189 ? 4.57 -5.711 -19.672 1 97.06 189 PRO B CA 1
ATOM 3483 C C . PRO B 1 189 ? 3.828 -5.844 -21 1 97.06 189 PRO B C 1
ATOM 3485 O O . PRO B 1 189 ? 2.602 -5.719 -21.031 1 97.06 189 PRO B O 1
ATOM 3488 N N . ASP B 1 190 ? 4.555 -6.141 -22.047 1 96.75 190 ASP B N 1
ATOM 3489 C CA . ASP B 1 190 ? 3.932 -6.289 -23.359 1 96.75 190 ASP B CA 1
ATOM 3490 C C . ASP B 1 190 ? 2.98 -7.48 -23.391 1 96.75 190 ASP B C 1
ATOM 3492 O O . ASP B 1 190 ? 1.889 -7.398 -23.953 1 96.75 190 ASP B O 1
ATOM 3496 N N . GLY B 1 191 ? 3.422 -8.586 -22.844 1 96.31 191 GLY B N 1
ATOM 3497 C CA . GLY B 1 191 ? 2.576 -9.766 -22.781 1 96.31 191 GLY B CA 1
ATOM 3498 C C . GLY B 1 191 ? 1.292 -9.539 -22 1 96.31 191 GLY B C 1
ATOM 3499 O O . GLY B 1 191 ? 0.214 -9.945 -22.438 1 96.31 191 GLY B O 1
ATOM 3500 N N . LEU B 1 192 ? 1.394 -8.906 -20.859 1 96.69 192 LEU B N 1
ATOM 3501 C CA . LEU B 1 192 ? 0.226 -8.641 -20.031 1 96.69 192 LEU B CA 1
ATOM 3502 C C . LEU B 1 192 ? -0.716 -7.656 -20.719 1 96.69 192 LEU B C 1
ATOM 3504 O O . LEU B 1 192 ? -1.937 -7.828 -20.672 1 96.69 192 LEU B O 1
ATOM 3508 N N . HIS B 1 193 ? -0.153 -6.645 -21.328 1 96.38 193 HIS B N 1
ATOM 3509 C CA . HIS B 1 193 ? -0.938 -5.691 -22.109 1 96.38 193 HIS B CA 1
ATOM 3510 C C . HIS B 1 193 ? -1.754 -6.398 -23.188 1 96.38 193 HIS B C 1
ATOM 3512 O O . HIS B 1 193 ? -2.959 -6.168 -23.312 1 96.38 193 HIS B O 1
ATOM 3518 N N . GLN B 1 194 ? -1.094 -7.23 -23.922 1 95.06 194 GLN B N 1
ATOM 3519 C CA . GLN B 1 194 ? -1.743 -7.945 -25.016 1 95.06 194 GLN B CA 1
ATOM 3520 C C . GLN B 1 194 ? -2.807 -8.906 -24.5 1 95.06 194 GLN B C 1
ATOM 3522 O O . GLN B 1 194 ? -3.885 -9.023 -25.078 1 95.06 194 GLN B O 1
ATOM 3527 N N . TRP B 1 195 ? -2.455 -9.555 -23.453 1 94.88 195 TRP B N 1
ATOM 3528 C CA . TRP B 1 195 ? -3.389 -10.523 -22.875 1 94.88 195 TRP B CA 1
ATOM 3529 C C . TRP B 1 195 ? -4.664 -9.836 -22.406 1 94.88 195 TRP B C 1
ATOM 3531 O O . TRP B 1 195 ? -5.77 -10.32 -22.656 1 94.88 195 TRP B O 1
ATOM 3541 N N . LEU B 1 196 ? -4.547 -8.734 -21.734 1 94.62 196 LEU B N 1
ATOM 3542 C CA . LEU B 1 196 ? -5.703 -7.969 -21.281 1 94.62 196 LEU B CA 1
ATOM 3543 C C . LEU B 1 196 ? -6.523 -7.461 -22.453 1 94.62 196 LEU B C 1
ATOM 3545 O O . LEU B 1 196 ? -7.754 -7.445 -22.406 1 94.62 196 LEU B O 1
ATOM 3549 N N . ALA B 1 197 ? -5.879 -7.082 -23.469 1 91.25 197 ALA B N 1
ATOM 3550 C CA . ALA B 1 197 ? -6.562 -6.621 -24.688 1 91.25 197 ALA B CA 1
ATOM 3551 C C . ALA B 1 197 ? -7.348 -7.758 -25.328 1 91.25 197 ALA B C 1
ATOM 3553 O O . ALA B 1 197 ? -8.469 -7.555 -25.797 1 91.25 197 ALA B O 1
ATOM 3554 N N . ASP B 1 198 ? -6.77 -8.891 -25.344 1 89.38 198 ASP B N 1
ATOM 3555 C CA . ASP B 1 198 ? -7.383 -10.055 -25.969 1 89.38 198 ASP B CA 1
ATOM 3556 C C . ASP B 1 198 ? -8.664 -10.461 -25.25 1 89.38 198 ASP B C 1
ATOM 3558 O O . ASP B 1 198 ? -9.516 -11.141 -25.812 1 89.38 198 ASP B O 1
ATOM 3562 N N . LEU B 1 199 ? -8.781 -10.008 -24.016 1 84.5 199 LEU B N 1
ATOM 3563 C CA . LEU B 1 199 ? -9.969 -10.328 -23.234 1 84.5 199 LEU B CA 1
ATOM 3564 C C . LEU B 1 199 ? -11.125 -9.398 -23.594 1 84.5 199 LEU B C 1
ATOM 3566 O O . LEU B 1 199 ? -12.242 -9.578 -23.109 1 84.5 199 LEU B O 1
ATOM 3570 N N . GLY B 1 200 ? -10.898 -8.531 -24.469 1 80.56 200 GLY B N 1
ATOM 3571 C CA . GLY B 1 200 ? -11.93 -7.598 -24.891 1 80.56 200 GLY B CA 1
ATOM 3572 C C . GLY B 1 200 ? -11.953 -6.324 -24.062 1 80.56 200 GLY B C 1
ATOM 3573 O O . GLY B 1 200 ? -12.977 -5.633 -24 1 80.56 200 GLY B O 1
ATOM 3574 N N . ALA B 1 201 ? -10.883 -6.066 -23.406 1 83.25 201 ALA B N 1
ATOM 3575 C CA . ALA B 1 201 ? -10.781 -4.848 -22.609 1 83.25 201 ALA B CA 1
ATOM 3576 C C . ALA B 1 201 ? -9.961 -3.783 -23.328 1 83.25 201 ALA B C 1
ATOM 3578 O O . ALA B 1 201 ? -9.211 -4.094 -24.266 1 83.25 201 ALA B O 1
ATOM 3579 N N . GLU B 1 202 ? -10.266 -2.609 -23 1 88.44 202 GLU B N 1
ATOM 3580 C CA . GLU B 1 202 ? -9.57 -1.479 -23.609 1 88.44 202 GLU B CA 1
ATOM 3581 C C . GLU B 1 202 ? -8.906 -0.611 -22.547 1 88.44 202 GLU B C 1
ATOM 3583 O O . GLU B 1 202 ? -9.047 -0.872 -21.344 1 88.44 202 GLU B O 1
ATOM 3588 N N . SER B 1 203 ? -8.094 0.342 -23.031 1 91.38 203 SER B N 1
ATOM 3589 C CA . SER B 1 203 ? -7.395 1.271 -22.141 1 91.38 203 SER B CA 1
ATOM 3590 C C . SER B 1 203 ? -6.547 0.525 -21.109 1 91.38 203 SER B C 1
ATOM 3592 O O . SER B 1 203 ? -6.648 0.779 -19.906 1 91.38 203 SER B O 1
ATOM 3594 N N . THR B 1 204 ? -5.773 -0.364 -21.609 1 95.81 204 THR B N 1
ATOM 3595 C CA . THR B 1 204 ? -4.922 -1.186 -20.766 1 95.81 204 THR B CA 1
ATOM 3596 C C . THR B 1 204 ? -3.785 -0.355 -20.172 1 95.81 204 THR B C 1
ATOM 3598 O O . THR B 1 204 ? -3.217 0.502 -20.859 1 95.81 204 THR B O 1
ATOM 3601 N N . GLU B 1 205 ? -3.512 -0.551 -18.922 1 97.62 205 GLU B N 1
ATOM 3602 C CA . GLU B 1 205 ? -2.375 0.04 -18.219 1 97.62 205 GLU B CA 1
ATOM 3603 C C . GLU B 1 205 ? -1.576 -1.022 -17.469 1 97.62 205 GLU B C 1
ATOM 3605 O O . GLU B 1 205 ? -2.139 -1.796 -16.703 1 97.62 205 GLU B O 1
ATOM 3610 N N . VAL B 1 206 ? -0.292 -1.106 -17.781 1 98.38 206 VAL B N 1
ATOM 3611 C CA . VAL B 1 206 ? 0.591 -2.035 -17.094 1 98.38 206 VAL B CA 1
ATOM 3612 C C . VAL B 1 206 ? 1.748 -1.267 -16.453 1 98.38 206 VAL B C 1
ATOM 3614 O O . VAL B 1 206 ? 2.451 -0.516 -17.125 1 98.38 206 VAL B O 1
ATOM 3617 N N . ARG B 1 207 ? 1.908 -1.386 -15.156 1 98.38 207 ARG B N 1
ATOM 3618 C CA . ARG B 1 207 ? 3.014 -0.796 -14.406 1 98.38 207 ARG B CA 1
ATOM 3619 C C . ARG B 1 207 ? 3.768 -1.858 -13.617 1 98.38 207 ARG B C 1
ATOM 3621 O O . ARG B 1 207 ? 3.201 -2.896 -13.266 1 98.38 207 ARG B O 1
ATOM 3628 N N . GLU B 1 208 ? 5.02 -1.569 -13.43 1 98.31 208 GLU B N 1
ATOM 3629 C CA . GLU B 1 208 ? 5.82 -2.477 -12.609 1 98.31 208 GLU B CA 1
ATOM 3630 C C . GLU B 1 208 ? 5.949 -1.963 -11.18 1 98.31 208 GLU B C 1
ATOM 3632 O O . GLU B 1 208 ? 6.203 -0.777 -10.961 1 98.31 208 GLU B O 1
ATOM 3637 N N . LEU B 1 209 ? 5.617 -2.773 -10.234 1 98.62 209 LEU B N 1
ATOM 3638 C CA . LEU B 1 209 ? 5.961 -2.59 -8.828 1 98.62 209 LEU B CA 1
ATOM 3639 C C . LEU B 1 209 ? 7.324 -3.201 -8.523 1 98.62 209 LEU B C 1
ATOM 3641 O O . LEU B 1 209 ? 7.457 -4.422 -8.43 1 98.62 209 LEU B O 1
ATOM 3645 N N . SER B 1 210 ? 8.383 -2.363 -8.469 1 98.56 210 SER B N 1
ATOM 3646 C CA . SER B 1 210 ? 9.695 -2.828 -8.031 1 98.56 210 SER B CA 1
ATOM 3647 C C . SER B 1 210 ? 9.695 -3.154 -6.539 1 98.56 210 SER B C 1
ATOM 3649 O O . SER B 1 210 ? 9.203 -2.369 -5.727 1 98.56 210 SER B O 1
ATOM 3651 N N . ASN B 1 211 ? 10.133 -4.34 -6.172 1 98.5 211 ASN B N 1
ATOM 3652 C CA . ASN B 1 211 ? 10.125 -4.824 -4.793 1 98.5 211 ASN B CA 1
ATOM 3653 C C . ASN B 1 211 ? 11.258 -5.809 -4.539 1 98.5 211 ASN B C 1
ATOM 3655 O O . ASN B 1 211 ? 11.109 -7.012 -4.766 1 98.5 211 ASN B O 1
ATOM 3659 N N . LEU B 1 212 ? 12.375 -5.309 -4.102 1 98.44 212 LEU B N 1
ATOM 3660 C CA . LEU B 1 212 ? 13.562 -6.094 -3.764 1 98.44 212 LEU B CA 1
ATOM 3661 C C . LEU B 1 212 ? 13.711 -6.23 -2.252 1 98.44 212 LEU B C 1
ATOM 3663 O O . LEU B 1 212 ? 14.008 -5.25 -1.563 1 98.44 212 LEU B O 1
ATOM 3667 N N . ILE B 1 213 ? 13.539 -7.414 -1.731 1 97.81 213 ILE B N 1
ATOM 3668 C CA . ILE B 1 213 ? 13.398 -7.652 -0.299 1 97.81 213 ILE B CA 1
ATOM 3669 C C . ILE B 1 213 ? 14.617 -8.406 0.222 1 97.81 213 ILE B C 1
ATOM 3671 O O . ILE B 1 213 ? 15 -9.438 -0.336 1 97.81 213 ILE B O 1
ATOM 3675 N N . PRO B 1 214 ? 15.242 -7.949 1.317 1 97.56 214 PRO B N 1
ATOM 3676 C CA . PRO B 1 214 ? 16.344 -8.711 1.897 1 97.56 214 PRO B CA 1
ATOM 3677 C C . PRO B 1 214 ? 15.977 -10.156 2.209 1 97.56 214 PRO B C 1
ATOM 3679 O O . PRO B 1 214 ? 14.906 -10.414 2.768 1 97.56 214 PRO B O 1
ATOM 3682 N N . ALA B 1 215 ? 16.844 -11.0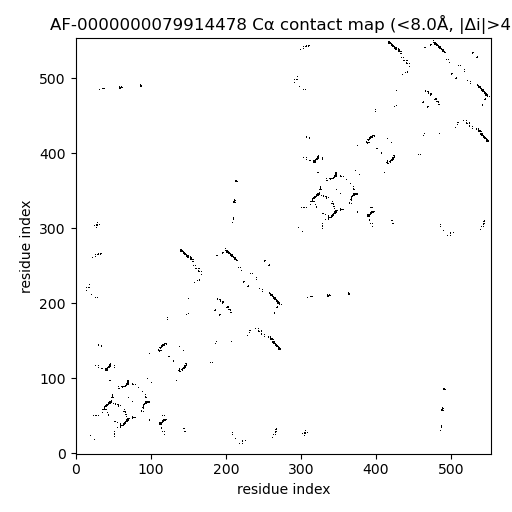31 1.813 1 97.06 215 ALA B N 1
ATOM 3683 C CA . ALA B 1 215 ? 16.594 -12.461 1.998 1 97.06 215 ALA B CA 1
ATOM 3684 C C . ALA B 1 215 ? 17.031 -12.914 3.389 1 97.06 215 ALA B C 1
ATOM 3686 O O . ALA B 1 215 ? 17.859 -13.82 3.52 1 97.06 215 ALA B O 1
ATOM 3687 N N . THR B 1 216 ? 16.453 -12.336 4.465 1 95.56 216 THR B N 1
ATOM 3688 C CA . THR B 1 216 ? 16.719 -12.859 5.801 1 95.56 216 THR B CA 1
ATOM 3689 C C . THR B 1 216 ? 16.266 -14.312 5.902 1 95.56 216 THR B C 1
ATOM 3691 O O . THR B 1 216 ? 15.367 -14.742 5.172 1 95.56 216 THR B O 1
ATOM 3694 N N . PRO B 1 217 ? 16.875 -15.094 6.77 1 95.31 217 PRO B N 1
ATOM 3695 C CA . PRO B 1 217 ? 16.484 -16.5 6.902 1 95.31 217 PRO B CA 1
ATOM 3696 C C . PRO B 1 217 ? 14.984 -16.656 7.176 1 95.31 217 PRO B C 1
ATOM 3698 O O . PRO B 1 217 ? 14.336 -17.531 6.602 1 95.31 217 PRO B O 1
ATOM 3701 N N . GLU B 1 218 ? 14.453 -15.797 7.996 1 93.38 218 GLU B N 1
ATOM 3702 C CA . GLU B 1 218 ? 13.039 -15.883 8.344 1 93.38 218 GLU B CA 1
ATOM 3703 C C . GLU B 1 218 ? 12.156 -15.586 7.129 1 93.38 218 GLU B C 1
ATOM 3705 O O . GLU B 1 218 ? 11.234 -16.344 6.828 1 93.38 218 GLU B O 1
ATOM 3710 N N . PHE B 1 219 ? 12.453 -14.516 6.461 1 94.88 219 PHE B N 1
ATOM 3711 C CA . PHE B 1 219 ? 11.641 -14.148 5.309 1 94.88 219 PHE B CA 1
ATOM 3712 C C . PHE B 1 219 ? 11.742 -15.211 4.219 1 94.88 219 PHE B C 1
ATOM 3714 O O . PHE B 1 219 ? 10.742 -15.562 3.594 1 94.88 219 PHE B O 1
ATOM 3721 N N . ALA B 1 220 ? 12.945 -15.656 3.961 1 96.44 220 ALA B N 1
ATOM 3722 C CA . ALA B 1 220 ? 13.172 -16.641 2.902 1 96.44 220 ALA B CA 1
ATOM 3723 C C . ALA B 1 220 ? 12.32 -17.891 3.123 1 96.44 220 ALA B C 1
ATOM 3725 O O . ALA B 1 220 ? 11.648 -18.359 2.203 1 96.44 220 ALA B O 1
ATOM 3726 N N . TRP B 1 221 ? 12.336 -18.359 4.285 1 95.62 221 TRP B N 1
ATOM 3727 C CA . TRP B 1 221 ? 11.578 -19.578 4.555 1 95.62 221 TRP B CA 1
ATOM 3728 C C . TRP B 1 221 ? 10.078 -19.297 4.543 1 95.62 221 TRP B C 1
ATOM 3730 O O . TRP B 1 221 ? 9.289 -20.109 4.066 1 95.62 221 TRP B O 1
ATOM 3740 N N . ASP B 1 222 ? 9.672 -18.094 5.02 1 94.06 222 ASP B N 1
ATOM 3741 C CA . ASP B 1 222 ? 8.273 -17.703 4.961 1 94.06 222 ASP B CA 1
ATOM 3742 C C . ASP B 1 222 ? 7.77 -17.672 3.52 1 94.06 222 ASP B C 1
ATOM 3744 O O . ASP B 1 222 ? 6.637 -18.062 3.242 1 94.06 222 ASP B O 1
ATOM 3748 N N . LEU B 1 223 ? 8.594 -17.172 2.672 1 94.62 223 LEU B N 1
ATOM 3749 C CA . LEU B 1 223 ? 8.211 -17.062 1.27 1 94.62 223 LEU B CA 1
ATOM 3750 C C . LEU B 1 223 ? 8.023 -18.438 0.643 1 94.62 223 LEU B C 1
ATOM 3752 O O . LEU B 1 223 ? 7.129 -18.625 -0.179 1 94.62 223 LEU B O 1
ATOM 3756 N N . VAL B 1 224 ? 8.836 -19.438 1.034 1 93 224 VAL B N 1
ATOM 3757 C CA . VAL B 1 224 ? 8.672 -20.812 0.577 1 93 224 VAL B CA 1
ATOM 3758 C C . VAL B 1 224 ? 7.336 -21.359 1.074 1 93 224 VAL B C 1
ATOM 3760 O O . VAL B 1 224 ? 6.52 -21.828 0.282 1 93 224 VAL B O 1
ATOM 3763 N N . LEU B 1 225 ? 7.102 -21.188 2.359 1 90.5 225 LEU B N 1
ATOM 3764 C CA . LEU B 1 225 ? 5.934 -21.797 2.996 1 90.5 225 LEU B CA 1
ATOM 3765 C C . LEU B 1 225 ? 4.656 -21.094 2.555 1 90.5 225 LEU B C 1
ATOM 3767 O O . LEU B 1 225 ? 3.59 -21.703 2.5 1 90.5 225 LEU B O 1
ATOM 3771 N N . GLY B 1 226 ? 4.781 -19.812 2.215 1 87.38 226 GLY B N 1
ATOM 3772 C CA . GLY B 1 226 ? 3.607 -19.016 1.887 1 87.38 226 GLY B CA 1
ATOM 3773 C C . GLY B 1 226 ? 3.336 -18.953 0.396 1 87.38 226 GLY B C 1
ATOM 3774 O O . GLY B 1 226 ? 2.393 -18.281 -0.035 1 87.38 226 GLY B O 1
ATOM 3775 N N . GLY B 1 227 ? 4.125 -19.641 -0.379 1 84.69 227 GLY B N 1
ATOM 3776 C CA . GLY B 1 227 ? 3.99 -19.578 -1.826 1 84.69 227 GLY B CA 1
ATOM 3777 C C . GLY B 1 227 ? 3.857 -20.953 -2.473 1 84.69 227 GLY B C 1
ATOM 3778 O O . GLY B 1 227 ? 3.623 -21.938 -1.786 1 84.69 227 GLY B O 1
ATOM 3779 N N . ALA B 1 228 ? 3.906 -20.922 -3.797 1 80.06 228 ALA B N 1
ATOM 3780 C CA . ALA B 1 228 ? 3.689 -22.125 -4.598 1 80.06 228 ALA B CA 1
ATOM 3781 C C . ALA B 1 228 ? 4.805 -23.141 -4.375 1 80.06 228 ALA B C 1
ATOM 3783 O O . ALA B 1 228 ? 4.613 -24.344 -4.598 1 80.06 228 ALA B O 1
ATOM 3784 N N . LEU B 1 229 ? 5.969 -22.719 -3.871 1 87.81 229 LEU B N 1
ATOM 3785 C CA . LEU B 1 229 ? 7.117 -23.609 -3.682 1 87.81 229 LEU B CA 1
ATOM 3786 C C . LEU B 1 229 ? 6.855 -24.609 -2.564 1 87.81 229 LEU B C 1
ATOM 3788 O O . LEU B 1 229 ? 7.547 -25.625 -2.463 1 87.81 229 LEU B O 1
ATOM 3792 N N . ARG B 1 230 ? 5.91 -24.281 -1.728 1 87.44 230 ARG B N 1
ATOM 3793 C CA . ARG B 1 230 ? 5.605 -25.156 -0.592 1 87.44 230 ARG B CA 1
ATOM 3794 C C . ARG B 1 230 ? 5.285 -26.562 -1.053 1 87.44 230 ARG B C 1
ATOM 3796 O O . ARG B 1 230 ? 5.598 -27.531 -0.357 1 87.44 230 ARG B O 1
ATOM 3803 N N . GLY B 1 231 ? 4.688 -26.672 -2.26 1 86.06 231 GLY B N 1
ATOM 3804 C CA . GLY B 1 231 ? 4.281 -27.969 -2.777 1 86.06 231 GLY B CA 1
ATOM 3805 C C . GLY B 1 231 ? 5.434 -28.953 -2.918 1 86.06 231 GLY B C 1
ATOM 3806 O O . GLY B 1 231 ? 5.254 -30.156 -2.773 1 86.06 231 GLY B O 1
ATOM 3807 N N . ALA B 1 232 ? 6.582 -28.438 -3.113 1 89.56 232 ALA B N 1
ATOM 3808 C CA . ALA B 1 232 ? 7.766 -29.266 -3.307 1 89.56 232 ALA B CA 1
ATOM 3809 C C . ALA B 1 232 ? 8.156 -29.984 -2.014 1 89.56 232 ALA B C 1
ATOM 3811 O O . ALA B 1 232 ? 8.938 -30.938 -2.031 1 89.56 232 ALA B O 1
ATOM 3812 N N . LEU B 1 233 ? 7.621 -29.578 -0.898 1 92.31 233 LEU B N 1
ATOM 3813 C CA . LEU B 1 233 ? 7.973 -30.141 0.401 1 92.31 233 LEU B CA 1
ATOM 3814 C C . LEU B 1 233 ? 7.043 -31.297 0.764 1 92.31 233 LEU B C 1
ATOM 3816 O O . LEU B 1 233 ? 7.32 -32.062 1.694 1 92.31 233 LEU B O 1
ATOM 3820 N N . SER B 1 234 ? 5.973 -31.5 0.001 1 89.25 234 SER B N 1
ATOM 3821 C CA . SER B 1 234 ? 4.867 -32.375 0.366 1 89.25 234 SER B CA 1
ATOM 3822 C C . SER B 1 234 ? 5.332 -33.844 0.499 1 89.25 234 SER B C 1
ATOM 3824 O O . SER B 1 234 ? 4.836 -34.562 1.348 1 89.25 234 SER B O 1
ATOM 3826 N N . PRO B 1 235 ? 6.352 -34.312 -0.24 1 90.19 235 PRO B N 1
ATOM 3827 C CA . PRO B 1 235 ? 6.766 -35.719 -0.17 1 90.19 235 PRO B CA 1
ATOM 3828 C C . PRO B 1 235 ? 7.641 -36 1.047 1 90.19 235 PRO B C 1
ATOM 3830 O O . PRO B 1 235 ? 7.945 -37.188 1.324 1 90.19 235 PRO B O 1
ATOM 3833 N N . PHE B 1 236 ? 7.973 -35.062 1.771 1 93.94 236 PHE B N 1
ATOM 3834 C CA . PHE B 1 236 ? 9 -35.25 2.789 1 93.94 236 PHE B CA 1
ATOM 3835 C C . PHE B 1 236 ? 8.398 -35.156 4.188 1 93.94 236 PHE B C 1
ATOM 3837 O O . PHE B 1 236 ? 7.395 -34.469 4.395 1 93.94 236 PHE B O 1
ATOM 3844 N N . ASP B 1 237 ? 9.008 -35.875 5.094 1 94.19 237 ASP B N 1
ATOM 3845 C CA . ASP B 1 237 ? 8.609 -35.75 6.496 1 94.19 237 ASP B CA 1
ATOM 3846 C C . ASP B 1 237 ? 9.211 -34.5 7.133 1 94.19 237 ASP B C 1
ATOM 3848 O O . ASP B 1 237 ? 10.016 -33.812 6.512 1 94.19 237 ASP B O 1
ATOM 3852 N N . ASP B 1 238 ? 8.859 -34.156 8.328 1 94.62 238 ASP B N 1
ATOM 3853 C CA . ASP B 1 238 ? 9.234 -32.938 9.016 1 94.62 238 ASP B CA 1
ATOM 3854 C C . ASP B 1 238 ? 10.75 -32.844 9.188 1 94.62 238 ASP B C 1
ATOM 3856 O O . ASP B 1 238 ? 11.328 -31.766 9.07 1 94.62 238 ASP B O 1
ATOM 3860 N N . ASN B 1 239 ? 11.328 -33.938 9.531 1 96.06 239 ASN B N 1
ATOM 3861 C CA . ASN B 1 239 ? 12.773 -33.938 9.719 1 96.06 239 ASN B CA 1
ATOM 3862 C C . ASN B 1 239 ? 13.5 -33.594 8.422 1 96.06 239 ASN B C 1
ATOM 3864 O O . ASN B 1 239 ? 14.445 -32.781 8.43 1 96.06 239 ASN B O 1
ATOM 3868 N N . THR B 1 240 ? 13.062 -34.219 7.332 1 96.06 240 THR B N 1
ATOM 3869 C CA . THR B 1 240 ? 13.672 -33.938 6.035 1 96.06 240 THR B CA 1
ATOM 3870 C C . THR B 1 240 ? 13.422 -32.5 5.613 1 96.06 240 THR B C 1
ATOM 3872 O O . THR B 1 240 ? 14.289 -31.859 5.016 1 96.06 240 THR B O 1
ATOM 3875 N N . VAL B 1 241 ? 12.25 -31.969 5.898 1 96.5 241 VAL B N 1
ATOM 3876 C CA . VAL B 1 241 ? 11.914 -30.578 5.582 1 96.5 241 VAL B CA 1
ATOM 3877 C C . VAL B 1 241 ? 12.883 -29.641 6.297 1 96.5 241 VAL B C 1
ATOM 3879 O O . VAL B 1 241 ? 13.344 -28.656 5.719 1 96.5 241 VAL B O 1
ATOM 3882 N N . GLU B 1 242 ? 13.219 -29.953 7.539 1 97.06 242 GLU B N 1
ATOM 3883 C CA . GLU B 1 242 ? 14.164 -29.125 8.281 1 97.06 242 GLU B CA 1
ATOM 3884 C C . GLU B 1 242 ? 15.555 -29.188 7.652 1 97.06 242 GLU B C 1
ATOM 3886 O O . GLU B 1 242 ? 16.266 -28.188 7.641 1 97.06 242 GLU B O 1
ATOM 3891 N N . VAL B 1 243 ? 15.93 -30.328 7.176 1 97.19 243 VAL B N 1
ATOM 3892 C CA . VAL B 1 243 ? 17.203 -30.469 6.48 1 97.19 243 VAL B CA 1
ATOM 3893 C C . VAL B 1 243 ? 17.203 -29.609 5.215 1 97.19 243 VAL B C 1
ATOM 3895 O O . VAL B 1 243 ? 18.156 -28.906 4.93 1 97.19 243 VAL B O 1
ATOM 3898 N N . ILE B 1 244 ? 16.078 -29.688 4.445 1 97.19 244 ILE B N 1
ATOM 3899 C CA . ILE B 1 244 ? 15.922 -28.906 3.221 1 97.19 244 ILE B CA 1
ATOM 3900 C C . ILE B 1 244 ? 16.016 -27.422 3.545 1 97.19 244 ILE B C 1
ATOM 3902 O O . ILE B 1 244 ? 16.656 -26.656 2.826 1 97.19 244 ILE B O 1
ATOM 3906 N N . ARG B 1 245 ? 15.344 -26.984 4.629 1 97.94 245 ARG B N 1
ATOM 3907 C CA . ARG B 1 245 ? 15.391 -25.594 5.055 1 97.94 245 ARG B CA 1
ATOM 3908 C C . ARG B 1 245 ? 16.828 -25.141 5.293 1 97.94 245 ARG B C 1
ATOM 3910 O O . ARG B 1 245 ? 17.25 -24.094 4.797 1 97.94 245 ARG B O 1
ATOM 3917 N N . ARG B 1 246 ? 17.594 -25.906 6.047 1 98.06 246 ARG B N 1
ATOM 3918 C CA . ARG B 1 246 ? 18.984 -25.562 6.359 1 98.06 246 ARG B CA 1
ATOM 3919 C C . ARG B 1 246 ? 19.828 -25.516 5.094 1 98.06 246 ARG B C 1
ATOM 3921 O O . ARG B 1 246 ? 20.609 -24.578 4.91 1 98.06 246 ARG B O 1
ATOM 3928 N N . ASP B 1 247 ? 19.656 -26.5 4.223 1 97.75 247 ASP B N 1
ATOM 3929 C CA . ASP B 1 247 ? 20.391 -26.547 2.959 1 97.75 247 ASP B CA 1
ATOM 3930 C C . ASP B 1 247 ? 20.062 -25.328 2.098 1 97.75 247 ASP B C 1
ATOM 3932 O O . ASP B 1 247 ? 20.953 -24.734 1.489 1 97.75 247 ASP B O 1
ATOM 3936 N N . PHE B 1 248 ? 18.828 -25.047 2.025 1 98.12 248 PHE B N 1
ATOM 3937 C CA . PHE B 1 248 ? 18.344 -23.906 1.253 1 98.12 248 PHE B CA 1
ATOM 3938 C C . PHE B 1 248 ? 18.984 -22.609 1.739 1 98.12 248 PHE B C 1
ATOM 3940 O O . PHE B 1 248 ? 19.531 -21.844 0.942 1 98.12 248 PHE B O 1
ATOM 3947 N N . LEU B 1 249 ? 18.938 -22.391 3.068 1 98.25 249 LEU B N 1
ATOM 3948 C CA . LEU B 1 249 ? 19.5 -21.172 3.643 1 98.25 249 LEU B CA 1
ATOM 3949 C C . LEU B 1 249 ? 21 -21.109 3.404 1 98.25 249 LEU B C 1
ATOM 3951 O O . LEU B 1 249 ? 21.547 -20.031 3.156 1 98.25 249 LEU B O 1
ATOM 3955 N N . GLN B 1 250 ? 21.656 -22.234 3.457 1 97.88 250 GLN B N 1
ATOM 3956 C CA . GLN B 1 250 ? 23.078 -22.312 3.162 1 97.88 250 GLN B CA 1
ATOM 3957 C C . GLN B 1 250 ? 23.359 -21.969 1.7 1 97.88 250 GLN B C 1
ATOM 3959 O O . GLN B 1 250 ? 24.328 -21.266 1.394 1 97.88 250 GLN B O 1
ATOM 3964 N N . LEU B 1 251 ? 22.516 -22.469 0.803 1 97.94 251 LEU B N 1
ATOM 3965 C CA . LEU B 1 251 ? 22.672 -22.188 -0.621 1 97.94 251 LEU B CA 1
ATOM 3966 C C . LEU B 1 251 ? 22.5 -20.703 -0.915 1 97.94 251 LEU B C 1
ATOM 3968 O O . LEU B 1 251 ? 23.172 -20.156 -1.779 1 97.94 251 LEU B O 1
ATOM 3972 N N . LEU B 1 252 ? 21.5 -20.062 -0.252 1 98.06 252 LEU B N 1
ATOM 3973 C CA . LEU B 1 252 ? 21.344 -18.625 -0.422 1 98.06 252 LEU B CA 1
ATOM 3974 C C . LEU B 1 252 ? 22.641 -17.891 -0.102 1 98.06 252 LEU B C 1
ATOM 3976 O O . LEU B 1 252 ? 23.047 -16.984 -0.834 1 98.06 252 LEU B O 1
ATOM 3980 N N . THR B 1 253 ? 23.297 -18.328 0.987 1 97.25 253 THR B N 1
ATOM 3981 C CA . THR B 1 253 ? 24.547 -17.703 1.404 1 97.25 253 THR B CA 1
ATOM 3982 C C . THR B 1 253 ? 25.656 -18.016 0.399 1 97.25 253 THR B C 1
ATOM 3984 O O . THR B 1 253 ? 26.375 -17.109 -0.03 1 97.25 253 THR B O 1
ATOM 3987 N N . GLU B 1 254 ? 25.812 -19.203 -0.032 1 97.5 254 GLU B N 1
ATOM 3988 C CA . GLU B 1 254 ? 26.859 -19.656 -0.944 1 97.5 254 GLU B CA 1
ATOM 3989 C C . GLU B 1 254 ? 26.75 -18.953 -2.297 1 97.5 254 GLU B C 1
ATOM 3991 O O . GLU B 1 254 ? 27.766 -18.641 -2.918 1 97.5 254 GLU B O 1
ATOM 3996 N N . ARG B 1 255 ? 25.5 -18.766 -2.705 1 97.69 255 ARG B N 1
ATOM 3997 C CA . ARG B 1 255 ? 25.266 -18.156 -4.012 1 97.69 255 ARG B CA 1
ATOM 3998 C C . ARG B 1 255 ? 25.172 -16.641 -3.906 1 97.69 255 ARG B C 1
ATOM 4000 O O . ARG B 1 255 ? 24.844 -15.969 -4.883 1 97.69 255 ARG B O 1
ATOM 4007 N N . ALA B 1 256 ? 25.344 -16.109 -2.758 1 96.88 256 ALA B N 1
ATOM 4008 C CA . ALA B 1 256 ? 25.328 -14.672 -2.475 1 96.88 256 ALA B CA 1
ATOM 4009 C C . ALA B 1 256 ? 23.984 -14.055 -2.875 1 96.88 256 ALA B C 1
ATOM 4011 O O . ALA B 1 256 ? 23.953 -12.977 -3.48 1 96.88 256 ALA B O 1
ATOM 4012 N N . ILE B 1 257 ? 22.938 -14.836 -2.668 1 97.31 257 ILE B N 1
ATOM 4013 C CA . ILE B 1 257 ? 21.594 -14.312 -2.854 1 97.31 257 ILE B CA 1
ATOM 4014 C C . ILE B 1 257 ? 21.141 -13.594 -1.587 1 97.31 257 ILE B C 1
ATOM 4016 O O . ILE B 1 257 ? 20.594 -14.211 -0.672 1 97.31 257 ILE B O 1
ATOM 4020 N N . HIS B 1 258 ? 21.328 -12.273 -1.56 1 96.75 258 HIS B N 1
ATOM 4021 C CA . HIS B 1 258 ? 21.094 -11.469 -0.362 1 96.75 258 HIS B CA 1
ATOM 4022 C C . HIS B 1 258 ? 19.719 -10.812 -0.4 1 96.75 258 HIS B C 1
ATOM 4024 O O . HIS B 1 258 ? 19.234 -10.32 0.619 1 96.75 258 HIS B O 1
ATOM 4030 N N . ASP B 1 259 ? 19.125 -10.797 -1.596 1 97.75 259 ASP B N 1
ATOM 4031 C CA . ASP B 1 259 ? 17.812 -10.203 -1.795 1 97.75 259 ASP B CA 1
ATOM 4032 C C . ASP B 1 259 ? 16.938 -11.078 -2.689 1 97.75 259 ASP B C 1
ATOM 4034 O O . ASP B 1 259 ? 17.453 -11.828 -3.521 1 97.75 259 ASP B O 1
ATOM 4038 N N . VAL B 1 260 ? 15.68 -11.008 -2.445 1 97.56 260 VAL B N 1
ATOM 4039 C CA . VAL B 1 260 ? 14.68 -11.641 -3.297 1 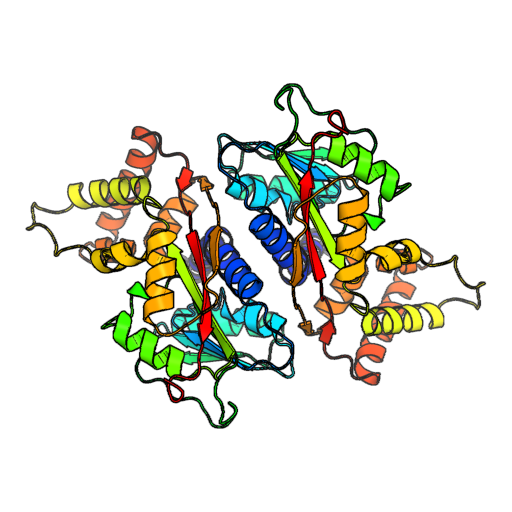97.56 260 VAL B CA 1
ATOM 4040 C C . VAL B 1 260 ? 14.055 -10.602 -4.215 1 97.56 260 VAL B C 1
ATOM 4042 O O . VAL B 1 260 ? 13.516 -9.594 -3.746 1 97.56 260 VAL B O 1
ATOM 4045 N N . ASP B 1 261 ? 14.148 -10.852 -5.484 1 97.62 261 ASP B N 1
ATOM 4046 C CA . ASP B 1 261 ? 13.469 -10 -6.457 1 97.62 261 ASP B CA 1
ATOM 4047 C C . ASP B 1 261 ? 11.984 -10.367 -6.562 1 97.62 261 ASP B C 1
ATOM 4049 O O . ASP B 1 261 ? 11.625 -11.32 -7.266 1 97.62 261 ASP B O 1
ATOM 4053 N N . ALA B 1 262 ? 11.141 -9.539 -5.918 1 97.62 262 ALA B N 1
ATOM 4054 C CA . ALA B 1 262 ? 9.695 -9.75 -5.98 1 97.62 262 ALA B CA 1
ATOM 4055 C C . ALA B 1 262 ? 9.039 -8.742 -6.922 1 97.62 262 ALA B C 1
ATOM 4057 O O . ALA B 1 262 ? 7.934 -8.266 -6.656 1 97.62 262 ALA B O 1
ATOM 4058 N N . GLY B 1 263 ? 9.719 -8.414 -7.973 1 98 263 GLY B N 1
ATOM 4059 C CA . GLY B 1 263 ? 9.133 -7.547 -8.984 1 98 263 GLY B CA 1
ATOM 4060 C C . GLY B 1 263 ? 7.793 -8.047 -9.492 1 98 263 GLY B C 1
ATOM 4061 O O . GLY B 1 263 ? 7.625 -9.242 -9.742 1 98 263 GLY B O 1
ATOM 4062 N N . THR B 1 264 ? 6.836 -7.145 -9.602 1 98.44 264 THR B N 1
ATOM 4063 C CA . THR B 1 264 ? 5.441 -7.473 -9.875 1 98.44 264 THR B CA 1
ATOM 4064 C C . THR B 1 264 ? 4.879 -6.566 -10.969 1 98.44 264 THR B C 1
ATOM 4066 O O . THR B 1 264 ? 5.137 -5.359 -10.977 1 98.44 264 THR B O 1
ATOM 4069 N N . LEU B 1 265 ? 4.211 -7.188 -11.914 1 98.62 265 LEU B N 1
ATOM 4070 C CA . LEU B 1 265 ? 3.439 -6.398 -12.875 1 98.62 265 LEU B CA 1
ATOM 4071 C C . LEU B 1 265 ? 2.018 -6.172 -12.367 1 98.62 265 LEU B C 1
ATOM 4073 O O . LEU B 1 265 ? 1.373 -7.102 -11.875 1 98.62 265 LEU B O 1
ATOM 4077 N N . VAL B 1 266 ? 1.605 -4.938 -12.414 1 98.81 266 VAL B N 1
ATOM 4078 C CA . VAL B 1 266 ? 0.237 -4.543 -12.102 1 98.81 266 VAL B CA 1
ATOM 4079 C C . VAL B 1 266 ? -0.48 -4.094 -13.367 1 98.81 266 VAL B C 1
ATOM 4081 O O . VAL B 1 266 ? -0.127 -3.072 -13.961 1 98.81 266 VAL B O 1
ATOM 4084 N N . GLY B 1 267 ? -1.461 -4.875 -13.805 1 98.5 267 GLY B N 1
ATOM 4085 C CA . GLY B 1 267 ? -2.205 -4.574 -15.023 1 98.5 267 GLY B CA 1
ATOM 4086 C C . GLY B 1 267 ? -3.672 -4.285 -14.766 1 98.5 267 GLY B C 1
ATOM 4087 O O . GLY B 1 267 ? -4.312 -4.961 -13.961 1 98.5 267 GLY B O 1
ATOM 4088 N N . THR B 1 268 ? -4.191 -3.225 -15.406 1 98.5 268 THR B N 1
ATOM 4089 C CA . THR B 1 268 ? -5.617 -2.92 -15.367 1 98.5 268 THR B CA 1
ATOM 4090 C C . THR B 1 268 ? -6.145 -2.623 -16.766 1 98.5 268 THR B C 1
ATOM 4092 O O . THR B 1 268 ? -5.375 -2.293 -17.672 1 98.5 268 THR B O 1
ATOM 4095 N N . ALA B 1 269 ? -7.391 -2.805 -16.938 1 98.06 269 ALA B N 1
ATOM 4096 C CA . ALA B 1 269 ? -8.055 -2.529 -18.219 1 98.06 269 ALA B CA 1
ATOM 4097 C C . ALA B 1 269 ? -9.531 -2.213 -18 1 98.06 269 ALA B C 1
ATOM 4099 O O . ALA B 1 269 ? -10.094 -2.492 -16.938 1 98.06 269 ALA B O 1
ATOM 4100 N N . VAL B 1 270 ? -10.164 -1.609 -18.984 1 97.81 270 VAL B N 1
ATOM 4101 C CA . VAL B 1 270 ? -11.578 -1.267 -18.969 1 97.81 270 VAL B CA 1
ATOM 4102 C C . VAL B 1 270 ? -12.375 -2.275 -19.797 1 97.81 270 VAL B C 1
ATOM 4104 O O . VAL B 1 270 ? -12.016 -2.564 -20.938 1 97.81 270 VAL B O 1
ATOM 4107 N N . VAL B 1 271 ? -13.398 -2.777 -19.188 1 95.44 271 VAL B N 1
ATOM 4108 C CA . VAL B 1 271 ? -14.25 -3.752 -19.875 1 95.44 271 VAL B CA 1
ATOM 4109 C C . VAL B 1 271 ? -15.141 -3.045 -20.891 1 95.44 271 VAL B C 1
ATOM 4111 O O . VAL B 1 271 ? -15.758 -2.023 -20.578 1 95.44 271 VAL B O 1
ATOM 4114 N N . THR B 1 272 ? -15.117 -3.574 -22.078 1 89.81 272 THR B N 1
ATOM 4115 C CA . THR B 1 272 ? -15.953 -3.01 -23.125 1 89.81 272 THR B CA 1
ATOM 4116 C C . THR B 1 272 ? -17.234 -3.818 -23.281 1 89.81 272 THR B C 1
ATOM 4118 O O . THR B 1 272 ? -17.344 -4.941 -22.781 1 89.81 272 THR B O 1
ATOM 4121 N N . ASP B 1 273 ? -18.266 -3.207 -23.734 1 75.12 273 ASP B N 1
ATOM 4122 C CA . ASP B 1 273 ? -19.531 -3.893 -24.016 1 75.12 273 ASP B CA 1
ATOM 4123 C C . ASP B 1 273 ? -19.344 -4.973 -25.078 1 75.12 273 ASP B C 1
ATOM 4125 O O . ASP B 1 273 ? -18.922 -4.68 -26.203 1 75.12 273 ASP B O 1
ATOM 4129 N N . ARG B 1 274 ? -19.141 -6.172 -24.688 1 60.12 274 ARG B N 1
ATOM 4130 C CA . ARG B 1 274 ? -19 -7.234 -25.688 1 60.12 274 ARG B CA 1
ATOM 4131 C C . ARG B 1 274 ? -20.203 -7.289 -26.609 1 60.12 274 ARG B C 1
ATOM 4133 O O . ARG B 1 274 ? -20.172 -7.977 -27.625 1 60.12 274 ARG B O 1
ATOM 4140 N N . ARG B 1 275 ? -21.438 -7.062 -26.25 1 46.81 275 ARG B N 1
ATOM 4141 C CA . ARG B 1 275 ? -22.547 -7.09 -27.203 1 46.81 275 ARG B CA 1
ATOM 4142 C C . ARG B 1 275 ? -22.359 -6.031 -28.297 1 46.81 275 ARG B C 1
ATOM 4144 O O . ARG B 1 275 ? -23.125 -5.984 -29.25 1 46.81 275 ARG B O 1
ATOM 4151 N N . ALA B 1 276 ? -21.625 -4.996 -28.016 1 40.34 276 ALA B N 1
ATOM 4152 C CA . ALA B 1 276 ? -21.531 -4.008 -29.094 1 40.34 276 ALA B CA 1
ATOM 4153 C C . ALA B 1 276 ? -20.625 -4.504 -30.219 1 40.34 276 ALA B C 1
ATOM 4155 O O . ALA B 1 276 ? -20.359 -3.779 -31.172 1 40.34 276 ALA B O 1
ATOM 4156 N N . THR B 1 277 ? -19.641 -5.434 -29.984 1 30.75 277 THR B N 1
ATOM 4157 C CA . THR B 1 277 ? -19.078 -5.902 -31.234 1 30.75 277 THR B CA 1
ATOM 4158 C C . THR B 1 277 ? -19.969 -6.973 -31.875 1 30.75 277 THR B C 1
ATOM 4160 O O . THR B 1 277 ? -20.5 -7.832 -31.172 1 30.75 277 THR B O 1
#

Sequence (554 aa):
MTNPGAIFDEARQEFDRLTTAVWSPAGQSLVFQLGLHPGDAVLDVCCGAGASAIPAATAVGPTGLVHAVDLADELLEQGRVKSAERGLKNIEFVCADATTWEPPSTVPSAGYDALACSYGVFFLPHMDAAFTRLAGLVRPGGKVGITVWRRGALREFADAFLAAVARQQEPAPEQSASRFDVLDRIDTPDGLHQWLADLGAESTEVRELSNLIPATPEFAWDLVLGGALRGALSPFDDNTVEVIRRDFLQLLTERAIHDVDAGTLVGTAVVTDRRATMTNPGAIFDEARQEFDRLTTAVWSPAGQSLVFQLGLHPGDAVLDVCCGAGASAIPAATAVGPTGLVHAVDLADELLEQGRVKSAERGLKNIEFVCADATTWEPPSTVPSAGYDALACSYGVFFLPHMDAAFTRLAGLVRPGGKVGITVWRRGALREFADAFLAAVARQQEPAPEQSASRFDVLDRIDTPDGLHQWLADLGAESTEVRELSNLIPATPEFAWDLVLGGALRGALSPFDDNTVEVIRRDFLQLLTERAIHDVDAGTLVGTAVVTDRRAT

Secondary structure (DSSP, 8-state):
---HHHHHHHHHHHHHHHIIIIIHHHHHHHHHHHT--TT-EEEEES-TTTTTHHHHHHHH-TTSEEEEEES-HHHHHHHHHHHHHTT--SEEEEE--GGG----TTS-TT-EEEEEEES-GGGSTTHHHHHHHHHTTEEEEEEEEEEEEPTTTTHHHHHHHHHHHHTTS-S-------GGGGGGGTSSHHHHHHHHHHTTEEEEEEEEE--EEE--HHHHHHHHHTSGGGGGGTTS-HHHHHHHHHHHHHHHHHTT--EEE--EEEEEEEEP-GGG-/---HHHHHHHHHHHHHHHIIIIIHHHHHHHHHHHT--TT-EEEEES-TTTTTHHHHHHHH-TTSEEEEEES-HHHHHHHHHHHHHTT--SEEEEE--GGG----TTS-TT-EEEEEEES-GGGSTTHHHHHHHHHTTEEEEEEEEEEEEPTTTTHHHHHHHHHHHHTTS-S-------GGGGGGGTSSHHHHHHHHHHTTEEEEEEEEE--EEE--HHHHHHHHHTSGGGGGGTTS-HHHHHHHHHHHHHHHHHTT--EEE--EEEEEEEEP-GGG-

Nearest PDB structures (foldseek):
  5jgl-assembly1_A  TM=6.337E-01  e=5.175E-17  Aspergillus fumigatus
  3dh0-assembly1_A  TM=7.388E-01  e=8.001E-12  Aquifex aeolicus
  3tma-assembly1_A  TM=8.142E-01  e=1.282E-09  Thermus thermophilus HB27
  1dl5-assembly1_A  TM=8.052E-01  e=1.954E-08  Thermotoga maritima
  6d6y-assembly1_A  TM=5.649E-01  e=1.040E-07  Moorena bouillonii

Solvent-accessible surface area (backbone atoms only — not comparable to full-atom values): 28531 Å² total; per-residue (Å²): 128,81,51,63,66,56,53,52,49,47,53,48,50,41,48,47,53,44,35,63,71,49,44,32,56,52,16,44,43,45,41,49,72,63,53,56,44,72,45,35,34,33,40,22,35,48,25,52,49,24,42,38,39,51,56,41,30,27,16,12,19,85,71,14,39,24,46,29,26,23,76,54,56,70,35,30,51,52,22,51,51,56,36,52,77,55,57,56,80,35,57,46,73,41,78,42,62,70,83,72,63,70,84,57,86,87,49,54,92,69,34,25,43,26,37,39,25,59,72,28,57,77,74,42,73,63,39,69,63,38,48,41,52,53,55,66,48,29,15,63,72,15,36,40,34,38,31,36,59,25,71,72,37,43,44,71,59,51,51,35,42,50,52,27,47,53,73,72,46,72,91,62,76,83,73,76,84,58,78,59,61,67,44,65,55,44,19,40,66,69,35,33,47,50,52,48,40,72,64,51,27,41,82,66,45,69,47,61,42,46,33,33,41,44,44,44,72,67,54,49,52,35,51,36,67,74,40,82,62,36,64,76,50,67,88,49,54,72,69,54,47,52,50,30,52,54,45,21,56,49,40,31,59,77,68,66,47,61,54,39,43,56,28,28,35,34,36,35,27,28,33,47,57,68,84,76,104,130,81,52,63,68,55,53,53,48,46,53,49,50,43,49,48,52,45,35,64,72,49,46,33,56,51,16,45,42,46,41,49,72,64,54,54,44,71,45,36,35,34,39,21,36,49,27,50,50,26,42,38,39,52,56,40,30,25,16,11,20,86,74,14,38,26,44,27,27,22,76,54,56,70,36,30,50,52,22,51,52,56,36,51,76,55,58,56,79,35,59,45,73,41,76,41,61,67,83,72,63,69,85,59,86,88,49,55,92,70,33,24,43,27,37,38,25,59,72,28,57,78,73,43,71,63,39,68,63,38,48,41,55,55,54,64,47,31,15,66,71,14,35,39,35,38,33,39,58,25,72,73,39,44,44,72,57,49,50,36,42,51,52,26,47,53,73,72,46,70,93,60,80,81,72,76,86,60,79,58,62,67,43,64,54,44,18,40,66,68,33,32,46,50,53,48,41,73,64,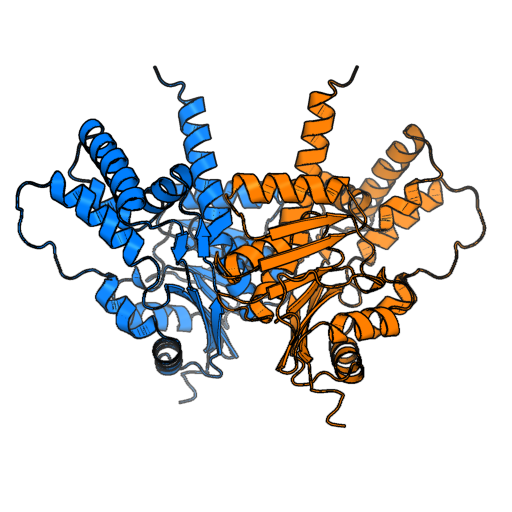53,26,40,81,65,45,68,46,61,43,47,33,32,41,44,44,45,71,67,54,49,52,35,51,36,67,72,39,81,61,36,64,76,51,68,89,50,56,71,70,55,47,53,50,32,51,53,44,20,55,49,40,30,60,77,67,66,48,60,55,39,43,56,28,27,33,36,35,35,27,29,33,46,57,67,83,78,104

InterPro domains:
  IPR029063 S-adenosyl-L-methionine-dependent methyltransferase superfamily [G3DSA:3.40.50.150] (3-224)
  IPR029063 S-adenosyl-L-methionine-dependent methyltransferase superfamily [SSF53335] (16-207)
  IPR041698 Methyltransferase domain 25 [PF13649] (42-142)

pLDDT: mean 90.41, std 14.81, range [30.75, 98.94]

Organism: NCBI:txid1990687